Protein AF-0000000067923524 (afdb_homodimer)

Nearest PDB structures (foldseek):
  8j40-assembly1_A  TM=7.812E-01  e=7.055E-11  Acinetobacter baumannii
  6pua-assembly1_A  TM=7.151E-01  e=1.904E-11  Vibrio cholerae O1 biovar El Tor str. N16961
  6pu9-assembly1_B  TM=7.876E-01  e=1.766E-09  Vibrio vulnificus CMCP6
  6pu9-assembly1_C  TM=7.201E-01  e=7.375E-10  Vibrio vulnificus CMCP6
  1xat-assembly1_A  TM=6.347E-01  e=9.268E-11  Pseudomonas aeruginosa

pLDDT: mean 95.02, std 11.64, range [29.42, 99.0]

Secondary structure (DSSP, 8-state):
---GGG-PBPP-SPEE-TT-EEES-EE-TT-EE-TT-EEEEEEE-TT-EE-TT-EEEEEEE-SS-EE-TT-EES-PPP-TTSS--SGGGT-GGGT-TTPPP-HHHHHHHHHS-EEE-SS-EEPTT-EE-TT-EE-TT-EEPTT-EE-S-B-TTEEEEETTEEEEEESS-HHHHHHHHHH-GGGS-HHHHHHHHHHHHHS-HHHHHHHHHTT--/---GGG-PPP--S-EE-TT-EEES-EE-TT-EE-TT-EEEEEEE-TT-EE-TT-EEEEEEE-TT-EE-TT-EES-PPP-TTSS--SGGGT-GGGTBTTPPP-HHHHHHHHHS-EEE-SS-EEPTT-EE-TT-EE-TT-EEPTT-EE-S-B-TTEEEEETTEEEEEESS-HHHHHHHHHHTGGGS-HHHHHHHHHHHHHS-HHHHHHHHHTT--

Solvent-accessible surface area (backbone atoms only — not comparable to full-atom values): 21271 Å² total; per-residue (Å²): 132,81,61,71,84,61,69,47,64,50,78,50,65,55,45,70,35,89,63,34,45,77,43,73,60,46,77,25,50,44,14,35,40,24,50,50,20,39,37,37,43,27,40,38,21,39,49,14,34,38,32,39,47,20,36,37,34,39,29,42,38,28,32,33,21,40,36,32,36,49,17,33,39,30,57,74,84,61,56,72,89,46,98,53,53,50,59,64,73,48,40,25,40,81,81,35,86,88,39,66,60,38,61,66,60,52,49,54,55,53,70,34,33,23,40,37,33,36,36,25,37,38,23,43,44,16,34,32,33,57,51,27,41,36,27,40,47,16,35,38,31,57,53,12,30,38,80,57,66,40,60,55,29,25,31,30,35,18,77,66,40,40,82,74,48,64,64,48,57,72,68,56,45,51,51,53,61,71,62,45,66,87,72,52,55,69,70,58,48,61,70,42,34,66,49,46,65,71,37,59,46,68,60,40,46,67,60,52,63,77,63,58,127,129,81,67,70,80,78,72,61,74,71,78,50,65,54,44,69,35,88,64,33,44,76,44,72,59,47,78,24,50,44,15,35,40,24,51,50,20,38,36,38,42,27,38,40,21,39,52,14,35,37,33,41,47,19,36,37,34,39,30,40,38,28,32,47,22,42,34,33,37,48,16,32,39,31,55,74,81,61,54,64,73,31,85,53,45,33,58,65,55,48,39,25,41,80,49,28,70,76,41,66,61,39,60,66,60,50,50,54,56,55,70,32,36,23,40,37,34,36,43,23,38,38,24,42,44,16,34,33,33,58,51,27,40,37,26,40,47,17,35,38,30,61,49,10,27,38,80,59,67,40,59,55,30,26,32,32,35,40,56,64,41,38,82,75,47,62,75,50,55,72,67,57,46,51,51,52,60,71,60,45,65,86,72,52,54,70,68,59,48,60,70,42,44,66,48,66,73,69,41,58,68,67,58,41,47,65,60,51,61,78,62,58,129

Structure (mmCIF, N/CA/C/O backbone):
data_AF-0000000067923524-model_v1
#
loop_
_entity.id
_entity.type
_entity.pdbx_description
1 polymer 'Chloramphenicol acetyltransferase'
#
loop_
_atom_site.group_PDB
_atom_site.id
_atom_site.type_symbol
_atom_site.label_atom_id
_atom_site.label_alt_id
_atom_site.label_comp_id
_atom_site.label_asym_id
_atom_site.label_entity_id
_atom_site.label_seq_id
_atom_site.pdbx_PDB_ins_code
_atom_site.Cartn_x
_atom_site.Cartn_y
_atom_site.Cartn_z
_atom_site.occupancy
_atom_site.B_iso_or_equiv
_atom_site.auth_seq_id
_atom_site.auth_comp_id
_atom_site.auth_asym_id
_atom_site.auth_atom_id
_atom_site.pdbx_PDB_model_num
ATOM 1 N N . MET A 1 1 ? -29.719 2.264 29.062 1 29.42 1 MET A N 1
ATOM 2 C CA . MET A 1 1 ? -29.078 3.531 29.406 1 29.42 1 MET A CA 1
ATOM 3 C C . MET A 1 1 ? -27.609 3.324 29.75 1 29.42 1 MET A C 1
ATOM 5 O O . MET A 1 1 ? -27.297 2.74 30.797 1 29.42 1 MET A O 1
ATOM 9 N N . ASP A 1 2 ? -26.625 3.219 28.797 1 36.72 2 ASP A N 1
ATOM 10 C CA . ASP A 1 2 ? -25.25 2.758 28.984 1 36.72 2 ASP A CA 1
ATOM 11 C C . ASP A 1 2 ? -24.5 3.652 29.969 1 36.72 2 ASP A C 1
ATOM 13 O O . ASP A 1 2 ? -24.641 4.875 29.938 1 36.72 2 ASP A O 1
ATOM 17 N N . ARG A 1 3 ? -24.125 3.158 31.109 1 43.78 3 ARG A N 1
ATOM 18 C CA . ARG A 1 3 ? -23.516 3.916 32.188 1 43.78 3 ARG A CA 1
ATOM 19 C C . ARG A 1 3 ? -22.391 4.809 31.688 1 43.78 3 ARG A C 1
ATOM 21 O O . ARG A 1 3 ? -21.516 4.352 30.938 1 43.78 3 ARG A O 1
ATOM 28 N N . PRO A 1 4 ? -22.547 6.137 31.656 1 44.91 4 PRO A N 1
ATOM 29 C CA . PRO A 1 4 ? -21.594 7.156 31.219 1 44.91 4 PRO A CA 1
ATOM 30 C C . PRO A 1 4 ? -20.141 6.754 31.453 1 44.91 4 PRO A C 1
ATOM 32 O O . PRO A 1 4 ? -19.25 7.125 30.688 1 44.91 4 PRO A O 1
ATOM 35 N N . GLU A 1 5 ? -19.875 6.297 32.562 1 46.06 5 GLU A N 1
ATOM 36 C CA . GLU A 1 5 ? -18.547 5.91 33.062 1 46.06 5 GLU A CA 1
ATOM 37 C C . GLU A 1 5 ? -17.891 4.902 32.125 1 46.06 5 GLU A C 1
ATOM 39 O O . GLU A 1 5 ? -16.656 4.773 32.094 1 46.06 5 GLU A O 1
ATOM 44 N N . ASN A 1 6 ? -18.641 4.137 31.453 1 48.72 6 ASN A N 1
ATOM 45 C CA . ASN A 1 6 ? -18.172 3.021 30.625 1 48.72 6 ASN A CA 1
ATOM 46 C C . ASN A 1 6 ? -17.828 3.467 29.219 1 48.72 6 ASN A C 1
ATOM 48 O O . ASN A 1 6 ? -17.438 2.648 28.375 1 48.72 6 ASN A O 1
ATOM 52 N N . LEU A 1 7 ? -18.109 4.762 28.953 1 57.06 7 LEU A N 1
ATOM 53 C CA . LEU A 1 7 ? -17.828 5.363 27.656 1 57.06 7 LEU A CA 1
ATOM 54 C C . LEU A 1 7 ? -16.453 6.031 27.641 1 57.06 7 LEU A C 1
ATOM 56 O O . LEU A 1 7 ? -16.359 7.258 27.562 1 57.06 7 LEU A O 1
ATOM 60 N N . VAL A 1 8 ? -15.492 5.262 28.203 1 58.66 8 VAL A N 1
ATOM 61 C CA . VAL A 1 8 ? -14.156 5.836 28.297 1 58.66 8 VAL A CA 1
ATOM 62 C C . VAL A 1 8 ? -13.375 5.543 27.016 1 58.66 8 VAL A C 1
ATOM 64 O O . VAL A 1 8 ? -13.258 4.387 26.594 1 58.66 8 VAL A O 1
ATOM 67 N N . PRO A 1 9 ? -13.023 6.703 26.375 1 70.06 9 PRO A N 1
ATOM 68 C CA . PRO A 1 9 ? -12.062 6.492 25.297 1 70.06 9 PRO A CA 1
ATOM 69 C C . PRO A 1 9 ? -10.789 5.797 25.766 1 70.06 9 PRO A C 1
ATOM 71 O O . PRO A 1 9 ? -10.461 5.832 26.953 1 70.06 9 PRO A O 1
ATOM 74 N N . LYS A 1 10 ? -10.219 5.047 24.875 1 80.69 10 LYS A N 1
ATOM 75 C CA . LYS A 1 10 ? -8.906 4.477 25.172 1 80.69 10 LYS A CA 1
ATOM 76 C C . LYS A 1 10 ? -7.891 5.574 25.469 1 80.69 10 LYS A C 1
ATOM 78 O O . LYS A 1 10 ? -8.195 6.762 25.344 1 80.69 10 LYS A O 1
ATOM 83 N N . ASP A 1 11 ? -6.75 5.184 25.922 1 88.25 11 ASP A N 1
ATOM 84 C CA . ASP A 1 11 ? -5.656 6.098 26.25 1 88.25 11 ASP A CA 1
ATOM 85 C C . ASP A 1 11 ? -5.348 7.023 25.078 1 88.25 11 ASP A C 1
ATOM 87 O O . ASP A 1 11 ? -5.031 6.562 23.984 1 88.25 11 ASP A O 1
ATOM 91 N N . PRO A 1 12 ? -5.57 8.328 25.312 1 93.5 12 PRO A N 1
ATOM 92 C CA . PRO A 1 12 ? -5.375 9.297 24.234 1 93.5 12 PRO A CA 1
ATOM 93 C C . PRO A 1 12 ? -3.904 9.484 23.875 1 93.5 12 PRO A C 1
ATOM 95 O O . PRO A 1 12 ? -3.588 10.141 22.875 1 93.5 12 PRO A O 1
ATOM 98 N N . GLU A 1 13 ? -3.023 8.938 24.625 1 96.38 13 GLU A N 1
ATOM 99 C CA . GLU A 1 13 ? -1.602 9.094 24.344 1 96.38 13 GLU A CA 1
ATOM 100 C C . GLU A 1 13 ? -1.229 8.43 23.016 1 96.38 13 GLU A C 1
ATOM 102 O O . GLU A 1 13 ? -1.629 7.289 22.766 1 96.38 13 GLU A O 1
ATOM 107 N N . PRO A 1 14 ? -0.476 9.125 22.203 1 97.56 14 PRO A N 1
ATOM 108 C CA . PRO A 1 14 ? -0.046 8.508 20.953 1 97.56 14 PRO A CA 1
ATOM 109 C C . PRO A 1 14 ? 0.746 7.219 21.172 1 97.56 14 PRO A C 1
ATOM 111 O O . PRO A 1 14 ? 1.434 7.078 22.188 1 97.56 14 PRO A O 1
ATOM 114 N N . ARG A 1 15 ? 0.606 6.34 20.281 1 97.81 15 ARG A N 1
ATOM 115 C CA . ARG A 1 15 ? 1.348 5.082 20.312 1 97.81 15 ARG A CA 1
ATOM 116 C C . ARG A 1 15 ? 2.502 5.102 19.312 1 97.81 15 ARG A C 1
ATOM 118 O O . ARG A 1 15 ? 2.307 5.418 18.141 1 97.81 15 ARG A O 1
ATOM 125 N N . ILE A 1 16 ? 3.672 4.727 19.75 1 98.62 16 ILE A N 1
ATOM 126 C CA . ILE A 1 16 ? 4.863 4.711 18.906 1 98.62 16 ILE A CA 1
ATOM 127 C C . ILE A 1 16 ? 5.508 3.328 18.953 1 98.62 16 ILE A C 1
ATOM 129 O O . ILE A 1 16 ? 5.898 2.85 20.016 1 98.62 16 ILE A O 1
ATOM 133 N N . HIS A 1 17 ? 5.598 2.678 17.797 1 98.5 17 HIS A N 1
ATOM 134 C CA . HIS A 1 17 ? 6.297 1.398 17.766 1 98.5 17 HIS A CA 1
ATOM 135 C C . HIS A 1 17 ? 7.754 1.556 18.188 1 98.5 17 HIS A C 1
ATOM 137 O O . HIS A 1 17 ? 8.414 2.523 17.797 1 98.5 17 HIS A O 1
ATOM 143 N N . PRO A 1 18 ? 8.312 0.62 18.875 1 98.19 18 PRO A N 1
ATOM 144 C CA . PRO A 1 18 ? 9.664 0.765 19.438 1 98.19 18 PRO A CA 1
ATOM 145 C C . PRO A 1 18 ? 10.734 0.906 18.359 1 98.19 18 PRO A C 1
ATOM 147 O O . PRO A 1 18 ? 11.812 1.44 18.609 1 98.19 18 PRO A O 1
ATOM 150 N N . THR A 1 19 ? 10.445 0.448 17.172 1 98.12 19 THR A N 1
ATOM 151 C CA . THR A 1 19 ? 11.461 0.495 16.125 1 98.12 19 THR A CA 1
ATOM 152 C C . THR A 1 19 ? 11.344 1.779 15.305 1 98.12 19 THR A C 1
ATOM 154 O O . THR A 1 19 ? 12.117 2.006 14.375 1 98.12 19 THR A O 1
ATOM 157 N N . ALA A 1 20 ? 10.352 2.613 15.602 1 98.81 20 ALA A N 1
ATOM 158 C CA . ALA A 1 20 ? 10.195 3.879 14.891 1 98.81 20 ALA A CA 1
ATOM 159 C C . ALA A 1 20 ? 11.266 4.879 15.312 1 98.81 20 ALA A C 1
ATOM 161 O O . ALA A 1 20 ? 11.789 4.805 16.422 1 98.81 20 ALA A O 1
ATOM 162 N N . GLU A 1 21 ? 11.664 5.742 14.445 1 98.88 21 GLU A N 1
ATOM 163 C CA . GLU A 1 21 ? 12.625 6.809 14.711 1 98.88 21 GLU A CA 1
ATOM 164 C C . GLU A 1 21 ? 12 8.18 14.492 1 98.88 21 GLU A C 1
ATOM 166 O O . GLU A 1 21 ? 11.641 8.531 13.359 1 98.88 21 GLU A O 1
ATOM 171 N N . LEU A 1 22 ? 11.906 9 15.547 1 98.75 22 LEU A N 1
ATOM 172 C CA . LEU A 1 22 ? 11.297 10.32 15.484 1 98.75 22 LEU A CA 1
ATOM 173 C C . LEU A 1 22 ? 12.273 11.398 15.945 1 98.75 22 LEU A C 1
ATOM 175 O O . LEU A 1 22 ? 12.906 11.258 17 1 98.75 22 LEU A O 1
ATOM 179 N N . LYS A 1 23 ? 12.492 12.344 15.188 1 98.62 23 LYS A N 1
ATOM 180 C CA . LYS A 1 23 ? 13.297 13.508 15.539 1 98.62 23 LYS A CA 1
ATOM 181 C C . LYS A 1 23 ? 12.539 14.805 15.258 1 98.62 23 LYS A C 1
ATOM 183 O O . LYS A 1 23 ? 12.188 15.086 14.109 1 98.62 23 LYS A O 1
ATOM 188 N N . GLY A 1 24 ? 12.297 15.656 16.281 1 98.44 24 GLY A N 1
ATOM 189 C CA . GLY A 1 24 ? 11.633 16.938 16.094 1 98.44 24 GLY A CA 1
ATOM 190 C C . GLY A 1 24 ? 10.18 16.797 15.68 1 98.44 24 GLY A C 1
ATOM 191 O O . GLY A 1 24 ? 9.711 17.516 14.797 1 98.44 24 GLY A O 1
ATOM 192 N N . CYS A 1 25 ? 9.469 15.891 16.266 1 98.81 25 CYS A N 1
ATOM 193 C CA . CYS A 1 25 ? 8.094 15.633 15.867 1 98.81 25 CYS A CA 1
ATOM 194 C C . CYS A 1 25 ? 7.121 16.016 16.984 1 98.81 25 CYS A C 1
ATOM 196 O O . CYS A 1 25 ? 7.488 16.031 18.156 1 98.81 25 CYS A O 1
ATOM 198 N N . LYS A 1 26 ? 5.977 16.375 16.594 1 98.81 26 LYS A N 1
ATOM 199 C CA . LYS A 1 26 ? 4.832 16.594 17.484 1 98.81 26 LYS A CA 1
ATOM 200 C C . LYS A 1 26 ? 3.682 15.664 17.125 1 98.81 26 LYS A C 1
ATOM 202 O O . LYS A 1 26 ? 3.248 15.609 15.977 1 98.81 26 LYS A O 1
ATOM 207 N N . LEU A 1 27 ? 3.178 14.938 18.109 1 98.81 27 LEU A N 1
ATOM 208 C CA . LEU A 1 27 ? 2.113 13.961 17.875 1 98.81 27 LEU A CA 1
ATOM 209 C C . LEU A 1 27 ? 0.84 14.367 18.609 1 98.81 27 LEU A C 1
ATOM 211 O O . LEU A 1 27 ? 0.889 14.766 19.781 1 98.81 27 LEU A O 1
ATOM 215 N N . GLY A 1 28 ? -0.268 14.289 17.891 1 98.75 28 GLY A N 1
ATOM 216 C CA . GLY A 1 28 ? -1.562 14.547 18.5 1 98.75 28 GLY A CA 1
ATOM 217 C C . GLY A 1 28 ? -2.107 13.359 19.266 1 98.75 28 GLY A C 1
ATOM 218 O O . GLY A 1 28 ? -1.521 12.273 19.234 1 98.75 28 GLY A O 1
ATOM 219 N N . ARG A 1 29 ? -3.256 13.609 19.875 1 97.62 29 ARG A N 1
ATOM 220 C CA . ARG A 1 29 ? -3.918 12.555 20.641 1 97.62 29 ARG A CA 1
ATOM 221 C C . ARG A 1 29 ? -4.312 11.391 19.719 1 97.62 29 ARG A C 1
ATOM 223 O O . ARG A 1 29 ? -4.762 11.609 18.594 1 97.62 29 ARG A O 1
ATOM 230 N N . TYR A 1 30 ? -4.102 10.141 20.141 1 97.31 30 TYR A N 1
ATOM 231 C CA . TYR A 1 30 ? -4.531 8.898 19.516 1 97.31 30 TYR A CA 1
ATOM 232 C C . TYR A 1 30 ? -3.738 8.625 18.25 1 97.31 30 TYR A C 1
ATOM 234 O O . TYR A 1 30 ? -4.074 7.723 17.484 1 97.31 30 TYR A O 1
ATOM 242 N N . ALA A 1 31 ? -2.729 9.43 17.953 1 98.56 31 ALA A N 1
ATOM 243 C CA . ALA A 1 31 ? -1.865 9.141 16.812 1 98.56 31 ALA A CA 1
ATOM 244 C C . ALA A 1 31 ? -1.144 7.809 17 1 98.56 31 ALA A C 1
ATOM 246 O O . ALA A 1 31 ? -0.923 7.367 18.141 1 98.56 31 ALA A O 1
ATOM 247 N N . SER A 1 32 ? -0.839 7.172 15.93 1 98.75 32 SER A N 1
ATOM 248 C CA . SER A 1 32 ? -0.144 5.891 15.969 1 98.75 32 SER A CA 1
ATOM 249 C C . SER A 1 32 ? 0.977 5.836 14.938 1 98.75 32 SER A C 1
ATOM 251 O O . SER A 1 32 ? 0.747 6.074 13.75 1 98.75 32 SER A O 1
ATOM 253 N N . ILE A 1 33 ? 2.164 5.508 15.375 1 98.94 33 ILE A N 1
ATOM 254 C CA . ILE A 1 33 ? 3.35 5.398 14.531 1 98.94 33 ILE A CA 1
ATOM 255 C C . ILE A 1 33 ? 3.805 3.943 14.461 1 98.94 33 ILE A C 1
ATOM 257 O O . ILE A 1 33 ? 4.215 3.371 15.477 1 98.94 33 ILE A O 1
ATOM 261 N N . GLY A 1 34 ? 3.832 3.398 13.25 1 98.56 34 GLY A N 1
ATOM 262 C CA . GLY A 1 34 ? 4.035 1.97 13.07 1 98.56 34 GLY A CA 1
ATOM 263 C C . GLY A 1 34 ? 5.5 1.573 13.062 1 98.56 34 GLY A C 1
ATOM 264 O O . GLY A 1 34 ? 6.371 2.391 13.367 1 98.56 34 GLY A O 1
ATOM 265 N N . GLU A 1 35 ? 5.676 0.273 12.742 1 98 35 GLU A N 1
ATOM 266 C CA . GLU A 1 35 ? 6.992 -0.357 12.766 1 98 35 GLU A CA 1
ATOM 267 C C . GLU A 1 35 ? 7.922 0.269 11.734 1 98 35 GLU A C 1
ATOM 269 O O . GLU A 1 35 ? 7.547 0.423 10.57 1 98 35 GLU A O 1
ATOM 274 N N . ARG A 1 36 ? 9.102 0.689 12.172 1 98.19 36 ARG A N 1
ATOM 275 C CA . ARG A 1 36 ? 10.211 1.142 11.336 1 98.19 36 ARG A CA 1
ATOM 276 C C . ARG A 1 36 ? 9.82 2.383 10.539 1 98.19 36 ARG A C 1
ATOM 278 O O . ARG A 1 36 ? 10.25 2.557 9.398 1 98.19 36 ARG A O 1
ATOM 285 N N . VAL A 1 37 ? 8.93 3.166 11.102 1 98.88 37 VAL A N 1
ATOM 286 C CA . VAL A 1 37 ? 8.602 4.477 10.555 1 98.88 37 VAL A CA 1
ATOM 287 C C . VAL A 1 37 ? 9.688 5.484 10.938 1 98.88 37 VAL A C 1
ATOM 289 O O . VAL A 1 37 ? 10.195 5.461 12.062 1 98.88 37 VAL A O 1
ATOM 292 N N . ILE A 1 38 ? 10.094 6.32 9.992 1 98.94 38 ILE A N 1
ATOM 293 C CA . ILE A 1 38 ? 11.086 7.359 10.234 1 98.94 38 ILE A CA 1
ATOM 294 C C . ILE A 1 38 ? 10.477 8.734 9.984 1 98.94 38 ILE A C 1
ATOM 296 O O . ILE A 1 38 ? 10.094 9.055 8.852 1 98.94 38 ILE A O 1
ATOM 300 N N . LEU A 1 39 ? 10.336 9.57 11.016 1 98.94 39 LEU A N 1
ATOM 301 C CA . LEU A 1 39 ? 9.789 10.914 10.914 1 98.94 39 LEU A CA 1
ATOM 302 C C . LEU A 1 39 ? 10.789 11.953 11.406 1 98.94 39 LEU A C 1
ATOM 304 O O . LEU A 1 39 ? 11.367 11.805 12.484 1 98.94 39 LEU A O 1
ATOM 308 N N . ARG A 1 40 ? 11.07 12.914 10.602 1 98.81 40 ARG A N 1
ATOM 309 C CA . ARG A 1 40 ? 11.938 14.023 10.961 1 98.81 40 ARG A CA 1
ATOM 310 C C . ARG A 1 40 ? 11.227 15.359 10.766 1 98.81 40 ARG A C 1
ATOM 312 O O . ARG A 1 40 ? 10.914 15.742 9.633 1 98.81 40 ARG A O 1
ATOM 319 N N . GLU A 1 41 ? 11 16.141 11.852 1 98.69 41 GLU A N 1
ATOM 320 C CA . GLU A 1 41 ? 10.336 17.438 11.805 1 98.69 41 GLU A CA 1
ATOM 321 C C . GLU A 1 41 ? 8.945 17.328 11.18 1 98.69 41 GLU A C 1
ATOM 323 O O . GLU A 1 41 ? 8.633 18.031 10.219 1 98.69 41 GLU A O 1
ATOM 328 N N . VAL A 1 42 ? 8.18 16.469 11.75 1 98.94 42 VAL A N 1
ATOM 329 C CA . VAL A 1 42 ? 6.832 16.203 11.281 1 98.94 42 VAL A CA 1
ATOM 330 C C . VAL A 1 42 ? 5.828 16.453 12.398 1 98.94 42 VAL A C 1
ATOM 332 O O . VAL A 1 42 ? 6.055 16.078 13.547 1 98.94 42 VAL A O 1
ATOM 335 N N . SER A 1 43 ? 4.777 17.172 12.117 1 98.94 43 SER A N 1
ATOM 336 C CA . SER A 1 43 ? 3.619 17.297 13 1 98.94 43 SER A CA 1
ATOM 337 C C . SER A 1 43 ? 2.494 16.359 12.555 1 98.94 43 SER A C 1
ATOM 339 O O . SER A 1 43 ? 2.086 16.391 11.391 1 98.94 43 SER A O 1
ATOM 341 N N . VAL A 1 44 ? 2.012 15.523 13.453 1 98.94 44 VAL A N 1
ATOM 342 C CA . VAL A 1 44 ? 0.957 14.555 13.18 1 98.94 44 VAL A CA 1
ATOM 343 C C . VAL A 1 44 ? -0.285 14.898 14 1 98.94 44 VAL A C 1
ATOM 345 O O . VAL A 1 44 ? -0.23 14.945 15.227 1 98.94 44 VAL A O 1
ATOM 348 N N . GLY A 1 45 ? -1.42 15.07 13.32 1 98.94 45 GLY A N 1
ATOM 349 C CA . GLY A 1 45 ? -2.652 15.445 13.992 1 98.94 45 GLY A CA 1
ATOM 350 C C . GLY A 1 45 ? -3.318 14.289 14.719 1 98.94 45 GLY A C 1
ATOM 351 O O . GLY A 1 45 ? -2.926 13.133 14.547 1 98.94 45 GLY A O 1
ATOM 352 N N . ASP A 1 46 ? -4.371 14.648 15.492 1 98.75 46 ASP A N 1
ATOM 353 C CA . ASP A 1 46 ? -5.117 13.672 16.281 1 98.75 46 ASP A CA 1
ATOM 354 C C . ASP A 1 46 ? -5.633 12.539 15.398 1 98.75 46 ASP A C 1
ATOM 356 O O . ASP A 1 46 ? -6.129 12.781 14.289 1 98.75 46 ASP A O 1
ATOM 360 N N . PHE A 1 47 ? -5.473 11.273 15.852 1 98.56 47 PHE A N 1
ATOM 361 C CA . PHE A 1 47 ? -6.078 10.078 15.289 1 98.56 47 PHE A CA 1
ATOM 362 C C . PHE A 1 47 ? -5.348 9.648 14.023 1 98.56 47 PHE A C 1
ATOM 364 O O . PHE A 1 47 ? -5.625 8.578 13.469 1 98.56 47 PHE A O 1
ATOM 371 N N . SER A 1 48 ? -4.41 10.461 13.508 1 98.88 48 SER A N 1
ATOM 372 C CA . SER A 1 48 ? -3.672 10.078 12.305 1 98.88 48 SER A CA 1
ATOM 373 C C . SER A 1 48 ? -2.682 8.953 12.602 1 98.88 48 SER A C 1
ATOM 375 O O . SER A 1 48 ? -2.207 8.82 13.734 1 98.88 48 SER A O 1
ATOM 377 N N . TYR A 1 49 ? -2.418 8.164 11.602 1 98.88 49 TYR A N 1
ATOM 378 C CA . TYR A 1 49 ? -1.481 7.07 11.844 1 98.88 49 TYR A CA 1
ATOM 379 C C . TYR A 1 49 ? -0.627 6.805 10.609 1 98.88 49 TYR A C 1
ATOM 381 O O . TYR A 1 49 ? -1.028 7.125 9.484 1 98.88 49 TYR A O 1
ATOM 389 N N . PHE A 1 50 ? 0.572 6.32 10.82 1 98.94 50 PHE A N 1
ATOM 390 C CA . PHE A 1 50 ? 1.492 5.797 9.82 1 98.94 50 PHE A CA 1
ATOM 391 C C . PHE A 1 50 ? 1.642 4.289 9.953 1 98.94 50 PHE A C 1
ATOM 393 O O . PHE A 1 50 ? 2.002 3.787 11.023 1 98.94 50 PHE A O 1
ATOM 400 N N . GLU A 1 51 ? 1.377 3.588 8.859 1 98.44 51 GLU A N 1
ATOM 401 C CA . GLU A 1 51 ? 1.687 2.16 8.836 1 98.44 51 GLU A CA 1
ATOM 402 C C . GLU A 1 51 ? 3.186 1.924 8.664 1 98.44 51 GLU A C 1
ATOM 404 O O . GLU A 1 51 ? 3.967 2.875 8.625 1 98.44 51 GLU A O 1
ATOM 409 N N . ARG A 1 52 ? 3.543 0.703 8.602 1 97.88 52 ARG A N 1
ATOM 410 C CA . ARG A 1 52 ? 4.945 0.312 8.711 1 97.88 52 ARG A CA 1
ATOM 411 C C . ARG A 1 52 ? 5.754 0.861 7.535 1 97.88 52 ARG A C 1
ATOM 413 O O . ARG A 1 52 ? 5.238 0.984 6.422 1 97.88 52 ARG A O 1
ATOM 420 N N . HIS A 1 53 ? 6.977 1.2 7.801 1 98.25 53 HIS A N 1
ATOM 421 C CA . HIS A 1 53 ? 8.023 1.506 6.832 1 98.25 53 HIS A CA 1
ATOM 422 C C . HIS A 1 53 ? 7.746 2.82 6.113 1 98.25 53 HIS A C 1
ATOM 424 O O . HIS A 1 53 ? 8.258 3.053 5.016 1 98.25 53 HIS A O 1
ATOM 430 N N . CYS A 1 54 ? 6.941 3.672 6.672 1 98.81 54 CYS A N 1
ATOM 431 C CA . CYS A 1 54 ? 6.746 5.008 6.121 1 98.81 54 CYS A CA 1
ATOM 432 C C . CYS A 1 54 ? 7.898 5.93 6.5 1 98.81 54 CYS A C 1
ATOM 434 O O . CYS A 1 54 ? 8.547 5.727 7.527 1 98.81 54 CYS A O 1
ATOM 436 N N . GLU A 1 55 ? 8.141 6.863 5.66 1 98.88 55 GLU A N 1
ATOM 437 C CA . GLU A 1 55 ? 9.062 7.953 5.969 1 98.88 55 GLU A CA 1
ATOM 438 C C . GLU A 1 55 ? 8.445 9.305 5.629 1 98.88 55 GLU A C 1
ATOM 440 O O . GLU A 1 55 ? 7.762 9.445 4.609 1 98.88 55 GLU A O 1
ATOM 445 N N . ALA A 1 56 ? 8.656 10.305 6.477 1 98.94 56 ALA A N 1
ATOM 446 C CA . ALA A 1 56 ? 8.234 11.68 6.207 1 98.94 56 ALA A CA 1
ATOM 447 C C . ALA A 1 56 ? 9.219 12.68 6.809 1 98.94 56 ALA A C 1
ATOM 449 O O . ALA A 1 56 ? 9.852 12.398 7.828 1 98.94 56 ALA A O 1
ATOM 450 N N . ILE A 1 57 ? 9.359 13.781 6.133 1 98.88 57 ILE A N 1
ATOM 451 C CA . ILE A 1 57 ? 10.219 14.852 6.609 1 98.88 57 ILE A CA 1
ATOM 452 C C . ILE A 1 57 ? 9.625 16.203 6.227 1 98.88 57 ILE A C 1
ATOM 454 O O . ILE A 1 57 ? 9.008 16.344 5.164 1 98.88 57 ILE A O 1
ATOM 458 N N . TYR A 1 58 ? 9.773 17.234 7.07 1 98.81 58 TYR A N 1
ATOM 459 C CA . TYR A 1 58 ? 9.273 18.594 6.816 1 98.81 58 TYR A CA 1
ATOM 460 C C . TYR A 1 58 ? 7.816 18.547 6.375 1 98.81 58 TYR A C 1
ATOM 462 O O . TYR A 1 58 ? 7.473 19.047 5.301 1 98.81 58 TYR A O 1
ATOM 470 N N . THR A 1 59 ? 7.016 17.953 7.203 1 98.88 59 THR A N 1
ATOM 471 C CA . THR A 1 59 ? 5.641 17.656 6.816 1 98.88 59 THR A CA 1
ATOM 472 C C . THR A 1 59 ? 4.68 17.969 7.961 1 98.88 59 THR A C 1
ATOM 474 O O . THR A 1 59 ? 4.992 17.719 9.125 1 98.88 59 THR A O 1
ATOM 477 N N . THR A 1 60 ? 3.57 18.531 7.664 1 98.94 60 THR A N 1
ATOM 478 C CA . THR A 1 60 ? 2.441 18.641 8.578 1 98.94 60 THR A CA 1
ATOM 479 C C . THR A 1 60 ? 1.272 17.781 8.117 1 98.94 60 THR A C 1
ATOM 481 O O . THR A 1 60 ? 0.784 17.938 6.992 1 98.94 60 THR A O 1
ATOM 484 N N . VAL A 1 61 ? 0.875 16.859 8.922 1 98.94 61 VAL A N 1
ATOM 485 C CA . VAL A 1 61 ? -0.245 15.969 8.648 1 98.94 61 VAL A CA 1
ATOM 486 C C . VAL A 1 61 ? -1.434 16.344 9.531 1 98.94 61 VAL A C 1
ATOM 488 O O . VAL A 1 61 ? -1.303 16.422 10.758 1 98.94 61 VAL A O 1
ATOM 491 N N . GLY A 1 62 ? -2.572 16.547 8.969 1 98.94 62 GLY A N 1
ATOM 492 C CA . GLY A 1 62 ? -3.777 16.891 9.719 1 98.94 62 GLY A CA 1
ATOM 493 C C . GLY A 1 62 ? -4.312 15.727 10.531 1 98.94 62 GLY A C 1
ATOM 494 O O . GLY A 1 62 ? -3.582 14.781 10.828 1 98.94 62 GLY A O 1
ATOM 495 N N . LYS A 1 63 ? -5.574 15.852 10.945 1 98.94 63 LYS A N 1
ATOM 496 C CA . LYS A 1 63 ? -6.242 14.875 11.797 1 98.94 63 LYS A CA 1
ATOM 497 C C . LYS A 1 63 ? -6.895 13.773 10.961 1 98.94 63 LYS A C 1
ATOM 499 O O . LYS A 1 63 ? -7.352 14.031 9.844 1 98.94 63 LYS A O 1
ATOM 504 N N . PHE A 1 64 ? -6.934 12.516 11.516 1 98.88 64 PHE A N 1
ATOM 505 C CA . PHE A 1 64 ? -7.66 11.383 10.969 1 98.88 64 PHE A CA 1
ATOM 506 C C . PHE A 1 64 ? -7.102 10.984 9.609 1 98.88 64 PHE A C 1
ATOM 508 O O . PHE A 1 64 ? -7.855 10.625 8.703 1 98.88 64 PHE A O 1
ATOM 515 N N . CYS A 1 65 ? -5.824 11.117 9.398 1 98.94 65 CYS A N 1
ATOM 516 C CA . CYS A 1 65 ? -5.188 10.664 8.164 1 98.94 65 CYS A CA 1
ATOM 517 C C . CYS A 1 65 ? -4.75 9.203 8.273 1 98.94 65 CYS A C 1
ATOM 519 O O . CYS A 1 65 ? -4.348 8.758 9.352 1 98.94 65 CYS A O 1
ATOM 521 N N . SER A 1 66 ? -4.938 8.523 7.23 1 98.94 66 SER A N 1
ATOM 522 C CA . SER A 1 66 ? -4.516 7.137 7.078 1 98.94 66 SER A CA 1
ATOM 523 C C . SER A 1 66 ? -3.346 7.02 6.105 1 98.94 66 SER A C 1
ATOM 525 O O . SER A 1 66 ? -3.533 7.09 4.891 1 98.94 66 SER A O 1
ATOM 527 N N . ILE A 1 67 ? -2.15 6.852 6.621 1 98.94 67 ILE A N 1
ATOM 528 C CA . ILE A 1 67 ? -0.964 6.73 5.781 1 98.94 67 ILE A CA 1
ATOM 529 C C . ILE A 1 67 ? -0.542 5.266 5.691 1 98.94 67 ILE A C 1
ATOM 531 O O . ILE A 1 67 ? -0.044 4.695 6.668 1 98.94 67 ILE A O 1
ATOM 535 N N . ALA A 1 68 ? -0.762 4.652 4.527 1 98.75 68 ALA A N 1
ATOM 536 C CA . ALA A 1 68 ? -0.518 3.223 4.34 1 98.75 68 ALA A CA 1
ATOM 537 C C . ALA A 1 68 ? 0.978 2.926 4.273 1 98.75 68 ALA A C 1
ATOM 539 O O . ALA A 1 68 ? 1.795 3.844 4.176 1 98.75 68 ALA A O 1
ATOM 540 N N . ALA A 1 69 ? 1.298 1.674 4.281 1 98.62 69 ALA A N 1
ATOM 541 C CA . ALA A 1 69 ? 2.666 1.188 4.445 1 98.62 69 ALA A CA 1
ATOM 542 C C . ALA A 1 69 ? 3.543 1.605 3.27 1 98.62 69 ALA A C 1
ATOM 544 O O . ALA A 1 69 ? 3.053 1.767 2.15 1 98.62 69 ALA A O 1
ATOM 545 N N . ASN A 1 70 ? 4.832 1.761 3.555 1 98.5 70 ASN A N 1
ATOM 546 C CA . ASN A 1 70 ? 5.898 1.955 2.574 1 98.5 70 ASN A CA 1
ATOM 547 C C . ASN A 1 70 ? 5.738 3.279 1.831 1 98.5 70 ASN A C 1
ATOM 549 O O . ASN A 1 70 ? 6.309 3.463 0.754 1 98.5 70 ASN A O 1
ATOM 553 N N . SER A 1 71 ? 4.934 4.227 2.344 1 98.62 71 SER A N 1
ATOM 554 C CA . SER A 1 71 ? 4.781 5.527 1.693 1 98.62 71 SER A CA 1
ATOM 555 C C . SER A 1 71 ? 5.891 6.484 2.107 1 98.62 71 SER A C 1
ATOM 557 O O . SER A 1 71 ? 6.465 6.352 3.191 1 98.62 71 SER A O 1
ATOM 559 N N . ARG A 1 72 ? 6.18 7.359 1.204 1 98.88 72 ARG A N 1
ATOM 560 C CA . ARG A 1 72 ? 7.184 8.391 1.438 1 98.88 72 ARG A CA 1
ATOM 561 C C . ARG A 1 72 ? 6.602 9.781 1.227 1 98.88 72 ARG A C 1
ATOM 563 O O . ARG A 1 72 ? 6.156 10.117 0.126 1 98.88 72 ARG A O 1
ATOM 570 N N . ILE A 1 73 ? 6.613 10.625 2.322 1 98.94 73 ILE A N 1
ATOM 571 C CA . ILE A 1 73 ? 6.074 11.977 2.24 1 98.94 73 ILE A CA 1
ATOM 572 C C . ILE A 1 73 ? 7.215 12.992 2.305 1 98.94 73 ILE A C 1
ATOM 574 O O . ILE A 1 73 ? 7.988 13 3.266 1 98.94 73 ILE A O 1
ATOM 578 N N . ASN A 1 74 ? 7.23 13.82 1.272 1 98.75 74 ASN A N 1
ATOM 579 C CA . ASN A 1 74 ? 8.281 14.812 1.056 1 98.75 74 ASN A CA 1
ATOM 580 C C . ASN A 1 74 ? 9.609 14.148 0.692 1 98.75 74 ASN A C 1
ATOM 582 O O . ASN A 1 74 ? 10.586 14.258 1.438 1 98.75 74 ASN A O 1
ATOM 586 N N . ALA A 1 75 ? 9.68 13.492 -0.465 1 96.94 75 ALA A N 1
ATOM 587 C CA . ALA A 1 75 ? 10.906 12.898 -1.008 1 96.94 75 ALA A CA 1
ATOM 588 C C . ALA A 1 75 ? 11.891 13.984 -1.438 1 96.94 75 ALA A C 1
ATOM 590 O O . ALA A 1 75 ? 11.812 14.492 -2.559 1 96.94 75 ALA A O 1
ATOM 591 N N . LEU A 1 76 ? 12.805 14.234 -0.641 1 95.94 76 LEU A N 1
ATOM 592 C CA . LEU A 1 76 ? 13.641 15.422 -0.754 1 95.94 76 LEU A CA 1
ATOM 593 C C . LEU A 1 76 ? 14.469 15.383 -2.037 1 95.94 76 LEU A C 1
ATOM 595 O O . LEU A 1 76 ? 14.898 14.312 -2.469 1 95.94 76 LEU A O 1
ATOM 599 N N . GLU A 1 77 ? 14.789 16.547 -2.486 1 95.25 77 GLU A N 1
ATOM 600 C CA . GLU A 1 77 ? 15.555 16.719 -3.721 1 95.25 77 GLU A CA 1
ATOM 601 C C . GLU A 1 77 ? 17.047 16.75 -3.443 1 95.25 77 GLU A C 1
ATOM 603 O O . GLU A 1 77 ? 17.469 17 -2.312 1 95.25 77 GLU A O 1
ATOM 608 N N . HIS A 1 78 ? 17.766 16.422 -4.469 1 97.25 78 HIS A N 1
ATOM 609 C CA . HIS A 1 78 ? 19.188 16.688 -4.539 1 97.25 78 HIS A CA 1
ATOM 610 C C . HIS A 1 78 ? 19.484 17.906 -5.414 1 97.25 78 HIS A C 1
ATOM 612 O O . HIS A 1 78 ? 18.672 18.266 -6.266 1 97.25 78 HIS A O 1
ATOM 618 N N . PRO A 1 79 ? 20.594 18.562 -5.07 1 97.31 79 PRO A N 1
ATOM 619 C CA . PRO A 1 79 ? 20.922 19.734 -5.887 1 97.31 79 PRO A CA 1
ATOM 620 C C . PRO A 1 79 ? 21.469 19.344 -7.266 1 97.31 79 PRO A C 1
ATOM 622 O O . PRO A 1 79 ? 22.672 19.359 -7.484 1 97.31 79 PRO A O 1
ATOM 625 N N . ILE A 1 80 ? 20.641 19.125 -8.242 1 97.06 80 ILE A N 1
ATOM 626 C CA . ILE A 1 80 ? 20.984 18.547 -9.523 1 97.06 80 ILE A CA 1
ATOM 627 C C . ILE A 1 80 ? 21.656 19.594 -10.406 1 97.06 80 ILE A C 1
ATOM 629 O O . ILE A 1 80 ? 22.234 19.266 -11.445 1 97.06 80 ILE A O 1
ATOM 633 N N . GLU A 1 81 ? 21.578 20.844 -10 1 97.06 81 GLU A N 1
ATOM 634 C CA . GLU A 1 81 ? 22.188 21.938 -10.75 1 97.06 81 GLU A CA 1
ATOM 635 C C . GLU A 1 81 ? 23.688 22.047 -10.445 1 97.06 81 GLU A C 1
ATOM 637 O O . GLU A 1 81 ? 24.422 22.766 -11.141 1 97.06 81 GLU A O 1
ATOM 642 N N . ARG A 1 82 ? 24.078 21.391 -9.461 1 98 82 ARG A N 1
ATOM 643 C CA . ARG A 1 82 ? 25.469 21.453 -9.047 1 98 82 ARG A CA 1
ATOM 644 C C . ARG A 1 82 ? 26.328 20.453 -9.812 1 98 82 ARG A C 1
ATOM 646 O O . ARG A 1 82 ? 25.797 19.625 -10.555 1 98 82 ARG A O 1
ATOM 653 N N . LEU A 1 83 ? 27.656 20.531 -9.609 1 98.25 83 LEU A N 1
ATOM 654 C CA . LEU A 1 83 ? 28.594 19.578 -10.203 1 98.25 83 LEU A CA 1
ATOM 655 C C . LEU A 1 83 ? 28.219 18.141 -9.844 1 98.25 83 LEU A C 1
ATOM 657 O O . LEU A 1 83 ? 28.312 17.25 -10.672 1 98.25 83 LEU A O 1
ATOM 661 N N . THR A 1 84 ? 27.844 18.016 -8.547 1 98.38 84 THR A N 1
ATOM 662 C CA . THR A 1 84 ? 27.422 16.703 -8.086 1 98.38 84 THR A CA 1
ATOM 663 C C . THR A 1 84 ? 26.141 16.812 -7.254 1 98.38 84 THR A C 1
ATOM 665 O O . THR A 1 84 ? 25.984 17.75 -6.477 1 98.38 84 THR A O 1
ATOM 668 N N . GLN A 1 85 ? 25.391 15.836 -7.508 1 98 85 GLN A N 1
ATOM 669 C CA . GLN A 1 85 ? 24.156 15.758 -6.73 1 98 85 GLN A CA 1
ATOM 670 C C . GLN A 1 85 ? 24.359 14.93 -5.469 1 98 85 GLN A C 1
ATOM 672 O O . GLN A 1 85 ? 23.422 14.734 -4.691 1 98 85 GLN A O 1
ATOM 677 N N . HIS A 1 86 ? 25.469 14.477 -5.199 1 98.56 86 HIS A N 1
ATOM 678 C CA . HIS A 1 86 ? 25.812 13.68 -4.031 1 98.56 86 HIS A CA 1
ATOM 679 C C . HIS A 1 86 ? 25.828 14.531 -2.766 1 98.56 86 HIS A C 1
ATOM 681 O O . HIS A 1 86 ? 26.219 15.703 -2.807 1 98.56 86 HIS A O 1
ATOM 687 N N . LYS A 1 87 ? 25.547 13.883 -1.636 1 98.06 87 LYS A N 1
ATOM 688 C CA . LYS A 1 87 ? 25.391 14.609 -0.381 1 98.06 87 LYS A CA 1
ATOM 689 C C . LYS A 1 87 ? 26.719 15.219 0.068 1 98.06 87 LYS A C 1
ATOM 691 O O . LYS A 1 87 ? 26.75 16.062 0.97 1 98.06 87 LYS A O 1
ATOM 696 N N . VAL A 1 88 ? 27.844 14.805 -0.481 1 98.25 88 VAL A N 1
ATOM 697 C CA . VAL A 1 88 ? 29.125 15.422 -0.149 1 98.25 88 VAL A CA 1
ATOM 698 C C . VAL A 1 88 ? 29.047 16.922 -0.376 1 98.25 88 VAL A C 1
ATOM 700 O O . VAL A 1 88 ? 29.734 17.703 0.296 1 98.25 88 VAL A O 1
ATOM 703 N N . SER A 1 89 ? 28.156 17.344 -1.322 1 97.56 89 SER A N 1
ATOM 704 C CA . SER A 1 89 ? 28.094 18.766 -1.65 1 97.56 89 SER A CA 1
ATOM 705 C C . SER A 1 89 ? 27.25 19.531 -0.636 1 97.56 89 SER A C 1
ATOM 707 O O . SER A 1 89 ? 27.391 20.75 -0.495 1 97.56 89 SER A O 1
ATOM 709 N N . TYR A 1 90 ? 26.344 18.859 0.072 1 97.56 90 TYR A N 1
ATOM 710 C CA . TYR A 1 90 ? 25.484 19.641 0.949 1 97.56 90 TYR A CA 1
ATOM 711 C C . TYR A 1 90 ? 25.516 19.094 2.371 1 97.56 90 TYR A C 1
ATOM 713 O O . TYR A 1 90 ? 24.938 19.688 3.285 1 97.56 90 TYR A O 1
ATOM 721 N N . ARG A 1 91 ? 26.156 18.031 2.586 1 97.62 91 ARG A N 1
ATOM 722 C CA . ARG A 1 91 ? 26.5 17.531 3.91 1 97.62 91 ARG A CA 1
ATOM 723 C C . ARG A 1 91 ? 27.969 17.109 3.967 1 97.62 91 ARG A C 1
ATOM 725 O O . ARG A 1 91 ? 28.281 15.984 4.375 1 97.62 91 ARG A O 1
ATOM 732 N N . PRO A 1 92 ? 28.797 18.031 3.725 1 97.69 92 PRO A N 1
ATOM 733 C CA . PRO A 1 92 ? 30.203 17.672 3.67 1 97.69 92 PRO A CA 1
ATOM 734 C C . PRO A 1 92 ? 30.766 17.25 5.027 1 97.69 92 PRO A C 1
ATOM 736 O O . PRO A 1 92 ? 31.766 16.531 5.09 1 97.69 92 PRO A O 1
ATOM 739 N N . ASN A 1 93 ? 30.062 17.672 6.098 1 96.44 93 ASN A N 1
ATOM 740 C CA . ASN A 1 93 ? 30.5 17.344 7.449 1 96.44 93 ASN A CA 1
ATOM 741 C C . ASN A 1 93 ? 30.547 15.828 7.672 1 96.44 93 ASN A C 1
ATOM 743 O O . ASN A 1 93 ? 31.219 15.344 8.586 1 96.44 93 ASN A O 1
ATOM 747 N N . GLU A 1 94 ? 29.906 15.086 6.891 1 96.88 94 GLU A N 1
ATOM 748 C CA . GLU A 1 94 ? 29.875 13.633 7.012 1 96.88 94 GLU A CA 1
ATOM 749 C C . GLU A 1 94 ? 31.172 13.016 6.496 1 96.88 94 GLU A C 1
ATOM 751 O O . GLU A 1 94 ? 31.484 11.859 6.793 1 96.88 94 GLU A O 1
ATOM 756 N N . TYR A 1 95 ? 31.969 13.758 5.797 1 97.5 95 TYR A N 1
ATOM 757 C CA . TYR A 1 95 ? 33.156 13.227 5.168 1 97.5 95 TYR A CA 1
ATOM 758 C C . TYR A 1 95 ? 34.406 14.008 5.609 1 97.5 95 TYR A C 1
ATOM 760 O O . TYR A 1 95 ? 35.5 13.469 5.641 1 97.5 95 TYR A O 1
ATOM 768 N N . PHE A 1 96 ? 34.125 15.328 5.852 1 97.19 96 PHE A N 1
ATOM 769 C CA . PHE A 1 96 ? 35.219 16.25 6.227 1 97.19 96 PHE A CA 1
ATOM 770 C C . PHE A 1 96 ? 34.875 16.969 7.527 1 97.19 96 PHE A C 1
ATOM 772 O O . PHE A 1 96 ? 34.031 17.875 7.543 1 97.19 96 PHE A O 1
ATOM 779 N N . ARG A 1 97 ? 35.562 16.719 8.555 1 94.56 97 ARG A N 1
ATOM 780 C CA . ARG A 1 97 ? 35.25 17.172 9.906 1 94.56 97 ARG A CA 1
ATOM 781 C C . ARG A 1 97 ? 35.312 18.688 10.023 1 94.56 97 ARG A C 1
ATOM 783 O O . ARG A 1 97 ? 34.625 19.281 10.867 1 94.56 97 ARG A O 1
ATOM 790 N N . TRP A 1 98 ? 35.969 19.297 9.203 1 95.75 98 TRP A N 1
ATOM 791 C CA . TRP A 1 98 ? 36.188 20.734 9.336 1 95.75 98 TRP A CA 1
ATOM 792 C C . TRP A 1 98 ? 35.219 21.516 8.484 1 95.75 98 TRP A C 1
ATOM 794 O O . TRP A 1 98 ? 35.219 22.75 8.492 1 95.75 98 TRP A O 1
ATOM 804 N N . LEU A 1 99 ? 34.438 20.797 7.641 1 96.81 99 LEU A N 1
ATOM 805 C CA . LEU A 1 99 ? 33.438 21.453 6.816 1 96.81 99 LEU A CA 1
ATOM 806 C C . LEU A 1 99 ? 32.031 21.297 7.426 1 96.81 99 LEU A C 1
ATOM 808 O O . LEU A 1 99 ? 31.688 20.219 7.91 1 96.81 99 LEU A O 1
ATOM 812 N N . GLY A 1 100 ? 31.266 22.391 7.484 1 96.25 100 GLY A N 1
ATOM 813 C CA . GLY A 1 100 ? 29.922 22.359 8.031 1 96.25 100 GLY A CA 1
ATOM 814 C C . GLY A 1 100 ? 28.859 22.031 6.992 1 96.25 100 GLY A C 1
ATOM 815 O O . GLY A 1 100 ? 29.141 22.016 5.793 1 96.25 100 GLY A O 1
ATOM 816 N N . VAL A 1 101 ? 27.656 21.781 7.441 1 96.88 101 VAL A N 1
ATOM 817 C CA . VAL A 1 101 ? 26.5 21.5 6.578 1 96.88 101 VAL A CA 1
ATOM 818 C C . VAL A 1 101 ? 26.141 22.75 5.777 1 96.88 101 VAL A C 1
ATOM 820 O O . VAL A 1 101 ? 26.312 23.875 6.258 1 96.88 101 VAL A O 1
ATOM 823 N N . ASP A 1 102 ? 25.781 22.562 4.527 1 97.62 102 ASP A N 1
ATOM 824 C CA . ASP A 1 102 ? 25.234 23.641 3.713 1 97.62 102 ASP A CA 1
ATOM 825 C C . ASP A 1 102 ? 23.891 24.125 4.262 1 97.62 102 ASP A C 1
ATOM 827 O O . ASP A 1 102 ? 22.844 23.609 3.869 1 97.62 102 ASP A O 1
ATOM 831 N N . THR A 1 103 ? 23.938 25.125 5.094 1 97.31 103 THR A N 1
ATOM 832 C CA . THR A 1 103 ? 22.75 25.594 5.812 1 97.31 103 THR A CA 1
ATOM 833 C C . THR A 1 103 ? 21.766 26.25 4.855 1 97.31 103 THR A C 1
ATOM 835 O O . THR A 1 103 ? 20.547 26.203 5.078 1 97.31 103 THR A O 1
ATOM 838 N N . GLU A 1 104 ? 22.297 26.781 3.848 1 97.44 104 GLU A N 1
ATOM 839 C CA . GLU A 1 104 ? 21.422 27.406 2.873 1 97.44 104 GLU A CA 1
ATOM 840 C C . GLU A 1 104 ? 20.594 26.375 2.117 1 97.44 104 GLU A C 1
ATOM 842 O O . GLU A 1 104 ? 19.391 26.547 1.92 1 97.44 104 GLU A O 1
ATOM 847 N N . PHE A 1 105 ? 21.219 25.328 1.648 1 97.44 105 PHE A N 1
ATOM 848 C CA . PHE A 1 105 ? 20.516 24.266 0.949 1 97.44 105 PHE A CA 1
ATOM 849 C C . PHE A 1 105 ? 19.516 23.578 1.868 1 97.44 105 PHE A C 1
ATOM 851 O O . PHE A 1 105 ? 18.406 23.25 1.445 1 97.44 105 PHE A O 1
ATOM 858 N N . ARG A 1 106 ? 19.891 23.344 3.098 1 96.94 106 ARG A N 1
ATOM 859 C CA . ARG A 1 106 ? 18.969 22.766 4.082 1 96.94 106 ARG A CA 1
ATOM 860 C C . ARG A 1 106 ? 17.719 23.641 4.234 1 96.94 106 ARG A C 1
ATOM 862 O O . ARG A 1 106 ? 16.609 23.109 4.266 1 96.94 106 ARG A O 1
ATOM 869 N N . ALA A 1 107 ? 17.938 24.906 4.301 1 97.56 107 ALA A N 1
ATOM 870 C CA . ALA A 1 107 ? 16.828 25.844 4.449 1 97.56 107 ALA A CA 1
ATOM 871 C C . ALA A 1 107 ? 15.906 25.797 3.232 1 97.56 107 ALA A C 1
ATOM 873 O O . ALA A 1 107 ? 14.688 25.891 3.365 1 97.56 107 ALA A O 1
ATOM 874 N N . ARG A 1 108 ? 16.5 25.672 2.115 1 96.94 108 ARG A N 1
ATOM 875 C CA . ARG A 1 108 ? 15.719 25.578 0.881 1 96.94 108 ARG A CA 1
ATOM 876 C C . ARG A 1 108 ? 14.828 24.344 0.88 1 96.94 108 ARG A C 1
ATOM 878 O O . ARG A 1 108 ? 13.656 24.422 0.492 1 96.94 108 ARG A O 1
ATOM 885 N N . ARG A 1 109 ? 15.336 23.234 1.285 1 96.88 109 ARG A N 1
ATOM 886 C CA . ARG A 1 109 ? 14.57 22 1.374 1 96.88 109 ARG A CA 1
ATOM 887 C C . ARG A 1 109 ? 13.453 22.109 2.404 1 96.88 109 ARG A C 1
ATOM 889 O O . ARG A 1 109 ? 12.328 21.672 2.162 1 96.88 109 ARG A O 1
ATOM 896 N N . GLN A 1 110 ? 13.836 22.703 3.51 1 97.25 110 GLN A N 1
ATOM 897 C CA . GLN A 1 110 ? 12.859 22.875 4.582 1 97.25 110 GLN A CA 1
ATOM 898 C C . GLN A 1 110 ? 11.703 23.766 4.129 1 97.25 110 GLN A C 1
ATOM 900 O O . GLN A 1 110 ? 10.562 23.562 4.547 1 97.25 110 GLN A O 1
ATOM 905 N N . ALA A 1 111 ? 12 24.719 3.258 1 97.69 111 ALA A N 1
ATOM 906 C CA . ALA A 1 111 ? 11 25.672 2.777 1 97.69 111 ALA A CA 1
ATOM 907 C C . ALA A 1 111 ? 9.984 24.984 1.867 1 97.69 111 ALA A C 1
ATOM 909 O O . ALA A 1 111 ? 8.898 25.516 1.631 1 97.69 111 ALA A O 1
ATOM 910 N N . LYS A 1 112 ? 10.305 23.891 1.313 1 98 112 LYS A N 1
ATOM 911 C CA . LYS A 1 112 ? 9.398 23.125 0.461 1 98 112 LYS A CA 1
ATOM 912 C C . LYS A 1 112 ? 8.672 22.047 1.26 1 98 112 LYS A C 1
ATOM 914 O O . LYS A 1 112 ? 8.695 20.875 0.891 1 98 112 LYS A O 1
ATOM 919 N N . SER A 1 113 ? 8.023 22.484 2.285 1 98.5 113 SER A N 1
ATOM 920 C CA . SER A 1 113 ? 7.316 21.562 3.172 1 98.5 113 SER A CA 1
ATOM 921 C C . SER A 1 113 ? 6.062 21.016 2.506 1 98.5 113 SER A C 1
ATOM 923 O O . SER A 1 113 ? 5.555 21.594 1.543 1 98.5 113 SER A O 1
ATOM 925 N N . VAL A 1 114 ? 5.688 19.828 2.936 1 98.88 114 VAL A N 1
ATOM 926 C CA . VAL A 1 114 ? 4.453 19.203 2.465 1 98.88 114 VAL A CA 1
ATOM 927 C C . VAL A 1 114 ? 3.355 19.375 3.51 1 98.88 114 VAL A C 1
ATOM 929 O O . VAL A 1 114 ? 3.6 19.219 4.707 1 98.88 114 VAL A O 1
ATOM 932 N N . GLY A 1 115 ? 2.166 19.812 3.061 1 98.94 115 GLY A N 1
ATOM 933 C CA . GLY A 1 115 ? 0.983 19.891 3.902 1 98.94 115 GLY A CA 1
ATOM 934 C C . GLY A 1 115 ? -0.093 18.891 3.518 1 98.94 115 GLY A C 1
ATOM 935 O O . GLY A 1 115 ? -0.517 18.844 2.361 1 98.94 115 GLY A O 1
ATOM 936 N N . VAL A 1 116 ? -0.503 18.078 4.43 1 98.94 116 VAL A N 1
ATOM 937 C CA . VAL A 1 116 ? -1.598 17.125 4.266 1 98.94 116 VAL A CA 1
ATOM 938 C C . VAL A 1 116 ? -2.785 17.547 5.125 1 98.94 116 VAL A C 1
ATOM 940 O O . VAL A 1 116 ? -2.658 17.703 6.344 1 98.94 116 VAL A O 1
ATOM 943 N N . GLY A 1 117 ? -3.93 17.734 4.531 1 98.94 117 GLY A N 1
ATOM 944 C CA . GLY A 1 117 ? -5.117 18.141 5.27 1 98.94 117 GLY A CA 1
ATOM 945 C C . GLY A 1 117 ? -5.668 17.047 6.164 1 98.94 117 GLY A C 1
ATOM 946 O O . GLY A 1 117 ? -4.934 16.141 6.566 1 98.94 117 GLY A O 1
ATOM 947 N N . HIS A 1 118 ? -6.945 17.172 6.559 1 98.94 118 HIS A N 1
ATOM 948 C CA . HIS A 1 118 ? -7.613 16.203 7.422 1 98.94 118 HIS A CA 1
ATOM 949 C C . HIS A 1 118 ? -8.273 15.094 6.609 1 98.94 118 HIS A C 1
ATOM 951 O O . HIS A 1 118 ? -8.695 15.32 5.473 1 98.94 118 HIS A O 1
ATOM 957 N N . ASP A 1 119 ? -8.32 13.836 7.238 1 98.88 119 ASP A N 1
ATOM 958 C CA . ASP A 1 119 ? -9.055 12.711 6.668 1 98.88 119 ASP A CA 1
ATOM 959 C C . ASP A 1 119 ? -8.523 12.352 5.281 1 98.88 119 ASP A C 1
ATOM 961 O O . ASP A 1 119 ? -9.305 12.102 4.359 1 98.88 119 ASP A O 1
ATOM 965 N N . VAL A 1 120 ? -7.246 12.438 5.105 1 98.94 120 VAL A N 1
ATOM 966 C CA . VAL A 1 120 ? -6.602 12.039 3.859 1 98.94 120 VAL A CA 1
ATOM 967 C C . VAL A 1 120 ? -6.156 10.586 3.945 1 98.94 120 VAL A C 1
ATOM 969 O O . VAL A 1 120 ? -5.664 10.141 4.984 1 98.94 120 VAL A O 1
ATOM 972 N N . TRP A 1 121 ? -6.387 9.836 2.889 1 98.94 121 TRP A N 1
ATOM 973 C CA . TRP A 1 121 ? -5.883 8.484 2.73 1 98.94 121 TRP A CA 1
ATOM 974 C C . TRP A 1 121 ? -4.75 8.438 1.71 1 98.94 121 TRP A C 1
ATOM 976 O O . TRP A 1 121 ? -4.953 8.742 0.533 1 98.94 121 TRP A O 1
ATOM 986 N N . ILE A 1 122 ? -3.561 8.133 2.191 1 98.94 122 ILE A N 1
ATOM 987 C CA . ILE A 1 122 ? -2.414 7.93 1.311 1 98.94 122 ILE A CA 1
ATOM 988 C C . ILE A 1 122 ? -2.162 6.438 1.121 1 98.94 122 ILE A C 1
ATOM 990 O O . ILE A 1 122 ? -1.813 5.734 2.072 1 98.94 122 ILE A O 1
ATOM 994 N N . GLY A 1 123 ? -2.256 5.996 -0.101 1 98.75 123 GLY A N 1
ATOM 995 C CA . GLY A 1 123 ? -2.197 4.578 -0.413 1 98.75 123 GLY A CA 1
ATOM 996 C C . GLY A 1 123 ? -0.807 3.99 -0.263 1 98.75 123 GLY A C 1
ATOM 997 O O . GLY A 1 123 ? 0.176 4.727 -0.163 1 98.75 123 GLY A O 1
ATOM 998 N N . HIS A 1 124 ? -0.807 2.672 -0.289 1 98.69 124 HIS A N 1
ATOM 999 C CA . HIS A 1 124 ? 0.417 1.895 -0.129 1 98.69 124 HIS A CA 1
ATOM 1000 C C . HIS A 1 124 ? 1.473 2.314 -1.146 1 98.69 124 HIS A C 1
ATOM 1002 O O . HIS A 1 124 ? 1.188 2.4 -2.344 1 98.69 124 HIS A O 1
ATOM 1008 N N . GLY A 1 125 ? 2.689 2.607 -0.637 1 98.69 125 GLY A N 1
ATOM 1009 C CA . GLY A 1 125 ? 3.838 2.822 -1.503 1 98.69 125 GLY A CA 1
ATOM 1010 C C . GLY A 1 125 ? 3.812 4.164 -2.207 1 98.69 125 GLY A C 1
ATOM 1011 O O . GLY A 1 125 ? 4.672 4.453 -3.041 1 98.69 125 GLY A O 1
ATOM 1012 N N . ALA A 1 126 ? 2.848 5.004 -1.928 1 98.88 126 ALA A N 1
ATOM 1013 C CA . ALA A 1 126 ? 2.75 6.293 -2.604 1 98.88 126 ALA A CA 1
ATOM 1014 C C . ALA A 1 126 ? 3.898 7.215 -2.199 1 98.88 126 ALA A C 1
ATOM 1016 O O . ALA A 1 126 ? 4.461 7.074 -1.11 1 98.88 126 ALA A O 1
ATOM 1017 N N . VAL A 1 127 ? 4.234 8.133 -3.098 1 98.94 127 VAL A N 1
ATOM 1018 C CA . VAL A 1 127 ? 5.285 9.125 -2.877 1 98.94 127 VAL A CA 1
ATOM 1019 C C . VAL A 1 127 ? 4.727 10.531 -3.088 1 98.94 127 VAL A C 1
ATOM 1021 O O . VAL A 1 127 ? 4.094 10.805 -4.109 1 98.94 127 VAL A O 1
ATOM 1024 N N . VAL A 1 128 ? 4.895 11.406 -2.125 1 98.94 128 VAL A N 1
ATOM 1025 C CA . VAL A 1 128 ? 4.527 12.812 -2.254 1 98.94 128 VAL A CA 1
ATOM 1026 C C . VAL A 1 128 ? 5.789 13.664 -2.379 1 98.94 128 VAL A C 1
ATOM 1028 O O . VAL A 1 128 ? 6.668 13.617 -1.517 1 98.94 128 VAL A O 1
ATOM 1031 N N . MET A 1 129 ? 5.852 14.461 -3.379 1 98.88 129 MET A N 1
ATOM 1032 C CA . MET A 1 129 ? 7.051 15.242 -3.676 1 98.88 129 MET A CA 1
ATOM 1033 C C . MET A 1 129 ? 7.078 16.531 -2.855 1 98.88 129 MET A C 1
ATOM 1035 O O . MET A 1 129 ? 6.062 16.938 -2.289 1 98.88 129 MET A O 1
ATOM 1039 N N . PRO A 1 130 ? 8.234 17.172 -2.818 1 98.75 130 PRO A N 1
ATOM 1040 C CA . PRO A 1 130 ? 8.383 18.375 -2 1 98.75 130 PRO A CA 1
ATOM 1041 C C . PRO A 1 130 ? 7.453 19.5 -2.436 1 98.75 130 PRO A C 1
ATOM 1043 O O . PRO A 1 130 ? 7.23 19.703 -3.633 1 98.75 130 PRO A O 1
ATOM 1046 N N . GLY A 1 131 ? 6.949 20.219 -1.473 1 98.62 131 GLY A N 1
ATOM 1047 C CA . GLY A 1 131 ? 6.211 21.453 -1.72 1 98.62 131 GLY A CA 1
ATOM 1048 C C . GLY A 1 131 ? 4.746 21.219 -2.037 1 98.62 131 GLY A C 1
ATOM 1049 O O . GLY A 1 131 ? 3.996 22.172 -2.277 1 98.62 131 GLY A O 1
ATOM 1050 N N . VAL A 1 132 ? 4.281 20 -2.033 1 98.81 132 VAL A N 1
ATOM 1051 C CA . VAL A 1 132 ? 2.92 19.641 -2.414 1 98.81 132 VAL A CA 1
ATOM 1052 C C . VAL A 1 132 ? 1.977 19.859 -1.234 1 98.81 132 VAL A C 1
ATOM 1054 O O . VAL A 1 132 ? 2.332 19.594 -0.086 1 98.81 132 VAL A O 1
ATOM 1057 N N . THR A 1 133 ? 0.779 20.312 -1.528 1 98.94 133 THR A N 1
ATOM 1058 C CA . THR A 1 133 ? -0.314 20.375 -0.564 1 98.94 133 THR A CA 1
ATOM 1059 C C . THR A 1 133 ? -1.437 19.422 -0.958 1 98.94 133 THR A C 1
ATOM 1061 O O . THR A 1 133 ? -1.864 19.406 -2.115 1 98.94 133 THR A O 1
ATOM 1064 N N . ILE A 1 134 ? -1.89 18.641 -0.039 1 98.94 134 ILE A N 1
ATOM 1065 C CA . ILE A 1 134 ? -3.004 17.719 -0.243 1 98.94 134 ILE A CA 1
ATOM 1066 C C . ILE A 1 134 ? -4.211 18.172 0.571 1 98.94 134 ILE A C 1
ATOM 1068 O O . ILE A 1 134 ? -4.121 18.328 1.791 1 98.94 134 ILE A O 1
ATOM 1072 N N . GLY A 1 135 ? -5.324 18.344 -0.083 1 98.94 135 GLY A N 1
ATOM 1073 C CA . GLY A 1 135 ? -6.516 18.875 0.561 1 98.94 135 GLY A CA 1
ATOM 1074 C C . GLY A 1 135 ? -7.254 17.844 1.394 1 98.94 135 GLY A C 1
ATOM 1075 O O . GLY A 1 135 ? -7.004 16.641 1.27 1 98.94 135 GLY A O 1
ATOM 1076 N N . ASN A 1 136 ? -8.242 18.375 2.209 1 98.94 136 ASN A N 1
ATOM 1077 C CA . ASN A 1 136 ? -9.031 17.516 3.084 1 98.94 136 ASN A CA 1
ATOM 1078 C C . ASN A 1 136 ? -9.742 16.406 2.297 1 98.94 136 ASN A C 1
ATOM 1080 O O . ASN A 1 136 ? -10.266 16.656 1.211 1 98.94 136 ASN A O 1
ATOM 1084 N N . GLY A 1 137 ? -9.773 15.195 2.883 1 98.88 137 GLY A N 1
ATOM 1085 C CA . GLY A 1 137 ? -10.609 14.117 2.367 1 98.88 137 GLY A CA 1
ATOM 1086 C C . GLY A 1 137 ? -10.07 13.508 1.088 1 98.88 137 GLY A C 1
ATOM 1087 O O . GLY A 1 137 ? -10.711 12.641 0.491 1 98.88 137 GLY A O 1
ATOM 1088 N N . ALA A 1 138 ? -8.93 13.93 0.626 1 98.94 138 ALA A N 1
ATOM 1089 C CA . ALA A 1 138 ? -8.352 13.414 -0.612 1 98.94 138 ALA A CA 1
ATOM 1090 C C . ALA A 1 138 ? -7.906 11.961 -0.446 1 98.94 138 ALA A C 1
ATOM 1092 O O . ALA A 1 138 ? -7.637 11.516 0.671 1 98.94 138 ALA A O 1
ATOM 1093 N N . VAL A 1 139 ? -7.875 11.289 -1.544 1 98.94 139 VAL A N 1
ATOM 1094 C CA . VAL A 1 139 ? -7.391 9.914 -1.611 1 98.94 139 VAL A CA 1
ATOM 1095 C C . VAL A 1 139 ? -6.258 9.812 -2.633 1 98.94 139 VAL A C 1
ATOM 1097 O O . VAL A 1 139 ? -6.426 10.195 -3.793 1 98.94 139 VAL A O 1
ATOM 1100 N N . ILE A 1 140 ? -5.121 9.352 -2.172 1 98.94 140 ILE A N 1
ATOM 1101 C CA . ILE A 1 140 ? -3.969 9.102 -3.031 1 98.94 140 ILE A CA 1
ATOM 1102 C C . ILE A 1 140 ? -3.85 7.605 -3.311 1 98.94 140 ILE A C 1
ATOM 1104 O O . ILE A 1 140 ? -3.713 6.805 -2.383 1 98.94 140 ILE A O 1
ATOM 1108 N N . GLY A 1 141 ? -3.869 7.203 -4.559 1 98.75 141 GLY A N 1
ATOM 1109 C CA . GLY A 1 141 ? -3.805 5.797 -4.93 1 98.75 141 GLY A CA 1
ATOM 1110 C C . GLY A 1 141 ? -2.48 5.148 -4.578 1 98.75 141 GLY A C 1
ATOM 1111 O O . GLY A 1 141 ? -1.48 5.84 -4.367 1 98.75 141 GLY A O 1
ATOM 1112 N N . ALA A 1 142 ? -2.553 3.795 -4.547 1 98.81 142 ALA A N 1
ATOM 1113 C CA . ALA A 1 142 ? -1.349 3.02 -4.262 1 98.81 142 ALA A CA 1
ATOM 1114 C C . ALA A 1 142 ? -0.275 3.266 -5.316 1 98.81 142 ALA A C 1
ATOM 1116 O O . ALA A 1 142 ? -0.577 3.365 -6.508 1 98.81 142 ALA A O 1
ATOM 1117 N N . ASN A 1 143 ? 1.007 3.326 -4.898 1 98.81 143 ASN A N 1
ATOM 1118 C CA . ASN A 1 143 ? 2.199 3.506 -5.719 1 98.81 143 ASN A CA 1
ATOM 1119 C C . ASN A 1 143 ? 2.105 4.766 -6.578 1 98.81 143 ASN A C 1
ATOM 1121 O O . ASN A 1 143 ? 2.822 4.898 -7.57 1 98.81 143 ASN A O 1
ATOM 1125 N N . ALA A 1 144 ? 1.212 5.719 -6.223 1 98.88 144 ALA A N 1
ATOM 1126 C CA . ALA A 1 144 ? 1.132 6.984 -6.949 1 98.88 144 ALA A CA 1
ATOM 1127 C C . ALA A 1 144 ? 2.314 7.887 -6.613 1 98.88 144 ALA A C 1
ATOM 1129 O O . ALA A 1 144 ? 2.869 7.809 -5.512 1 98.88 144 ALA A O 1
ATOM 1130 N N . VAL A 1 145 ? 2.703 8.719 -7.547 1 98.94 145 VAL A N 1
ATOM 1131 C CA . VAL A 1 145 ? 3.676 9.789 -7.316 1 98.94 145 VAL A CA 1
ATOM 1132 C C . VAL A 1 145 ? 3.004 11.148 -7.484 1 98.94 145 VAL A C 1
ATOM 1134 O O . VAL A 1 145 ? 2.67 11.547 -8.602 1 98.94 145 VAL A O 1
ATOM 1137 N N . VAL A 1 146 ? 2.832 11.852 -6.418 1 98.94 146 VAL A N 1
ATOM 1138 C CA . VAL A 1 146 ? 2.119 13.125 -6.406 1 98.94 146 VAL A CA 1
ATOM 1139 C C . VAL A 1 146 ? 3.105 14.273 -6.605 1 98.94 146 VAL A C 1
ATOM 1141 O O . VAL A 1 146 ? 3.943 14.531 -5.738 1 98.94 146 VAL A O 1
ATOM 1144 N N . THR A 1 147 ? 2.932 14.969 -7.68 1 98.69 147 THR A N 1
ATOM 1145 C CA . THR A 1 147 ? 3.895 16 -8.023 1 98.69 147 THR A CA 1
ATOM 1146 C C . THR A 1 147 ? 3.238 17.391 -7.988 1 98.69 147 THR A C 1
ATOM 1148 O O . THR A 1 147 ? 3.918 18.406 -8.117 1 98.69 147 THR A O 1
ATOM 1151 N N . HIS A 1 148 ? 1.951 17.438 -7.875 1 98.62 148 HIS A N 1
ATOM 1152 C CA . HIS A 1 148 ? 1.198 18.688 -7.797 1 98.62 148 HIS A CA 1
ATOM 1153 C C . HIS A 1 148 ? 0.165 18.641 -6.68 1 98.62 148 HIS A C 1
ATOM 1155 O O . HIS A 1 148 ? -0.193 17.562 -6.203 1 98.62 148 HIS A O 1
ATOM 1161 N N . ASP A 1 149 ? -0.253 19.797 -6.398 1 98.88 149 ASP A N 1
ATOM 1162 C CA . ASP A 1 149 ? -1.238 19.906 -5.328 1 98.88 149 ASP A CA 1
ATOM 1163 C C . ASP A 1 149 ? -2.482 19.078 -5.648 1 98.88 149 ASP A C 1
ATOM 1165 O O . ASP A 1 149 ? -2.855 18.922 -6.812 1 98.88 149 ASP A O 1
ATOM 1169 N N . VAL A 1 150 ? -3.145 18.531 -4.672 1 98.94 150 VAL A N 1
ATOM 1170 C CA . VAL A 1 150 ? -4.355 17.734 -4.789 1 98.94 150 VAL A CA 1
ATOM 1171 C C . VAL A 1 150 ? -5.527 18.453 -4.129 1 98.94 150 VAL A C 1
ATOM 1173 O O . VAL A 1 150 ? -5.457 18.812 -2.953 1 98.94 150 VAL A O 1
ATOM 1176 N N . ALA A 1 151 ? -6.57 18.641 -4.836 1 98.81 151 ALA A N 1
ATOM 1177 C CA . ALA A 1 151 ? -7.746 19.344 -4.32 1 98.81 151 ALA A CA 1
ATOM 1178 C C . ALA A 1 151 ? -8.461 18.5 -3.264 1 98.81 151 ALA A C 1
ATOM 1180 O O . ALA A 1 151 ? -8.375 17.266 -3.273 1 98.81 151 ALA A O 1
ATOM 1181 N N . PRO A 1 152 ? -9.172 19.188 -2.365 1 98.88 152 PRO A N 1
ATOM 1182 C CA . PRO A 1 152 ? -9.953 18.438 -1.38 1 98.88 152 PRO A CA 1
ATOM 1183 C C . PRO A 1 152 ? -10.969 17.5 -2.023 1 98.88 152 PRO A C 1
ATOM 1185 O O . PRO A 1 152 ? -11.531 17.812 -3.078 1 98.88 152 PRO A O 1
ATOM 1188 N N . TYR A 1 153 ? -11.164 16.344 -1.338 1 98.81 153 TYR A N 1
ATOM 1189 C CA . TYR A 1 153 ? -12.195 15.375 -1.684 1 98.81 153 TYR A CA 1
ATOM 1190 C C . TYR A 1 153 ? -12.094 14.969 -3.146 1 98.81 153 TYR A C 1
ATOM 1192 O O . TYR A 1 153 ? -13.102 14.859 -3.846 1 98.81 153 TYR A O 1
ATOM 1200 N N . THR A 1 154 ? -10.891 14.773 -3.598 1 98.69 154 THR A N 1
ATOM 1201 C CA . THR A 1 154 ? -10.609 14.188 -4.906 1 98.69 154 THR A CA 1
ATOM 1202 C C . THR A 1 154 ? -9.742 12.938 -4.766 1 98.69 154 THR A C 1
ATOM 1204 O O . THR A 1 154 ? -9.086 12.742 -3.74 1 98.69 154 THR A O 1
ATOM 1207 N N . ILE A 1 155 ? -9.797 12.109 -5.738 1 98.75 155 ILE A N 1
ATOM 1208 C CA . ILE A 1 155 ? -9.008 10.883 -5.816 1 98.75 155 ILE A CA 1
ATOM 1209 C C . ILE A 1 155 ? -8.008 10.984 -6.961 1 98.75 155 ILE A C 1
ATOM 1211 O O . ILE A 1 155 ? -8.383 11.242 -8.109 1 98.75 155 ILE A O 1
ATOM 1215 N N . VAL A 1 156 ? -6.754 10.828 -6.629 1 98.88 156 VAL A N 1
ATOM 1216 C CA . VAL A 1 156 ? -5.719 10.867 -7.652 1 98.88 156 VAL A CA 1
ATOM 1217 C C . VAL A 1 156 ? -4.934 9.555 -7.641 1 98.88 156 VAL A C 1
ATOM 1219 O O . VAL A 1 156 ? -4.855 8.883 -6.609 1 98.88 156 VAL A O 1
ATOM 1222 N N . ALA A 1 157 ? -4.355 9.133 -8.781 1 98.69 157 ALA A N 1
ATOM 1223 C CA . ALA A 1 157 ? -3.537 7.93 -8.906 1 98.69 157 ALA A CA 1
ATOM 1224 C C . ALA A 1 157 ? -2.631 8.008 -10.133 1 98.69 157 ALA A C 1
ATOM 1226 O O . ALA A 1 157 ? -2.82 8.859 -11 1 98.69 157 ALA A O 1
ATOM 1227 N N . GLY A 1 158 ? -1.557 7.137 -10.078 1 98.38 158 GLY A N 1
ATOM 1228 C CA . GLY A 1 158 ? -0.671 7.055 -11.234 1 98.38 158 GLY A CA 1
ATOM 1229 C C . GLY A 1 158 ? 0.681 7.699 -10.992 1 98.38 158 GLY A C 1
ATOM 1230 O O . GLY A 1 158 ? 0.938 8.227 -9.906 1 98.38 158 GLY A O 1
ATOM 1231 N N . VAL A 1 159 ? 1.59 7.656 -12.039 1 98.25 159 VAL A N 1
ATOM 1232 C CA . VAL A 1 159 ? 2.945 8.195 -12.031 1 98.25 159 VAL A CA 1
ATOM 1233 C C . VAL A 1 159 ? 3.193 8.984 -13.32 1 98.25 159 VAL A C 1
ATOM 1235 O O . VAL A 1 159 ? 3.52 8.406 -14.359 1 98.25 159 VAL A O 1
ATOM 1238 N N . PRO A 1 160 ? 3.119 10.211 -13.289 1 98.06 160 PRO A N 1
ATOM 1239 C CA . PRO A 1 160 ? 2.689 11.047 -12.164 1 98.06 160 PRO A CA 1
ATOM 1240 C C . PRO A 1 160 ? 1.2 10.906 -11.859 1 98.06 160 PRO A C 1
ATOM 1242 O O . PRO A 1 160 ? 0.428 10.484 -12.727 1 98.06 160 PRO A O 1
ATOM 1245 N N . ALA A 1 161 ? 0.843 11.242 -10.656 1 98.69 161 ALA A N 1
ATOM 1246 C CA . ALA A 1 161 ? -0.554 11.141 -10.242 1 98.69 161 ALA A CA 1
ATOM 1247 C C . ALA A 1 161 ? -1.428 12.125 -11.016 1 98.69 161 ALA A C 1
ATOM 1249 O O . ALA A 1 161 ? -1.038 13.273 -11.234 1 98.69 161 ALA A O 1
ATOM 1250 N N . LYS A 1 162 ? -2.58 11.656 -11.398 1 98.5 162 LYS A N 1
ATOM 1251 C CA . LYS A 1 162 ? -3.6 12.453 -12.07 1 98.5 162 LYS A CA 1
ATOM 1252 C C . LYS A 1 162 ? -4.961 12.281 -11.398 1 98.5 162 LYS A C 1
ATOM 1254 O O . LYS A 1 162 ? -5.203 11.273 -10.734 1 98.5 162 LYS A O 1
ATOM 1259 N N . LEU A 1 163 ? -5.785 13.289 -11.633 1 98.56 163 LEU A N 1
ATOM 1260 C CA . LEU A 1 163 ? -7.141 13.227 -11.094 1 98.56 163 LEU A CA 1
ATOM 1261 C C . LEU A 1 163 ? -7.922 12.078 -11.711 1 98.56 163 LEU A C 1
ATOM 1263 O O . LEU A 1 163 ? -8.008 11.969 -12.938 1 98.56 163 LEU A O 1
ATOM 1267 N N . LEU A 1 164 ? -8.438 11.227 -10.945 1 98.06 164 LEU A N 1
ATOM 1268 C CA . LEU A 1 164 ? -9.352 10.188 -11.422 1 98.06 164 LEU A CA 1
ATOM 1269 C C . LEU A 1 164 ? -10.797 10.664 -11.344 1 98.06 164 LEU A C 1
ATOM 1271 O O . LEU A 1 164 ? -11.516 10.625 -12.344 1 98.06 164 LEU A O 1
ATOM 1275 N N . ARG A 1 165 ? -11.203 11.039 -10.148 1 97.81 165 ARG A N 1
ATOM 1276 C CA . ARG A 1 165 ? -12.555 11.539 -9.922 1 97.81 165 ARG A CA 1
ATOM 1277 C C . ARG A 1 165 ? -12.664 12.242 -8.57 1 97.81 165 ARG A C 1
ATOM 1279 O O . ARG A 1 165 ? -11.734 12.188 -7.762 1 97.81 165 ARG A O 1
ATOM 1286 N N . ARG A 1 166 ? -13.867 12.859 -8.367 1 98.38 166 ARG A N 1
ATOM 1287 C CA . ARG A 1 166 ? -14.18 13.43 -7.062 1 98.38 166 ARG A CA 1
ATOM 1288 C C . ARG A 1 166 ? -14.734 12.367 -6.121 1 98.38 166 ARG A C 1
ATOM 1290 O O . ARG A 1 166 ? -15.461 11.469 -6.551 1 98.38 166 ARG A O 1
ATOM 1297 N N . ARG A 1 167 ? -14.352 12.492 -4.91 1 97.81 167 ARG A N 1
ATOM 1298 C CA . ARG A 1 167 ? -14.914 11.609 -3.893 1 97.81 167 ARG A CA 1
ATOM 1299 C C . ARG A 1 167 ? -16.375 11.938 -3.629 1 97.81 167 ARG A C 1
ATOM 1301 O O . ARG A 1 167 ? -17.188 11.039 -3.396 1 97.81 167 ARG A O 1
ATOM 1308 N N . PHE A 1 168 ? -16.703 13.242 -3.578 1 98.19 168 PHE A N 1
ATOM 1309 C CA . PHE A 1 168 ? -18.031 13.789 -3.377 1 98.19 168 PHE A CA 1
ATOM 1310 C C . PHE A 1 168 ? -18.312 14.906 -4.379 1 98.19 168 PHE A C 1
ATOM 1312 O O . PHE A 1 168 ? -17.391 15.477 -4.957 1 98.19 168 PHE A O 1
ATOM 1319 N N . SER A 1 169 ? -19.656 15.172 -4.57 1 97.69 169 SER A N 1
ATOM 1320 C CA . SER A 1 169 ? -19.984 16.391 -5.289 1 97.69 169 SER A CA 1
ATOM 1321 C C . SER A 1 169 ? -19.453 17.625 -4.57 1 97.69 169 SER A C 1
ATOM 1323 O O . SER A 1 169 ? -19.203 17.594 -3.363 1 97.69 169 SER A O 1
ATOM 1325 N N . ALA A 1 170 ? -19.281 18.703 -5.316 1 97.62 170 ALA A N 1
ATOM 1326 C CA . ALA A 1 170 ? -18.781 19.938 -4.734 1 97.62 170 ALA A CA 1
ATOM 1327 C C . ALA A 1 170 ? -19.672 20.406 -3.584 1 97.62 170 ALA A C 1
ATOM 1329 O O . ALA A 1 170 ? -19.188 20.906 -2.568 1 97.62 170 ALA A O 1
ATOM 1330 N N . ALA A 1 171 ? -20.922 20.266 -3.785 1 98.12 171 ALA A N 1
ATOM 1331 C CA . ALA A 1 171 ? -21.875 20.688 -2.77 1 98.12 171 ALA A CA 1
ATOM 1332 C C . ALA A 1 171 ? -21.719 19.875 -1.486 1 98.12 171 ALA A C 1
ATOM 1334 O O . ALA A 1 171 ? -21.672 20.438 -0.389 1 98.12 171 ALA A O 1
ATOM 1335 N N . VAL A 1 172 ? -21.656 18.594 -1.604 1 98.44 172 VAL A N 1
ATOM 1336 C CA . VAL A 1 172 ? -21.5 17.719 -0.448 1 98.44 172 VAL A CA 1
ATOM 1337 C C . VAL A 1 172 ? -20.172 18 0.234 1 98.44 172 VAL A C 1
ATOM 1339 O O . VAL A 1 172 ? -20.094 18.094 1.463 1 98.44 172 VAL A O 1
ATOM 1342 N N . ALA A 1 173 ? -19.125 18.141 -0.523 1 98.69 173 ALA A N 1
ATOM 1343 C CA . ALA A 1 173 ? -17.797 18.438 0.017 1 98.69 173 ALA A CA 1
ATOM 1344 C C . ALA A 1 173 ? -17.812 19.719 0.833 1 98.69 173 ALA A C 1
ATOM 1346 O O . ALA A 1 173 ? -17.188 19.797 1.897 1 98.69 173 ALA A O 1
ATOM 1347 N N . ALA A 1 174 ? -18.469 20.703 0.285 1 98.38 174 ALA A N 1
ATOM 1348 C CA . ALA A 1 174 ? -18.562 21.984 0.986 1 98.38 174 ALA A CA 1
ATOM 1349 C C . ALA A 1 174 ? -19.266 21.828 2.332 1 98.38 174 ALA A C 1
ATOM 1351 O O . ALA A 1 174 ? -18.875 22.453 3.32 1 98.38 174 ALA A O 1
ATOM 1352 N N . ARG A 1 175 ? -20.312 21.047 2.348 1 98.19 175 ARG A N 1
ATOM 1353 C CA . ARG A 1 175 ? -21.031 20.797 3.59 1 98.19 175 ARG A CA 1
ATOM 1354 C C . ARG A 1 175 ? -20.141 20.078 4.602 1 98.19 175 ARG A C 1
ATOM 1356 O O . ARG A 1 175 ? -20.172 20.406 5.793 1 98.19 175 ARG A O 1
ATOM 1363 N N . ILE A 1 176 ? -19.375 19.094 4.176 1 98.69 176 ILE A N 1
ATOM 1364 C CA . ILE A 1 176 ? -18.469 18.359 5.062 1 98.69 176 ILE A CA 1
ATOM 1365 C C . ILE A 1 176 ? -17.422 19.328 5.629 1 98.69 176 ILE A C 1
ATOM 1367 O O . ILE A 1 176 ? -17.125 19.297 6.824 1 98.69 176 ILE A O 1
ATOM 1371 N N . GLU A 1 177 ? -16.875 20.203 4.766 1 98.31 177 GLU A N 1
ATOM 1372 C CA . GLU A 1 177 ? -15.891 21.188 5.195 1 98.31 177 GLU A CA 1
ATOM 1373 C C . GLU A 1 177 ? -16.453 22.094 6.285 1 98.31 177 GLU A C 1
ATOM 1375 O O . GLU A 1 177 ? -15.789 22.359 7.289 1 98.31 177 GLU A O 1
ATOM 1380 N N . ALA A 1 178 ? -17.625 22.484 6.031 1 97.56 178 ALA A N 1
ATOM 1381 C CA . ALA A 1 178 ? -18.266 23.375 6.988 1 97.56 178 ALA A CA 1
ATOM 1382 C C . ALA A 1 178 ? -18.531 22.672 8.312 1 97.56 178 ALA A C 1
ATOM 1384 O O . ALA A 1 178 ? -18.422 23.281 9.383 1 97.56 178 ALA A O 1
ATOM 1385 N N . LEU A 1 179 ? -18.906 21.406 8.25 1 97.81 179 LEU A N 1
ATOM 1386 C CA . LEU A 1 179 ? -19.203 20.625 9.438 1 97.81 179 LEU A CA 1
ATOM 1387 C C . LEU A 1 179 ? -17.969 20.5 10.336 1 97.81 179 LEU A C 1
ATOM 1389 O O . LEU A 1 179 ? -18.094 20.484 11.562 1 97.81 179 LEU A O 1
ATOM 1393 N N . ALA A 1 180 ? -16.734 20.375 9.781 1 98.12 180 ALA A N 1
ATOM 1394 C CA . ALA A 1 180 ? -15.453 20.312 10.477 1 98.12 180 ALA A CA 1
ATOM 1395 C C . ALA A 1 180 ? -15.477 19.25 11.57 1 98.12 180 ALA A C 1
ATOM 1397 O O . ALA A 1 180 ? -15.07 19.5 12.703 1 98.12 180 ALA A O 1
ATOM 1398 N N . TRP A 1 181 ? -15.969 18.078 11.203 1 98.12 181 TRP A N 1
ATOM 1399 C CA . TRP A 1 181 ? -16.188 17 12.164 1 98.12 181 TRP A CA 1
ATOM 1400 C C . TRP A 1 181 ? -14.883 16.594 12.828 1 98.12 181 TRP A C 1
ATOM 1402 O O . TRP A 1 181 ? -14.891 16.016 13.922 1 98.12 181 TRP A O 1
ATOM 1412 N N . TRP A 1 182 ? -13.711 16.828 12.195 1 98.5 182 TRP A N 1
ATOM 1413 C CA . TRP A 1 182 ? -12.414 16.422 12.711 1 98.5 182 TRP A CA 1
ATOM 1414 C C . TRP A 1 182 ? -12.031 17.234 13.945 1 98.5 182 TRP A C 1
ATOM 1416 O O . TRP A 1 182 ? -11.062 16.906 14.641 1 98.5 182 TRP A O 1
ATOM 1426 N N . ASP A 1 183 ? -12.789 18.172 14.25 1 97.81 183 ASP A N 1
ATOM 1427 C CA . ASP A 1 183 ? -12.539 18.969 15.445 1 97.81 183 ASP A CA 1
ATOM 1428 C C . ASP A 1 183 ? -13.5 18.594 16.578 1 97.81 183 ASP A C 1
ATOM 1430 O O . ASP A 1 183 ? -13.438 19.156 17.672 1 97.81 183 ASP A O 1
ATOM 1434 N N . TRP A 1 184 ? -14.414 17.625 16.359 1 96.31 184 TRP A N 1
ATOM 1435 C CA . TRP A 1 184 ? -15.359 17.203 17.375 1 96.31 184 TRP A CA 1
ATOM 1436 C C . TRP A 1 184 ? -14.625 16.562 18.562 1 96.31 184 TRP A C 1
ATOM 1438 O O . TRP A 1 184 ? -13.578 15.938 18.375 1 96.31 184 TRP A O 1
ATOM 1448 N N . ALA A 1 185 ? -15.234 16.734 19.766 1 94.81 185 ALA A N 1
ATOM 1449 C CA . ALA A 1 185 ? -14.773 15.969 20.922 1 94.81 185 ALA A CA 1
ATOM 1450 C C . ALA A 1 185 ? -14.961 14.469 20.688 1 94.81 185 ALA A C 1
ATOM 1452 O O . ALA A 1 185 ? -15.906 14.055 20.016 1 94.81 185 ALA A O 1
ATOM 1453 N N . PRO A 1 186 ? -14.062 13.664 21.266 1 94.31 186 PRO A N 1
ATOM 1454 C CA . PRO A 1 186 ? -14.133 12.219 21.062 1 94.31 186 PRO A CA 1
ATOM 1455 C C . PRO A 1 186 ? -15.516 11.648 21.406 1 94.31 186 PRO A C 1
ATOM 1457 O O . PRO A 1 186 ? -15.992 10.727 20.734 1 94.31 186 PRO A O 1
ATOM 1460 N N . GLU A 1 187 ? -16.141 12.188 22.422 1 92.31 187 GLU A N 1
ATOM 1461 C CA . GLU A 1 187 ? -17.438 11.68 22.828 1 92.31 187 GLU A CA 1
ATOM 1462 C C . GLU A 1 187 ? -18.484 11.906 21.75 1 92.31 187 GLU A C 1
ATOM 1464 O O . GLU A 1 187 ? -19.328 11.039 21.484 1 92.31 187 GLU A O 1
ATOM 1469 N N . LYS A 1 188 ? -18.406 13.062 21.203 1 94.62 188 LYS A N 1
ATOM 1470 C CA . LYS A 1 188 ? -19.328 13.352 20.109 1 94.62 188 LYS A CA 1
ATOM 1471 C C . LYS A 1 188 ? -19.047 12.453 18.906 1 94.62 188 LYS A C 1
ATOM 1473 O O . LYS A 1 188 ? -19.984 11.93 18.281 1 94.62 188 LYS A O 1
ATOM 1478 N N . LEU A 1 189 ? -17.844 12.32 18.531 1 96.38 189 LEU A N 1
ATOM 1479 C CA . LEU A 1 189 ? -17.469 11.43 17.438 1 96.38 189 LEU A CA 1
ATOM 1480 C C . LEU A 1 189 ? -18 10.023 17.688 1 96.38 189 LEU A C 1
ATOM 1482 O O . LEU A 1 189 ? -18.625 9.43 16.797 1 96.38 189 LEU A O 1
ATOM 1486 N N . ALA A 1 190 ? -17.797 9.516 18.891 1 95.44 190 ALA A N 1
ATOM 1487 C CA . ALA A 1 190 ? -18.25 8.172 19.234 1 95.44 190 ALA A CA 1
ATOM 1488 C C . ALA A 1 190 ? -19.75 8.023 19.031 1 95.44 190 ALA A C 1
ATOM 1490 O O . ALA A 1 190 ? -20.219 7.004 18.531 1 95.44 190 ALA A O 1
ATOM 1491 N N . SER A 1 191 ? -20.453 9.008 19.406 1 95.19 191 SER A N 1
ATOM 1492 C CA . SER A 1 191 ? -21.906 8.969 19.297 1 95.19 191 SER A CA 1
ATOM 1493 C C . SER A 1 191 ? -22.344 8.992 17.828 1 95.19 191 SER A C 1
ATOM 1495 O O . SER A 1 191 ? -23.438 8.508 17.5 1 95.19 191 SER A O 1
ATOM 1497 N N . ALA A 1 192 ? -21.531 9.516 16.938 1 96.94 192 ALA A N 1
ATOM 1498 C CA . ALA A 1 192 ? -21.875 9.68 15.531 1 96.94 192 ALA A CA 1
ATOM 1499 C C . ALA A 1 192 ? -21.5 8.438 14.727 1 96.94 192 ALA A C 1
ATOM 1501 O O . ALA A 1 192 ? -21.969 8.258 13.602 1 96.94 192 ALA A O 1
ATOM 1502 N N . ILE A 1 193 ? -20.672 7.578 15.211 1 97.31 193 ILE A N 1
ATOM 1503 C CA . ILE A 1 193 ? -20.062 6.477 14.477 1 97.31 193 ILE A CA 1
ATOM 1504 C C . ILE A 1 193 ? -21.141 5.551 13.938 1 97.31 193 ILE A C 1
ATOM 1506 O O . ILE A 1 193 ? -21.125 5.184 12.758 1 97.31 193 ILE A O 1
ATOM 1510 N N . PRO A 1 194 ? -22.156 5.148 14.734 1 97.06 194 PRO A N 1
ATOM 1511 C CA . PRO A 1 194 ? -23.203 4.289 14.156 1 97.06 194 PRO A CA 1
ATOM 1512 C C . PRO A 1 194 ? -23.875 4.91 12.938 1 97.06 194 PRO A C 1
ATOM 1514 O O . PRO A 1 194 ? -24.156 4.211 11.961 1 97.06 194 PRO A O 1
ATOM 1517 N N . ASP A 1 195 ? -24.094 6.234 12.969 1 97.56 195 ASP A N 1
ATOM 1518 C CA . ASP A 1 195 ? -24.703 6.926 11.836 1 97.56 195 ASP A CA 1
ATOM 1519 C C . ASP A 1 195 ? -23.734 7 10.656 1 97.56 195 ASP A C 1
ATOM 1521 O O . ASP A 1 195 ? -24.156 6.898 9.5 1 97.56 195 ASP A O 1
ATOM 1525 N N . ILE A 1 196 ? -22.453 7.227 10.922 1 98.31 196 ILE A N 1
ATOM 1526 C CA . ILE A 1 196 ? -21.438 7.242 9.875 1 98.31 196 ILE A CA 1
ATOM 1527 C C . ILE A 1 196 ? -21.453 5.91 9.125 1 98.31 196 ILE A C 1
ATOM 15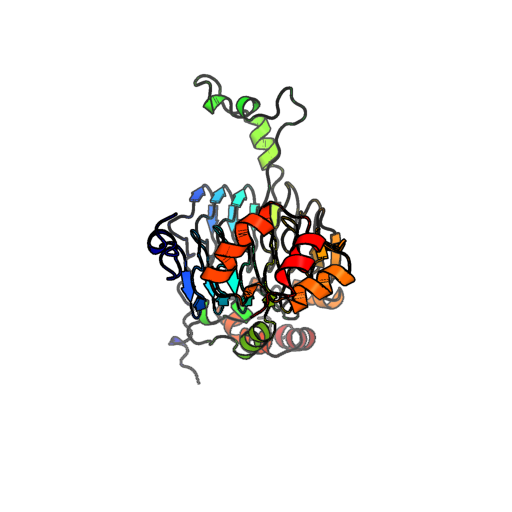29 O O . ILE A 1 196 ? -21.297 5.875 7.902 1 98.31 196 ILE A O 1
ATOM 1533 N N . GLN A 1 197 ? -21.641 4.82 9.844 1 97.62 197 GLN A N 1
ATOM 1534 C CA . GLN A 1 197 ? -21.609 3.473 9.281 1 97.62 197 GLN A CA 1
ATOM 1535 C C . GLN A 1 197 ? -22.859 3.186 8.461 1 97.62 197 GLN A C 1
ATOM 1537 O O . GLN A 1 197 ? -22.797 2.523 7.426 1 97.62 197 GLN A O 1
ATOM 1542 N N . ALA A 1 198 ? -23.953 3.785 8.859 1 97 198 ALA A N 1
ATOM 1543 C CA . ALA A 1 198 ? -25.234 3.279 8.375 1 97 198 ALA A CA 1
ATOM 1544 C C . ALA A 1 198 ? -25.844 4.219 7.336 1 97 198 ALA A C 1
ATOM 1546 O O . ALA A 1 198 ? -26.578 3.785 6.441 1 97 198 ALA A O 1
ATOM 1547 N N . MET A 1 199 ? -25.547 5.527 7.398 1 97.06 199 MET A N 1
ATOM 1548 C CA . MET A 1 199 ? -26.281 6.504 6.609 1 97.06 199 MET A CA 1
ATOM 1549 C C . MET A 1 199 ? -25.5 6.922 5.371 1 97.06 199 MET A C 1
ATOM 1551 O O . MET A 1 199 ? -24.281 7.086 5.434 1 97.06 199 MET A O 1
ATOM 1555 N N . PRO A 1 200 ? -26.312 7.148 4.215 1 97.69 200 PRO A N 1
ATOM 1556 C CA . PRO A 1 200 ? -25.656 7.883 3.133 1 97.69 200 PRO A CA 1
ATOM 1557 C C . PRO A 1 200 ? -25.172 9.266 3.566 1 97.69 200 PRO A C 1
ATOM 1559 O O . PRO A 1 200 ? -25.75 9.867 4.477 1 97.69 200 PRO A O 1
ATOM 1562 N N . ILE A 1 201 ? -24.188 9.766 2.99 1 98.31 201 ILE A N 1
ATOM 1563 C CA . ILE A 1 201 ? -23.469 10.961 3.43 1 98.31 201 ILE A CA 1
ATOM 1564 C C . ILE A 1 201 ? -24.453 12.133 3.527 1 98.31 201 ILE A C 1
ATOM 1566 O O . ILE A 1 201 ? -24.391 12.922 4.473 1 98.31 201 ILE A O 1
ATOM 1570 N N . GLU A 1 202 ? -25.359 12.297 2.576 1 97.75 202 GLU A N 1
ATOM 1571 C CA . GLU A 1 202 ? -26.297 13.422 2.607 1 97.75 202 GLU A CA 1
ATOM 1572 C C . GLU A 1 202 ? -27.219 13.336 3.814 1 97.75 202 GLU A C 1
ATOM 1574 O O . GLU A 1 202 ? -27.484 14.336 4.473 1 97.75 202 GLU A O 1
ATOM 1579 N N . ALA A 1 203 ? -27.734 12.117 4.039 1 97.69 203 ALA A N 1
ATOM 1580 C CA . ALA A 1 203 ? -28.609 11.914 5.195 1 97.69 203 ALA A CA 1
ATOM 1581 C C . ALA A 1 203 ? -27.859 12.188 6.496 1 97.69 203 ALA A C 1
ATOM 1583 O O . ALA A 1 203 ? -28.422 12.758 7.434 1 97.69 203 ALA A O 1
ATOM 1584 N N . PHE A 1 204 ? -26.703 11.742 6.582 1 98.44 204 PHE A N 1
ATOM 1585 C CA . PHE A 1 204 ? -25.875 12.008 7.754 1 98.44 204 PHE A CA 1
ATOM 1586 C C . PHE A 1 204 ? -25.75 13.508 7.996 1 98.44 204 PHE A C 1
ATOM 1588 O O . PHE A 1 204 ? -25.938 13.984 9.117 1 98.44 204 PHE A O 1
ATOM 1595 N N . LEU A 1 205 ? -25.344 14.219 6.926 1 98.19 205 LEU A N 1
ATOM 1596 C CA . LEU A 1 205 ? -25.156 15.664 7.043 1 98.19 205 LEU A CA 1
ATOM 1597 C C . LEU A 1 205 ? -26.453 16.344 7.473 1 98.19 205 LEU A C 1
ATOM 1599 O O . LEU A 1 205 ? -26.422 17.25 8.312 1 98.19 205 LEU A O 1
ATOM 1603 N N . ASP A 1 206 ? -27.578 15.953 6.898 1 97 206 ASP A N 1
ATOM 1604 C CA . ASP A 1 206 ? -28.875 16.516 7.293 1 97 206 ASP A CA 1
ATOM 1605 C C . ASP A 1 206 ? -29.094 16.375 8.797 1 97 206 ASP A C 1
ATOM 1607 O O . ASP A 1 206 ? -29.594 17.297 9.445 1 97 206 ASP A O 1
ATOM 1611 N N . ARG A 1 207 ? -28.672 15.289 9.328 1 96.44 207 ARG A N 1
ATOM 1612 C CA . ARG A 1 207 ? -28.922 14.984 10.734 1 96.44 207 ARG A CA 1
ATOM 1613 C C . ARG A 1 207 ? -27.953 15.742 11.633 1 96.44 207 ARG A C 1
ATOM 1615 O O . ARG A 1 207 ? -28.328 16.219 12.703 1 96.44 207 ARG A O 1
ATOM 1622 N N . TRP A 1 208 ? -26.75 15.828 11.289 1 96.75 208 TRP A N 1
ATOM 1623 C CA . TRP A 1 208 ? -25.703 16.219 12.242 1 96.75 208 TRP A CA 1
ATOM 1624 C C . TRP A 1 208 ? -25.312 17.672 12.047 1 96.75 208 TRP A C 1
ATOM 1626 O O . TRP A 1 208 ? -24.594 18.234 12.875 1 96.75 208 TRP A O 1
ATOM 1636 N N . GLU A 1 209 ? -25.719 18.359 10.906 1 93.69 209 GLU A N 1
ATOM 1637 C CA . GLU A 1 209 ? -25.438 19.781 10.719 1 93.69 209 GLU A CA 1
ATOM 1638 C C . GLU A 1 209 ? -26.219 20.625 11.719 1 93.69 209 GLU A C 1
ATOM 1640 O O . GLU A 1 209 ? -25.766 21.703 12.117 1 93.69 209 GLU A O 1
ATOM 1645 N N . ASP A 1 210 ? -27.484 20.234 11.977 1 77.44 210 ASP A N 1
ATOM 1646 C CA . ASP A 1 210 ? -28.328 21.016 12.875 1 77.44 210 ASP A CA 1
ATOM 1647 C C . ASP A 1 210 ? -27.891 20.812 14.328 1 77.44 210 ASP A C 1
ATOM 1649 O O . ASP A 1 210 ? -28.234 21.625 15.195 1 77.44 210 ASP A O 1
ATOM 1653 N N . ASN A 1 211 ? -27.266 19.672 14.617 1 59.56 211 ASN A N 1
ATOM 1654 C CA . ASN A 1 211 ? -26.906 19.359 16 1 59.56 211 ASN A CA 1
ATOM 1655 C C . ASN A 1 211 ? -25.547 19.906 16.375 1 59.56 211 ASN A C 1
ATOM 1657 O O . ASN A 1 211 ? -24.859 19.359 17.234 1 59.56 211 ASN A O 1
ATOM 1661 N N . THR A 1 212 ? -24.875 20.703 15.562 1 52.66 212 THR A N 1
ATOM 1662 C CA . THR A 1 212 ? -23.562 21.234 15.938 1 52.66 212 THR A CA 1
ATOM 1663 C C . THR A 1 212 ? -23.672 22.094 17.188 1 52.66 212 THR A C 1
ATOM 1665 O O . THR A 1 212 ? -24.422 23.078 17.219 1 52.66 212 THR A O 1
ATOM 1668 N N . PRO A 1 213 ? -23.141 21.531 18.344 1 46.53 213 PRO A N 1
ATOM 1669 C CA . PRO A 1 213 ? -23.234 22.453 19.484 1 46.53 213 PRO A CA 1
ATOM 1670 C C . PRO A 1 213 ? -22.672 23.844 19.172 1 46.53 213 PRO A C 1
ATOM 1672 O O . PRO A 1 213 ? -21.812 23.984 18.312 1 46.53 213 PRO A O 1
ATOM 1675 N N . MET B 1 1 ? 26.109 -44.75 -12.312 1 31.25 1 MET B N 1
ATOM 1676 C CA . MET B 1 1 ? 24.703 -44.969 -11.969 1 31.25 1 MET B CA 1
ATOM 1677 C C . MET B 1 1 ? 24.344 -44.219 -10.68 1 31.25 1 MET B C 1
ATOM 1679 O O . MET B 1 1 ? 24.922 -44.5 -9.625 1 31.25 1 MET B O 1
ATOM 1683 N N . ASP B 1 2 ? 23.922 -42.906 -10.695 1 36.44 2 ASP B N 1
ATOM 1684 C CA . ASP B 1 2 ? 23.75 -42.031 -9.562 1 36.44 2 ASP B CA 1
ATOM 1685 C C . ASP B 1 2 ? 22.812 -42.625 -8.516 1 36.44 2 ASP B C 1
ATOM 1687 O O . ASP B 1 2 ? 21.812 -43.25 -8.859 1 36.44 2 ASP B O 1
ATOM 1691 N N . ARG B 1 3 ? 23.391 -43.031 -7.379 1 48 3 ARG B N 1
ATOM 1692 C CA . ARG B 1 3 ? 22.688 -43.688 -6.277 1 48 3 ARG B CA 1
ATOM 1693 C C . ARG B 1 3 ? 21.344 -43.031 -6.027 1 48 3 ARG B C 1
ATOM 1695 O O . ARG B 1 3 ? 21.266 -41.812 -5.875 1 48 3 ARG B O 1
ATOM 1702 N N . PRO B 1 4 ? 20.203 -43.531 -6.469 1 43.5 4 PRO B N 1
ATOM 1703 C CA . PRO B 1 4 ? 18.812 -43.094 -6.25 1 43.5 4 PRO B CA 1
ATOM 1704 C C . PRO B 1 4 ? 18.625 -42.406 -4.91 1 43.5 4 PRO B C 1
ATOM 1706 O O . PRO B 1 4 ? 17.656 -41.656 -4.734 1 43.5 4 PRO B O 1
ATOM 1709 N N . GLU B 1 5 ? 19.062 -42.812 -3.922 1 46.31 5 GLU B N 1
ATOM 1710 C CA . GLU B 1 5 ? 18.953 -42.344 -2.547 1 46.31 5 GLU B CA 1
ATOM 1711 C C . GLU B 1 5 ? 19.188 -40.844 -2.465 1 46.31 5 GLU B C 1
ATOM 1713 O O . GLU B 1 5 ? 18.703 -40.188 -1.543 1 46.31 5 GLU B O 1
ATOM 1718 N N . ASN B 1 6 ? 20.094 -40.281 -3.188 1 48.22 6 ASN B N 1
ATOM 1719 C CA . ASN B 1 6 ? 20.562 -38.906 -3.135 1 48.22 6 ASN B CA 1
ATOM 1720 C C . ASN B 1 6 ? 19.578 -37.938 -3.812 1 48.22 6 ASN B C 1
ATOM 1722 O O . ASN B 1 6 ? 19.891 -36.781 -3.982 1 48.22 6 ASN B O 1
ATOM 1726 N N . LEU B 1 7 ? 18.562 -38.469 -4.422 1 52.56 7 LEU B N 1
ATOM 1727 C CA . LEU B 1 7 ? 17.5 -37.719 -5.098 1 52.56 7 LEU B CA 1
ATOM 1728 C C . LEU B 1 7 ? 16.422 -37.312 -4.105 1 52.56 7 LEU B C 1
ATOM 1730 O O . LEU B 1 7 ? 15.227 -37.406 -4.395 1 52.56 7 LEU B O 1
ATOM 1734 N N . VAL B 1 8 ? 16.719 -37.281 -2.816 1 55.81 8 VAL B N 1
ATOM 1735 C CA . VAL B 1 8 ? 15.719 -36.938 -1.823 1 55.81 8 VAL B CA 1
ATOM 1736 C C . VAL B 1 8 ? 15.492 -35.406 -1.84 1 55.81 8 VAL B C 1
ATOM 1738 O O . VAL B 1 8 ? 16.438 -34.625 -1.687 1 55.81 8 VAL B O 1
ATOM 1741 N N . PRO B 1 9 ? 14.148 -35.188 -2.207 1 66.69 9 PRO B N 1
ATOM 1742 C CA . PRO B 1 9 ? 13.859 -33.75 -2.043 1 66.69 9 PRO B CA 1
ATOM 1743 C C . PRO B 1 9 ? 14.195 -33.25 -0.645 1 66.69 9 PRO B C 1
ATOM 1745 O O . PRO B 1 9 ? 14.281 -34.031 0.301 1 66.69 9 PRO B O 1
ATOM 1748 N N . LYS B 1 10 ? 14.539 -31.938 -0.546 1 80.44 10 LYS B N 1
ATOM 1749 C CA . LYS B 1 10 ? 14.703 -31.297 0.752 1 80.44 10 LYS B CA 1
ATOM 1750 C C . LYS B 1 10 ? 13.422 -31.391 1.579 1 80.44 10 LYS B C 1
ATOM 1752 O O . LYS B 1 10 ? 12.406 -31.891 1.098 1 80.44 10 LYS B O 1
ATOM 1757 N N . ASP B 1 11 ? 13.484 -31.125 2.848 1 89.12 11 ASP B N 1
ATOM 1758 C CA . ASP B 1 11 ? 12.359 -31.125 3.775 1 89.12 11 ASP B CA 1
ATOM 1759 C C . ASP B 1 11 ? 11.164 -30.375 3.188 1 89.12 11 ASP B C 1
ATOM 1761 O O . ASP B 1 11 ? 11.273 -29.203 2.836 1 89.12 11 ASP B O 1
ATOM 1765 N N . PRO B 1 12 ? 10.055 -31.172 2.969 1 94.38 12 PRO B N 1
ATOM 1766 C CA . PRO B 1 12 ? 8.883 -30.562 2.328 1 94.38 12 PRO B CA 1
ATOM 1767 C C . PRO B 1 12 ? 8.156 -29.578 3.236 1 94.38 12 PRO B C 1
ATOM 1769 O O . PRO B 1 12 ? 7.246 -28.875 2.787 1 94.38 12 PRO B O 1
ATOM 1772 N N . GLU B 1 13 ? 8.531 -29.516 4.477 1 96.88 13 GLU B N 1
ATOM 1773 C CA . GLU B 1 13 ? 7.855 -28.594 5.391 1 96.88 13 GLU B CA 1
ATOM 1774 C C . GLU B 1 13 ? 8.078 -27.141 4.984 1 96.88 13 GLU B C 1
ATOM 1776 O O . GLU B 1 13 ? 9.195 -26.75 4.66 1 96.88 13 GLU B O 1
ATOM 1781 N N . PRO B 1 14 ? 6.992 -26.375 5.008 1 97.94 14 PRO B N 1
ATOM 1782 C CA . PRO B 1 14 ? 7.18 -24.953 4.68 1 97.94 14 PRO B CA 1
ATOM 1783 C C . PRO B 1 14 ? 8.156 -24.25 5.629 1 97.94 14 PRO B C 1
ATOM 1785 O O . PRO B 1 14 ? 8.273 -24.641 6.793 1 97.94 14 PRO B O 1
ATOM 1788 N N . ARG B 1 15 ? 8.812 -23.297 5.129 1 98.25 15 ARG B N 1
ATOM 1789 C CA . ARG B 1 15 ? 9.742 -22.5 5.914 1 98.25 15 ARG B CA 1
ATOM 1790 C C . ARG B 1 15 ? 9.164 -21.109 6.195 1 98.25 15 ARG B C 1
ATOM 1792 O O . ARG B 1 15 ? 8.719 -20.422 5.277 1 98.25 15 ARG B O 1
ATOM 1799 N N . ILE B 1 16 ? 9.203 -20.688 7.453 1 98.62 16 ILE B N 1
ATOM 1800 C CA . ILE B 1 16 ? 8.672 -19.391 7.875 1 98.62 16 ILE B CA 1
ATOM 1801 C C . ILE B 1 16 ? 9.75 -18.609 8.609 1 98.62 16 ILE B C 1
ATOM 1803 O O . ILE B 1 16 ? 10.281 -19.062 9.625 1 98.62 16 ILE B O 1
ATOM 1807 N N . HIS B 1 17 ? 10.094 -17.484 8.062 1 98.75 17 HIS B N 1
ATOM 1808 C CA . HIS B 1 17 ? 11.039 -16.641 8.781 1 98.75 17 HIS B CA 1
ATOM 1809 C C . HIS B 1 17 ? 10.5 -16.234 10.148 1 98.75 17 HIS B C 1
ATOM 1811 O O . HIS B 1 17 ? 9.312 -15.93 10.281 1 98.75 17 HIS B O 1
ATOM 1817 N N . PRO B 1 18 ? 11.312 -16.141 11.141 1 98.31 18 PRO B N 1
ATOM 1818 C CA . PRO B 1 18 ? 10.852 -15.906 12.508 1 98.31 18 PRO B CA 1
ATOM 1819 C C . PRO B 1 18 ? 10.164 -14.555 12.672 1 98.31 18 PRO B C 1
ATOM 1821 O O . PRO B 1 18 ? 9.359 -14.367 13.586 1 98.31 18 PRO B O 1
ATOM 1824 N N . THR B 1 19 ? 10.383 -13.594 11.852 1 97.5 19 THR B N 1
ATOM 1825 C CA . THR B 1 19 ? 9.805 -12.266 12.008 1 97.5 19 THR B CA 1
ATOM 1826 C C . THR B 1 19 ? 8.5 -12.148 11.219 1 97.5 19 THR B C 1
ATOM 1828 O O . THR B 1 19 ? 7.848 -11.102 11.242 1 97.5 19 THR B O 1
ATOM 1831 N N . ALA B 1 20 ? 8.133 -13.156 10.453 1 98.62 20 ALA B N 1
ATOM 1832 C CA . ALA B 1 20 ? 6.875 -13.133 9.719 1 98.62 20 ALA B CA 1
ATOM 1833 C C . ALA B 1 20 ? 5.684 -13.242 10.664 1 98.62 20 ALA B C 1
ATOM 1835 O O . ALA B 1 20 ? 5.801 -13.812 11.75 1 98.62 20 ALA B O 1
ATOM 1836 N N . GLU B 1 21 ? 4.648 -12.625 10.328 1 98.56 21 GLU B N 1
ATOM 1837 C CA . GLU B 1 21 ? 3.404 -12.695 11.086 1 98.56 21 GLU B CA 1
ATOM 1838 C C . GLU B 1 21 ? 2.293 -13.344 10.266 1 98.56 21 GLU B C 1
ATOM 1840 O O . GLU B 1 21 ? 1.86 -12.797 9.25 1 98.56 21 GLU B O 1
ATOM 1845 N N . LEU B 1 22 ? 1.795 -14.477 10.703 1 98.69 22 LEU B N 1
ATOM 1846 C CA . LEU B 1 22 ? 0.752 -15.219 10 1 98.69 22 LEU B CA 1
ATOM 1847 C C . LEU B 1 22 ? -0.461 -15.43 10.898 1 98.69 22 LEU B C 1
ATOM 1849 O O . LEU B 1 22 ? -0.321 -15.867 12.047 1 98.69 22 LEU B O 1
ATOM 1853 N N . LYS B 1 23 ? -1.546 -15.07 10.469 1 98.62 23 LYS B N 1
ATOM 1854 C CA . LYS B 1 23 ? -2.807 -15.328 11.156 1 98.62 23 LYS B CA 1
ATOM 1855 C C . LYS B 1 23 ? -3.826 -15.969 10.219 1 98.62 23 LYS B C 1
ATOM 1857 O O . LYS B 1 23 ? -4.207 -15.375 9.211 1 98.62 23 LYS B O 1
ATOM 1862 N N . GLY B 1 24 ? -4.32 -17.188 10.492 1 98.56 24 GLY B N 1
ATOM 1863 C CA . GLY B 1 24 ? -5.328 -17.859 9.688 1 98.56 24 GLY B CA 1
ATOM 1864 C C . GLY B 1 24 ? -4.824 -18.266 8.32 1 98.56 24 GLY B C 1
ATOM 1865 O O . GLY B 1 24 ? -5.52 -18.094 7.316 1 98.56 24 GLY B O 1
ATOM 1866 N N . CYS B 1 25 ? -3.66 -18.797 8.258 1 98.81 25 CYS B N 1
ATOM 1867 C CA . CYS B 1 25 ? -3.057 -19.125 6.973 1 98.81 25 CYS B CA 1
ATOM 1868 C C . CYS B 1 25 ? -2.881 -20.625 6.824 1 98.81 25 CYS B C 1
ATOM 1870 O O . CYS B 1 25 ? -2.771 -21.344 7.816 1 98.81 25 CYS B O 1
ATOM 1872 N N . LYS B 1 26 ? -2.9 -21.078 5.672 1 98.81 26 LYS B N 1
ATOM 1873 C CA . LYS B 1 26 ? -2.559 -22.438 5.277 1 98.81 26 LYS B CA 1
ATOM 1874 C C . LYS B 1 26 ? -1.395 -22.453 4.293 1 98.81 26 LYS B C 1
ATOM 1876 O O . LYS B 1 26 ? -1.441 -21.781 3.26 1 98.81 26 LYS B O 1
ATOM 1881 N N . LEU B 1 27 ? -0.363 -23.234 4.594 1 98.88 27 LEU B N 1
ATOM 1882 C CA . LEU B 1 27 ? 0.827 -23.281 3.752 1 98.88 27 LEU B CA 1
ATOM 1883 C C . LEU B 1 27 ? 1.006 -24.672 3.143 1 98.88 27 LEU B C 1
ATOM 1885 O O . LEU B 1 27 ? 0.867 -25.672 3.836 1 98.88 27 LEU B O 1
ATOM 1889 N N . GLY B 1 28 ? 1.27 -24.656 1.848 1 98.75 28 GLY B N 1
ATOM 1890 C CA . GLY B 1 28 ? 1.563 -25.906 1.167 1 98.75 28 GLY B CA 1
ATOM 1891 C C . GLY B 1 28 ? 2.99 -26.391 1.375 1 98.75 28 GLY B C 1
ATOM 1892 O O . GLY B 1 28 ? 3.801 -25.672 1.98 1 98.75 28 GLY B O 1
ATOM 1893 N N . ARG B 1 29 ? 3.262 -27.578 0.816 1 97.75 29 ARG B N 1
ATOM 1894 C CA . ARG B 1 29 ? 4.602 -28.141 0.901 1 97.75 29 ARG B CA 1
ATOM 1895 C C . ARG B 1 29 ? 5.621 -27.25 0.201 1 97.75 29 ARG B C 1
ATOM 1897 O O . ARG B 1 29 ? 5.344 -26.703 -0.865 1 97.75 29 ARG B O 1
ATOM 1904 N N . TYR B 1 30 ? 6.797 -27.031 0.842 1 97.69 30 TYR B N 1
ATOM 1905 C CA . TYR B 1 30 ? 7.969 -26.344 0.303 1 97.69 30 TYR B CA 1
ATOM 1906 C C . TYR B 1 30 ? 7.715 -24.859 0.183 1 97.69 30 TYR B C 1
ATOM 1908 O O . TYR B 1 30 ? 8.531 -24.125 -0.387 1 97.69 30 TYR B O 1
ATOM 1916 N N . ALA B 1 31 ? 6.582 -24.391 0.66 1 98.69 31 ALA B N 1
ATOM 1917 C CA . ALA B 1 31 ? 6.352 -22.938 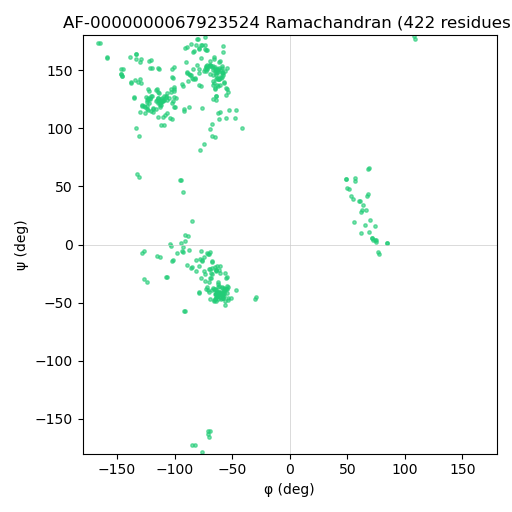0.678 1 98.69 31 ALA B CA 1
ATOM 1918 C C . ALA B 1 31 ? 7.387 -22.234 1.545 1 98.69 31 ALA B C 1
ATOM 1920 O O . ALA B 1 31 ? 7.941 -22.828 2.473 1 98.69 31 ALA B O 1
ATOM 1921 N N . SER B 1 32 ? 7.652 -21.016 1.205 1 98.81 32 SER B N 1
ATOM 1922 C CA . SER B 1 32 ? 8.625 -20.219 1.954 1 98.81 32 SER B CA 1
ATOM 1923 C C . SER B 1 32 ? 8.117 -18.812 2.217 1 98.81 32 SER B C 1
ATOM 1925 O O . SER B 1 32 ? 7.746 -18.094 1.285 1 98.81 32 SER B O 1
ATOM 1927 N N . ILE B 1 33 ? 8.109 -18.391 3.457 1 98.94 33 ILE B N 1
ATOM 1928 C CA . ILE B 1 33 ? 7.668 -17.078 3.891 1 98.94 33 ILE B CA 1
ATOM 1929 C C . ILE B 1 33 ? 8.852 -16.281 4.418 1 98.94 33 ILE B C 1
ATOM 1931 O O . ILE B 1 33 ? 9.445 -16.625 5.438 1 98.94 33 ILE B O 1
ATOM 1935 N N . GLY B 1 34 ? 9.125 -15.172 3.76 1 98.81 34 GLY B N 1
ATOM 1936 C CA . GLY B 1 34 ? 10.344 -14.43 4.02 1 98.81 34 GLY B CA 1
ATOM 1937 C C . GLY B 1 34 ? 10.234 -13.508 5.227 1 98.81 34 GLY B C 1
ATOM 1938 O O . GLY B 1 34 ? 9.266 -13.586 5.984 1 98.81 34 GLY B O 1
ATOM 1939 N N . GLU B 1 35 ? 11.281 -12.727 5.375 1 98.44 35 GLU B N 1
ATOM 1940 C CA . GLU B 1 35 ? 11.445 -11.828 6.516 1 98.44 35 GLU B CA 1
ATOM 1941 C C . GLU B 1 35 ? 10.359 -10.758 6.531 1 98.44 35 GLU B C 1
ATOM 1943 O O . GLU B 1 35 ? 10.094 -10.117 5.512 1 98.44 35 GLU B O 1
ATOM 1948 N N . ARG B 1 36 ? 9.633 -10.578 7.691 1 97.81 36 ARG B N 1
ATOM 1949 C CA . ARG B 1 36 ? 8.695 -9.5 7.961 1 97.81 36 ARG B CA 1
ATOM 1950 C C . ARG B 1 36 ? 7.531 -9.523 6.977 1 97.81 36 ARG B C 1
ATOM 1952 O O . ARG B 1 36 ? 7.043 -8.469 6.551 1 97.81 36 ARG B O 1
ATOM 1959 N N . VAL B 1 37 ? 7.242 -10.688 6.508 1 98.81 37 VAL B N 1
ATOM 1960 C CA . VAL B 1 37 ? 6.035 -10.898 5.723 1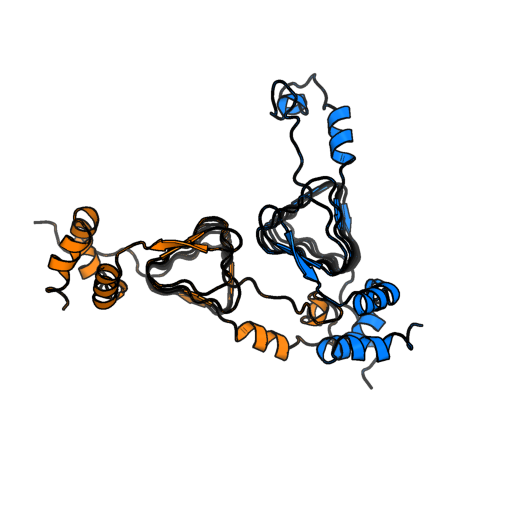 98.81 37 VAL B CA 1
ATOM 1961 C C . VAL B 1 37 ? 4.82 -10.961 6.645 1 98.81 37 VAL B C 1
ATOM 1963 O O . VAL B 1 37 ? 4.891 -11.539 7.734 1 98.81 37 VAL B O 1
ATOM 1966 N N . ILE B 1 38 ? 3.758 -10.305 6.246 1 98.81 38 ILE B N 1
ATOM 1967 C CA . ILE B 1 38 ? 2.525 -10.32 7.027 1 98.81 38 ILE B CA 1
ATOM 1968 C C . ILE B 1 38 ? 1.398 -10.938 6.207 1 98.81 38 ILE B C 1
ATOM 1970 O O . ILE B 1 38 ? 1.004 -10.391 5.172 1 98.81 38 ILE B O 1
ATOM 1974 N N . LEU B 1 39 ? 0.846 -12.062 6.629 1 98.88 39 LEU B N 1
ATOM 1975 C CA . LEU B 1 39 ? -0.245 -12.758 5.957 1 98.88 39 LEU B CA 1
ATOM 1976 C C . LEU B 1 39 ? -1.429 -12.953 6.898 1 98.88 39 LEU B C 1
ATOM 1978 O O . LEU B 1 39 ? -1.258 -13.414 8.031 1 98.88 39 LEU B O 1
ATOM 1982 N N . ARG B 1 40 ? -2.51 -12.508 6.496 1 98.81 40 ARG B N 1
ATOM 1983 C CA . ARG B 1 40 ? -3.748 -12.703 7.246 1 98.81 40 ARG B CA 1
ATOM 1984 C C . ARG B 1 40 ? -4.797 -13.406 6.391 1 98.81 40 ARG B C 1
ATOM 1986 O O . ARG B 1 40 ? -5.281 -12.844 5.406 1 98.81 40 ARG B O 1
ATOM 1993 N N . GLU B 1 41 ? -5.223 -14.648 6.758 1 98.69 41 GLU B N 1
ATOM 1994 C CA . GLU B 1 41 ? -6.223 -15.438 6.035 1 98.69 41 GLU B CA 1
ATOM 1995 C C . GLU B 1 41 ? -5.805 -15.656 4.586 1 98.69 41 GLU B C 1
ATOM 1997 O O . GLU B 1 41 ? -6.551 -15.328 3.662 1 98.69 41 GLU B O 1
ATOM 2002 N N . VAL B 1 42 ? -4.672 -16.219 4.441 1 98.94 42 VAL B N 1
ATOM 2003 C CA . VAL B 1 42 ? -4.078 -16.484 3.135 1 98.94 42 VAL B CA 1
ATOM 2004 C C . VAL B 1 42 ? -3.771 -17.969 2.984 1 98.94 42 VAL B C 1
ATOM 2006 O O . VAL B 1 42 ? -3.262 -18.594 3.914 1 98.94 42 VAL B O 1
ATOM 2009 N N . SER B 1 43 ? -4.105 -18.562 1.903 1 98.94 43 SER B N 1
ATOM 2010 C CA . SER B 1 43 ? -3.662 -19.891 1.509 1 98.94 43 SER B CA 1
ATOM 2011 C C . SER B 1 43 ? -2.531 -19.812 0.489 1 98.94 43 SER B C 1
ATOM 2013 O O . SER B 1 43 ? -2.656 -19.156 -0.539 1 98.94 43 SER B O 1
ATOM 2015 N N . VAL B 1 44 ? -1.439 -20.484 0.775 1 98.94 44 VAL B N 1
ATOM 2016 C CA . VAL B 1 44 ? -0.262 -20.484 -0.087 1 98.94 44 VAL B CA 1
ATOM 2017 C C . VAL B 1 44 ? -0.013 -21.906 -0.617 1 98.94 44 VAL B C 1
ATOM 2019 O O . VAL B 1 44 ? 0.176 -22.844 0.161 1 98.94 44 VAL B O 1
ATOM 2022 N N . GLY B 1 45 ? 0.041 -22.047 -1.934 1 98.94 45 GLY B N 1
ATOM 2023 C CA . GLY B 1 45 ? 0.216 -23.344 -2.551 1 98.94 45 GLY B CA 1
ATOM 2024 C C . GLY B 1 45 ? 1.643 -23.859 -2.475 1 98.94 45 GLY B C 1
ATOM 2025 O O . GLY B 1 45 ? 2.555 -23.109 -2.111 1 98.94 45 GLY B O 1
ATOM 2026 N N . ASP B 1 46 ? 1.827 -25.141 -2.871 1 98.75 46 ASP B N 1
ATOM 2027 C CA . ASP B 1 46 ? 3.129 -25.812 -2.848 1 98.75 46 ASP B CA 1
ATOM 2028 C C . ASP B 1 46 ? 4.164 -25 -3.633 1 98.75 46 ASP B C 1
ATOM 2030 O O . ASP B 1 46 ? 3.873 -24.5 -4.715 1 98.75 46 ASP B O 1
ATOM 2034 N N . PHE B 1 47 ? 5.355 -24.844 -3.023 1 98.62 47 PHE B N 1
ATOM 2035 C CA . PHE B 1 47 ? 6.547 -24.328 -3.682 1 98.62 47 PHE B CA 1
ATOM 2036 C C . PHE B 1 47 ? 6.461 -22.812 -3.852 1 98.62 47 PHE B C 1
ATOM 2038 O O . PHE B 1 47 ? 7.41 -22.188 -4.316 1 98.62 47 PHE B O 1
ATOM 2045 N N . SER B 1 48 ? 5.32 -22.188 -3.533 1 98.94 48 SER B N 1
ATOM 2046 C CA . SER B 1 48 ? 5.203 -20.75 -3.623 1 98.94 48 SER B CA 1
ATOM 2047 C C . SER B 1 48 ? 5.988 -20.062 -2.51 1 98.94 48 SER B C 1
ATOM 2049 O O . SER B 1 48 ? 6.191 -20.625 -1.44 1 98.94 48 SER B O 1
ATOM 2051 N N . TYR B 1 49 ? 6.406 -18.844 -2.779 1 98.94 49 TYR B N 1
ATOM 2052 C CA . TYR B 1 49 ? 7.156 -18.156 -1.74 1 98.94 49 TYR B CA 1
ATOM 2053 C C . TYR B 1 49 ? 6.883 -16.656 -1.776 1 98.94 49 TYR B C 1
ATOM 2055 O O . TYR B 1 49 ? 6.504 -16.109 -2.816 1 98.94 49 TYR B O 1
ATOM 2063 N N . PHE B 1 50 ? 6.98 -16.031 -0.657 1 98.94 50 PHE B N 1
ATOM 2064 C CA . PHE B 1 50 ? 6.965 -14.578 -0.465 1 98.94 50 PHE B CA 1
ATOM 2065 C C . PHE B 1 50 ? 8.344 -14.07 -0.052 1 98.94 50 PHE B C 1
ATOM 2067 O O . PHE B 1 50 ? 8.906 -14.531 0.946 1 98.94 50 PHE B O 1
ATOM 2074 N N . GLU B 1 51 ? 8.883 -13.133 -0.823 1 98.75 51 GLU B N 1
ATOM 2075 C CA . GLU B 1 51 ? 10.094 -12.438 -0.391 1 98.75 51 GLU B CA 1
ATOM 2076 C C . GLU B 1 51 ? 9.797 -11.438 0.719 1 98.75 51 GLU B C 1
ATOM 2078 O O . GLU B 1 51 ? 8.641 -11.289 1.13 1 98.75 51 GLU B O 1
ATOM 2083 N N . ARG B 1 52 ? 10.781 -10.773 1.208 1 98.25 52 ARG B N 1
ATOM 2084 C CA . ARG B 1 52 ? 10.695 -9.977 2.428 1 98.25 52 ARG B CA 1
ATOM 2085 C C . ARG B 1 52 ? 9.703 -8.828 2.26 1 98.25 52 ARG B C 1
ATOM 2087 O O . ARG B 1 52 ? 9.578 -8.258 1.171 1 98.25 52 ARG B O 1
ATOM 2094 N N . HIS B 1 53 ? 8.969 -8.508 3.326 1 98 53 HIS B N 1
ATOM 2095 C CA . HIS B 1 53 ? 8.172 -7.305 3.502 1 98 53 HIS B CA 1
ATOM 2096 C C . HIS B 1 53 ? 6.898 -7.359 2.66 1 98 53 HIS B C 1
ATOM 2098 O O . HIS B 1 53 ? 6.27 -6.332 2.412 1 98 53 HIS B O 1
ATOM 2104 N N . CYS B 1 54 ? 6.527 -8.5 2.195 1 98.75 54 CYS B N 1
ATOM 2105 C CA . CYS B 1 54 ? 5.25 -8.648 1.512 1 98.75 54 CYS B CA 1
ATOM 2106 C C . CYS B 1 54 ? 4.094 -8.633 2.506 1 98.75 54 CYS B C 1
ATOM 2108 O O . CYS B 1 54 ? 4.266 -9.008 3.668 1 98.75 54 CYS B O 1
ATOM 2110 N N . GLU B 1 55 ? 3.01 -8.156 2.041 1 98.81 55 GLU B N 1
ATOM 2111 C CA . GLU B 1 55 ? 1.76 -8.258 2.789 1 98.81 55 GLU B CA 1
ATOM 2112 C C . GLU B 1 55 ? 0.64 -8.82 1.921 1 98.81 55 GLU B C 1
ATOM 2114 O O . GLU B 1 55 ? 0.526 -8.469 0.743 1 98.81 55 GLU B O 1
ATOM 2119 N N . ALA B 1 56 ? -0.173 -9.703 2.475 1 98.94 56 ALA B N 1
ATOM 2120 C CA . ALA B 1 56 ? -1.358 -10.211 1.792 1 98.94 56 ALA B CA 1
ATOM 2121 C C . ALA B 1 56 ? -2.48 -10.5 2.785 1 98.94 56 ALA B C 1
ATOM 2123 O O . ALA B 1 56 ? -2.223 -10.844 3.941 1 98.94 56 ALA B O 1
ATOM 2124 N N . ILE B 1 57 ? -3.643 -10.305 2.342 1 98.88 57 ILE B N 1
ATOM 2125 C CA . ILE B 1 57 ? -4.816 -10.594 3.156 1 98.88 57 ILE B CA 1
ATOM 2126 C C . ILE B 1 57 ? -5.949 -11.094 2.264 1 98.88 57 ILE B C 1
ATOM 2128 O O . ILE B 1 57 ? -6.094 -10.656 1.122 1 98.88 57 ILE B O 1
ATOM 2132 N N . TYR B 1 58 ? -6.812 -12.055 2.764 1 98.81 58 TYR 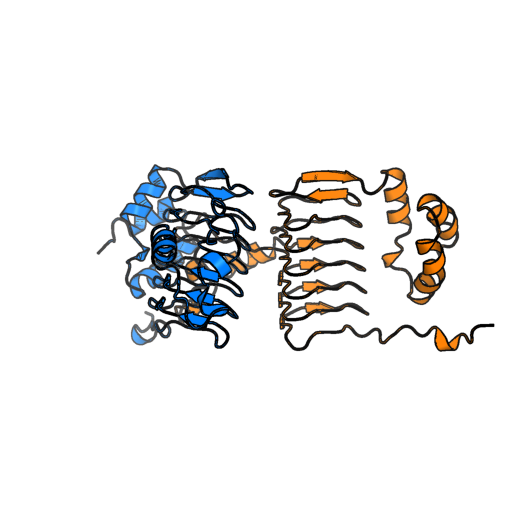B N 1
ATOM 2133 C CA . TYR B 1 58 ? -7.945 -12.602 2.025 1 98.81 58 TYR B CA 1
ATOM 2134 C C . TYR B 1 58 ? -7.531 -13.023 0.622 1 98.81 58 TYR B C 1
ATOM 2136 O O . TYR B 1 58 ? -8.094 -12.555 -0.368 1 98.81 58 TYR B O 1
ATOM 2144 N N . THR B 1 59 ? -6.562 -13.875 0.592 1 98.94 59 THR B N 1
ATOM 2145 C CA . THR B 1 59 ? -5.926 -14.195 -0.681 1 98.94 59 THR B CA 1
ATOM 2146 C C . THR B 1 59 ? -5.672 -15.695 -0.789 1 98.94 59 THR B C 1
ATOM 2148 O O . THR B 1 59 ? -5.305 -16.344 0.196 1 98.94 59 THR B O 1
ATOM 2151 N N . THR B 1 60 ? -5.871 -16.266 -1.922 1 98.94 60 THR B N 1
ATOM 2152 C CA . THR B 1 60 ? -5.426 -17.609 -2.27 1 98.94 60 THR B CA 1
ATOM 2153 C C . THR B 1 60 ? -4.344 -17.562 -3.344 1 98.94 60 THR B C 1
ATOM 2155 O O . THR B 1 60 ? -4.562 -17.016 -4.426 1 98.94 60 THR B O 1
ATOM 2158 N N . VAL B 1 61 ? -3.217 -18.094 -3.053 1 98.94 61 VAL B N 1
ATOM 2159 C CA . VAL B 1 61 ? -2.088 -18.156 -3.975 1 98.94 61 VAL B CA 1
ATOM 2160 C C . VAL B 1 61 ? -1.866 -19.594 -4.43 1 98.94 61 VAL B C 1
ATOM 2162 O O . VAL B 1 61 ? -1.737 -20.5 -3.6 1 98.94 61 VAL B O 1
ATOM 2165 N N . GLY B 1 62 ? -1.804 -19.828 -5.703 1 98.94 62 GLY B N 1
ATOM 2166 C CA . GLY B 1 62 ? -1.573 -21.156 -6.25 1 98.94 62 GLY B CA 1
ATOM 2167 C C . GLY B 1 62 ? -0.162 -21.656 -6.012 1 98.94 62 GLY B C 1
ATOM 2168 O O . GLY B 1 62 ? 0.55 -21.141 -5.148 1 98.94 62 GLY B O 1
ATOM 2169 N N . LYS B 1 63 ? 0.199 -22.703 -6.73 1 98.94 63 LYS B N 1
ATOM 2170 C CA . LYS B 1 63 ? 1.491 -23.375 -6.602 1 98.94 63 LYS B CA 1
ATOM 2171 C C . LYS B 1 63 ? 2.547 -22.703 -7.473 1 98.94 63 LYS B C 1
ATOM 2173 O O . LYS B 1 63 ? 2.232 -22.156 -8.531 1 98.94 63 LYS B O 1
ATOM 2178 N N . PHE B 1 64 ? 3.822 -22.688 -6.977 1 98.94 64 PHE B N 1
ATOM 2179 C CA . PHE B 1 64 ? 5 -22.266 -7.727 1 98.94 64 PHE B CA 1
ATOM 2180 C C . PHE B 1 64 ? 4.934 -20.781 -8.047 1 98.94 64 PHE B C 1
ATOM 2182 O O . PHE B 1 64 ? 5.352 -20.359 -9.125 1 98.94 64 PHE B O 1
ATOM 2189 N N . CYS B 1 65 ? 4.293 -20.031 -7.211 1 98.94 65 CYS B N 1
ATOM 2190 C CA . CYS B 1 65 ? 4.262 -18.578 -7.402 1 98.94 65 CYS B CA 1
ATOM 2191 C C . CYS B 1 65 ? 5.496 -17.922 -6.797 1 98.94 65 CYS B C 1
ATOM 2193 O O . CYS B 1 65 ? 6.02 -18.391 -5.785 1 98.94 65 CYS B O 1
ATOM 2195 N N . SER B 1 66 ? 5.969 -16.906 -7.461 1 98.94 66 SER B N 1
ATOM 2196 C CA . SER B 1 66 ? 7.09 -16.078 -7.039 1 98.94 66 SER B CA 1
ATOM 2197 C C . SER B 1 66 ? 6.633 -14.672 -6.688 1 98.94 66 SER B C 1
ATOM 2199 O O . SER B 1 66 ? 6.371 -13.859 -7.578 1 98.94 66 SER B O 1
ATOM 2201 N N . ILE B 1 67 ? 6.539 -14.375 -5.43 1 98.94 67 ILE B N 1
ATOM 2202 C CA . ILE B 1 67 ? 6.094 -13.062 -4.992 1 98.94 67 ILE B CA 1
ATOM 2203 C C . ILE B 1 67 ? 7.293 -12.242 -4.512 1 98.94 67 ILE B C 1
ATOM 2205 O O . ILE B 1 67 ? 7.867 -12.531 -3.459 1 98.94 67 ILE B O 1
ATOM 2209 N N . ALA B 1 68 ? 7.68 -11.242 -5.281 1 98.94 68 ALA B N 1
ATOM 2210 C CA . ALA B 1 68 ? 8.875 -10.445 -4.996 1 98.94 68 ALA B CA 1
ATOM 2211 C C . ALA B 1 68 ? 8.633 -9.508 -3.816 1 98.94 68 ALA B C 1
ATOM 2213 O O . ALA B 1 68 ? 7.496 -9.297 -3.4 1 98.94 68 ALA B O 1
ATOM 2214 N N . ALA B 1 69 ? 9.695 -8.953 -3.346 1 98.75 69 ALA B N 1
ATOM 2215 C CA . ALA B 1 69 ? 9.719 -8.188 -2.102 1 98.75 69 ALA B CA 1
ATOM 2216 C C . ALA B 1 69 ? 8.812 -6.957 -2.199 1 98.75 69 ALA B C 1
ATOM 2218 O O . ALA B 1 69 ? 8.633 -6.395 -3.283 1 98.75 69 ALA B O 1
ATOM 2219 N N . ASN B 1 70 ? 8.25 -6.551 -1.025 1 98.44 70 ASN B N 1
ATOM 2220 C CA . ASN B 1 70 ? 7.539 -5.293 -0.822 1 98.44 70 ASN B CA 1
ATOM 2221 C C . ASN B 1 70 ? 6.215 -5.273 -1.585 1 98.44 70 ASN B C 1
ATOM 2223 O O . ASN B 1 70 ? 5.602 -4.219 -1.741 1 98.44 70 ASN B O 1
ATOM 2227 N N . SER B 1 71 ? 5.785 -6.43 -2.125 1 98.69 71 SER B N 1
ATOM 2228 C CA . SER B 1 71 ? 4.504 -6.473 -2.824 1 98.69 71 SER B CA 1
ATOM 2229 C C . SER B 1 71 ? 3.342 -6.535 -1.841 1 98.69 71 SER B C 1
ATOM 2231 O O . SER B 1 71 ? 3.492 -7.035 -0.723 1 98.69 71 SER B O 1
ATOM 2233 N N . ARG B 1 72 ? 2.256 -5.945 -2.238 1 98.81 72 ARG B N 1
ATOM 2234 C CA . ARG B 1 72 ? 1.031 -5.938 -1.447 1 98.81 72 ARG B CA 1
ATOM 2235 C C . ARG B 1 72 ? -0.122 -6.574 -2.217 1 98.81 72 ARG B C 1
ATOM 2237 O O . ARG B 1 72 ? -0.552 -6.047 -3.246 1 98.81 72 ARG B O 1
ATOM 2244 N N . ILE B 1 73 ? -0.62 -7.727 -1.688 1 98.94 73 ILE B N 1
ATOM 2245 C CA . ILE B 1 73 ? -1.707 -8.438 -2.35 1 98.94 73 ILE B CA 1
ATOM 2246 C C . ILE B 1 73 ? -3.002 -8.25 -1.562 1 98.94 73 ILE B C 1
ATOM 2248 O O . ILE B 1 73 ? -3.076 -8.617 -0.385 1 98.94 73 ILE B O 1
ATOM 2252 N N . ASN B 1 74 ? -3.969 -7.758 -2.311 1 98.62 74 ASN B N 1
ATOM 2253 C CA . ASN B 1 74 ? -5.262 -7.379 -1.754 1 98.62 74 ASN B CA 1
ATOM 2254 C C . ASN B 1 74 ? -5.145 -6.168 -0.833 1 98.62 74 ASN B C 1
ATOM 2256 O O . ASN B 1 74 ? -5.414 -6.266 0.365 1 98.62 74 ASN B O 1
ATOM 2260 N N . ALA B 1 75 ? -4.77 -5.008 -1.361 1 97.25 75 ALA B N 1
ATOM 2261 C CA . ALA B 1 75 ? -4.734 -3.734 -0.644 1 97.25 75 ALA B CA 1
ATOM 2262 C C . ALA B 1 75 ? -6.145 -3.273 -0.279 1 97.25 75 ALA B C 1
ATOM 2264 O O . ALA B 1 75 ? -6.844 -2.682 -1.104 1 97.25 75 ALA B O 1
ATOM 2265 N N . LEU B 1 76 ? -6.496 -3.412 0.89 1 94.94 76 LEU B N 1
ATOM 2266 C CA . LEU B 1 76 ? -7.887 -3.281 1.314 1 94.94 76 LEU B CA 1
ATOM 2267 C C . LEU B 1 76 ? -8.367 -1.845 1.154 1 94.94 76 LEU B C 1
ATOM 2269 O O . LEU B 1 76 ? -7.621 -0.9 1.405 1 94.94 76 LEU B O 1
ATOM 2273 N N . GLU B 1 77 ? -9.602 -1.791 0.834 1 94.81 77 GLU B N 1
ATOM 2274 C CA . GLU B 1 77 ? -10.242 -0.5 0.614 1 94.81 77 GLU B CA 1
ATOM 2275 C C . GLU B 1 77 ? -10.641 0.151 1.936 1 94.81 77 GLU B C 1
ATOM 2277 O O . GLU B 1 77 ? -10.781 -0.531 2.953 1 94.81 77 GLU B O 1
ATOM 2282 N N . HIS B 1 78 ? -10.727 1.423 1.923 1 97.88 78 HIS B N 1
ATOM 2283 C CA . HIS B 1 78 ? -11.406 2.23 2.932 1 97.88 78 HIS B CA 1
ATOM 2284 C C . HIS B 1 78 ? -12.789 2.654 2.455 1 97.88 78 HIS B C 1
ATOM 2286 O O . HIS B 1 78 ? -13.055 2.688 1.252 1 97.88 78 HIS B O 1
ATOM 2292 N N . PRO B 1 79 ? -13.719 2.896 3.357 1 97.69 79 PRO B N 1
ATOM 2293 C CA . PRO B 1 79 ? -15.062 3.305 2.947 1 97.69 79 PRO B CA 1
ATOM 2294 C C . PRO B 1 79 ? -15.141 4.777 2.545 1 97.69 79 PRO B C 1
ATOM 2296 O O . PRO B 1 79 ? -15.609 5.609 3.324 1 97.69 79 PRO B O 1
ATOM 2299 N N . ILE B 1 80 ? -14.766 5.086 1.352 1 97.44 80 ILE B N 1
ATOM 2300 C CA . ILE B 1 80 ? -14.586 6.469 0.922 1 97.44 80 ILE B CA 1
ATOM 2301 C C . ILE B 1 80 ? -15.945 7.129 0.716 1 97.44 80 ILE B C 1
ATOM 2303 O O . ILE B 1 80 ? -16.031 8.352 0.566 1 97.44 80 ILE B O 1
ATOM 2307 N N . GLU B 1 81 ? -17.078 6.367 0.726 1 96.44 81 GLU B N 1
ATOM 2308 C CA . GLU B 1 81 ? -18.422 6.906 0.58 1 96.44 81 GLU B CA 1
ATOM 2309 C C . GLU B 1 81 ? -18.922 7.508 1.89 1 96.44 81 GLU B C 1
ATOM 2311 O O . GLU B 1 81 ? -19.906 8.258 1.901 1 96.44 81 GLU B O 1
ATOM 2316 N N . ARG B 1 82 ? -18.312 7.156 2.975 1 98.25 82 ARG B N 1
ATOM 2317 C CA . ARG B 1 82 ? -18.719 7.625 4.297 1 98.25 82 ARG B CA 1
ATOM 2318 C C . ARG B 1 82 ? -18.172 9.023 4.57 1 98.25 82 ARG B C 1
ATOM 2320 O O . ARG B 1 82 ? -17.328 9.531 3.816 1 98.25 82 ARG B O 1
ATOM 2327 N N . LEU B 1 83 ? -18.625 9.617 5.691 1 98.31 83 LEU B N 1
ATOM 2328 C CA . LEU B 1 83 ? -18.109 10.898 6.152 1 98.31 83 LEU B CA 1
ATOM 2329 C C . LEU B 1 83 ? -16.578 10.867 6.211 1 98.31 83 LEU B C 1
ATOM 2331 O O . LEU B 1 83 ? -15.922 11.812 5.766 1 98.31 83 LEU B O 1
ATOM 2335 N N . THR B 1 84 ? -16.078 9.781 6.781 1 98.62 84 THR B N 1
ATOM 2336 C CA . THR B 1 84 ? -14.633 9.578 6.906 1 98.62 84 THR B CA 1
ATOM 2337 C C . THR B 1 84 ? -14.234 8.195 6.402 1 98.62 84 THR B C 1
ATOM 2339 O O . THR B 1 84 ? -14.953 7.219 6.621 1 98.62 84 THR B O 1
ATOM 2342 N N . GLN B 1 85 ? -13.102 8.188 5.777 1 97.62 85 GLN B N 1
ATOM 2343 C CA . GLN B 1 85 ? -12.547 6.914 5.348 1 97.62 85 GLN B CA 1
ATOM 2344 C C . GLN B 1 85 ? -11.562 6.371 6.379 1 97.62 85 GLN B C 1
ATOM 2346 O O . GLN B 1 85 ? -10.969 5.309 6.18 1 97.62 85 GLN B O 1
ATOM 2351 N N . HIS B 1 86 ? -11.352 7.031 7.469 1 98.75 86 HIS B N 1
ATOM 2352 C CA . HIS B 1 86 ? -10.477 6.625 8.562 1 98.75 86 HIS B CA 1
ATOM 2353 C C . HIS B 1 86 ? -11.023 5.395 9.273 1 98.75 86 HIS B C 1
ATOM 2355 O O . HIS B 1 86 ? -12.242 5.215 9.375 1 98.75 86 HIS B O 1
ATOM 2361 N N . LYS B 1 87 ? -10.094 4.664 9.828 1 98.12 87 LYS B N 1
ATOM 2362 C CA . LYS B 1 87 ? -10.484 3.383 10.414 1 98.12 87 LYS B CA 1
ATOM 2363 C C . LYS B 1 87 ? -11.367 3.58 11.633 1 98.12 87 LYS B C 1
ATOM 2365 O O . LYS B 1 87 ? -12.008 2.635 12.102 1 98.12 87 LYS B O 1
ATOM 2370 N N . VAL B 1 88 ? -11.469 4.766 12.203 1 97.56 88 VAL B N 1
ATOM 2371 C CA . VAL B 1 88 ? -12.359 5.027 13.328 1 97.56 88 VAL B CA 1
ATOM 2372 C C . VAL B 1 88 ? -13.789 4.656 12.953 1 97.56 88 VAL B C 1
ATOM 2374 O O . VAL B 1 88 ? -14.594 4.312 13.82 1 97.56 88 VAL B O 1
ATOM 2377 N N . SER B 1 89 ? -14.062 4.676 11.664 1 96.94 89 SER B N 1
ATOM 2378 C CA . SER B 1 89 ? -15.438 4.426 11.258 1 96.94 89 SER B CA 1
ATOM 2379 C C . SER B 1 89 ? -15.711 2.934 11.133 1 96.94 89 SER B C 1
ATOM 2381 O O . SER B 1 89 ? -16.875 2.512 11.102 1 96.94 89 SER B O 1
ATOM 2383 N N . TYR B 1 90 ? -14.664 2.113 10.984 1 97.62 90 TYR B N 1
ATOM 2384 C CA . TYR B 1 90 ? -14.984 0.707 10.758 1 97.62 90 TYR B CA 1
ATOM 2385 C C . TYR B 1 90 ? -14.227 -0.186 11.734 1 97.62 90 TYR B C 1
ATOM 2387 O O . TYR B 1 90 ? -14.477 -1.391 11.805 1 97.62 90 TYR B O 1
ATOM 2395 N N . ARG B 1 91 ? -13.398 0.365 12.43 1 97.44 91 ARG B N 1
ATOM 2396 C CA . ARG B 1 91 ? -12.773 -0.266 13.586 1 97.44 91 ARG B CA 1
ATOM 2397 C C . ARG B 1 91 ? -12.82 0.653 14.797 1 97.44 91 ARG B C 1
ATOM 2399 O O . ARG B 1 91 ? -11.797 0.906 15.438 1 97.44 91 ARG B O 1
ATOM 2406 N N . PRO B 1 92 ? -13.984 1.04 15.172 1 96.69 92 PRO B N 1
ATOM 2407 C CA . PRO B 1 92 ? -14.086 1.991 16.281 1 96.69 92 PRO B CA 1
ATOM 2408 C C . PRO B 1 92 ? -13.586 1.408 17.609 1 96.69 92 PRO B C 1
ATOM 2410 O O . PRO B 1 92 ? -13.227 2.156 18.516 1 96.69 92 PRO B O 1
ATOM 2413 N N . ASN B 1 93 ? -13.5 0.072 17.719 1 94.19 93 ASN B N 1
ATOM 2414 C CA . ASN B 1 93 ? -13.047 -0.609 18.922 1 94.19 93 ASN B CA 1
ATOM 2415 C C . ASN B 1 93 ? -11.594 -0.263 19.25 1 94.19 93 ASN B C 1
ATOM 2417 O O . ASN B 1 93 ? -11.148 -0.452 20.391 1 94.19 93 ASN B O 1
ATOM 2421 N N . GLU B 1 94 ? -10.883 0.23 18.297 1 94.62 94 GLU B N 1
ATOM 2422 C CA . GLU B 1 94 ? -9.492 0.619 18.531 1 94.62 94 GLU B CA 1
ATOM 2423 C C . GLU B 1 94 ? -9.414 1.934 19.297 1 94.62 94 GLU B C 1
ATOM 2425 O O . GLU B 1 94 ? -8.359 2.273 19.844 1 94.62 94 GLU B O 1
ATOM 2430 N N . TYR B 1 95 ? -10.531 2.668 19.406 1 94.75 95 TYR B N 1
ATOM 2431 C CA . TYR B 1 95 ? -10.508 4 20 1 94.75 95 TYR B CA 1
ATOM 2432 C C . TYR B 1 95 ? -11.523 4.117 21.125 1 94.75 95 TYR B C 1
ATOM 2434 O O . TYR B 1 95 ? -11.328 4.879 22.078 1 94.75 95 TYR B O 1
ATOM 2442 N N . PHE B 1 96 ? -12.594 3.32 20.953 1 94.12 96 PHE B N 1
ATOM 2443 C CA . PHE B 1 96 ? -13.703 3.361 21.891 1 94.12 96 PHE B CA 1
ATOM 2444 C C . PHE B 1 96 ? -14.07 1.957 22.359 1 94.12 96 PHE B C 1
ATOM 2446 O O . PHE B 1 96 ? -14.648 1.173 21.609 1 94.12 96 PHE B O 1
ATOM 2453 N N . ARG B 1 97 ? -13.891 1.674 23.578 1 90.81 97 ARG B N 1
ATOM 2454 C CA . ARG B 1 97 ? -13.961 0.321 24.109 1 90.81 97 ARG B CA 1
ATOM 2455 C C . ARG B 1 97 ? -15.375 -0.232 24.031 1 90.81 97 ARG B C 1
ATOM 2457 O O . ARG B 1 97 ? -15.57 -1.446 23.938 1 90.81 97 ARG B O 1
ATOM 2464 N N . TRP B 1 98 ? -16.281 0.616 24.016 1 90.75 98 TRP B N 1
ATOM 2465 C CA . TRP B 1 98 ? -17.656 0.161 24.094 1 90.75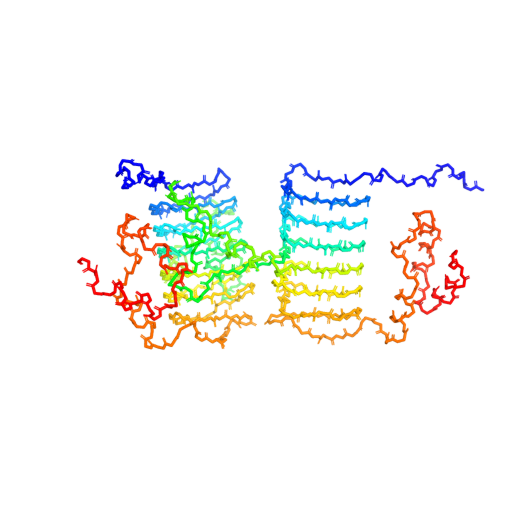 98 TRP B CA 1
ATOM 2466 C C . TRP B 1 98 ? -18.25 -0.027 22.688 1 90.75 98 TRP B C 1
ATOM 2468 O O . TRP B 1 98 ? -19.406 -0.431 22.531 1 90.75 98 TRP B O 1
ATOM 2478 N N . LEU B 1 99 ? -17.516 0.366 21.641 1 93.5 99 LEU B N 1
ATOM 2479 C CA . LEU B 1 99 ? -17.953 0.18 20.266 1 93.5 99 LEU B CA 1
ATOM 2480 C C . LEU B 1 99 ? -17.266 -1.023 19.625 1 93.5 99 LEU B C 1
ATOM 2482 O O . LEU B 1 99 ? -16.062 -1.227 19.828 1 93.5 99 LEU B O 1
ATOM 2486 N N . GLY B 1 100 ? -18.031 -1.851 18.906 1 93.56 100 GLY B N 1
ATOM 2487 C CA . GLY B 1 100 ? -17.484 -3.02 18.234 1 93.56 100 GLY B CA 1
ATOM 2488 C C . GLY B 1 100 ? -17.047 -2.738 16.812 1 93.56 100 GLY B C 1
ATOM 2489 O O . GLY B 1 100 ? -17.344 -1.68 16.266 1 93.56 100 GLY B O 1
ATOM 2490 N N . VAL B 1 101 ? -16.344 -3.672 16.234 1 96.12 101 VAL B N 1
ATOM 2491 C CA . VAL B 1 101 ? -15.906 -3.602 14.852 1 96.12 101 VAL B CA 1
ATOM 2492 C C . VAL B 1 101 ? -17.125 -3.609 13.93 1 96.12 101 VAL B C 1
ATOM 2494 O O . VAL B 1 101 ? -18.125 -4.25 14.227 1 96.12 101 VAL B O 1
ATOM 2497 N N . ASP B 1 102 ? -17.078 -2.863 12.867 1 97.62 102 ASP B N 1
ATOM 2498 C CA . ASP B 1 102 ? -18.078 -2.898 11.82 1 97.62 102 ASP B CA 1
ATOM 2499 C C . ASP B 1 102 ? -18.047 -4.23 11.07 1 97.62 102 ASP B C 1
ATOM 2501 O O . ASP B 1 102 ? -17.344 -4.371 10.07 1 97.62 102 ASP B O 1
ATOM 2505 N N . THR B 1 103 ? -18.844 -5.172 11.461 1 96.88 103 THR B N 1
ATOM 2506 C CA . THR B 1 103 ? -18.797 -6.535 10.945 1 96.88 103 THR B CA 1
ATOM 2507 C C . THR B 1 103 ? -19.281 -6.586 9.5 1 96.88 103 THR B C 1
ATOM 2509 O O . THR B 1 103 ? -18.828 -7.414 8.711 1 96.88 103 THR B O 1
ATOM 2512 N N . GLU B 1 104 ? -20.172 -5.742 9.227 1 96.81 104 GLU B N 1
ATOM 2513 C CA . GLU B 1 104 ? -20.672 -5.707 7.855 1 96.81 104 GLU B CA 1
ATOM 2514 C C . GLU B 1 104 ? -19.578 -5.25 6.883 1 96.81 104 GLU B C 1
ATOM 2516 O O . GLU B 1 104 ? -19.422 -5.84 5.812 1 96.81 104 GLU B O 1
ATOM 2521 N N . PHE B 1 105 ? -18.938 -4.23 7.215 1 97.69 105 PHE B N 1
ATOM 2522 C CA . PHE B 1 105 ? -17.859 -3.738 6.371 1 97.69 105 PHE B CA 1
ATOM 2523 C C . 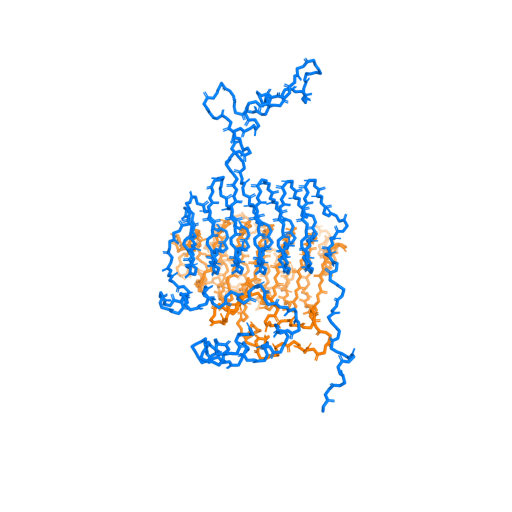PHE B 1 105 ? -16.734 -4.773 6.262 1 97.69 105 PHE B C 1
ATOM 2525 O O . PHE B 1 105 ? -16.172 -4.961 5.188 1 97.69 105 PHE B O 1
ATOM 2532 N N . ARG B 1 106 ? -16.422 -5.41 7.367 1 97.19 106 ARG B N 1
ATOM 2533 C CA . ARG B 1 106 ? -15.422 -6.477 7.344 1 97.19 106 ARG B CA 1
ATOM 2534 C C . ARG B 1 106 ? -15.82 -7.578 6.367 1 97.19 106 ARG B C 1
ATOM 2536 O O . ARG B 1 106 ? -14.992 -8.047 5.586 1 97.19 10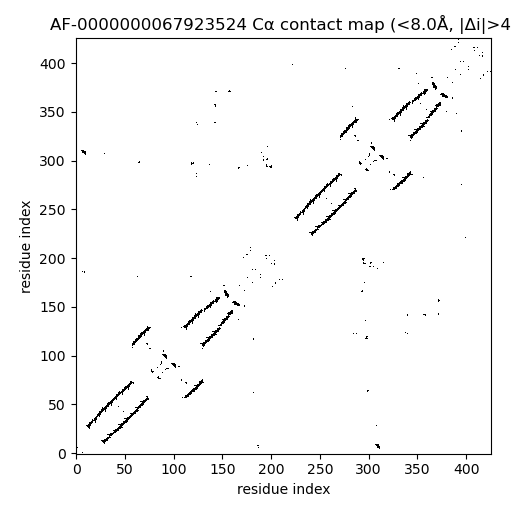6 ARG B O 1
ATOM 2543 N N . ALA B 1 107 ? -17.031 -7.98 6.418 1 97.62 107 ALA B N 1
ATOM 2544 C CA . ALA B 1 107 ? -17.547 -9.023 5.523 1 97.62 107 ALA B CA 1
ATOM 2545 C C . ALA B 1 107 ? -17.453 -8.586 4.066 1 97.62 107 ALA B C 1
ATOM 2547 O O . ALA B 1 107 ? -17.125 -9.391 3.189 1 97.62 107 ALA B O 1
ATOM 2548 N N . ARG B 1 108 ? -17.766 -7.344 3.873 1 96.81 108 ARG B N 1
ATOM 2549 C CA . ARG B 1 108 ? -17.688 -6.793 2.525 1 96.81 108 ARG B CA 1
ATOM 2550 C C . ARG B 1 108 ? -16.25 -6.883 1.991 1 96.81 108 ARG B C 1
ATOM 2552 O O . ARG B 1 108 ? -16.047 -7.254 0.835 1 96.81 108 ARG B O 1
ATOM 2559 N N . ARG B 1 109 ? -15.297 -6.527 2.791 1 97.19 109 ARG B N 1
ATOM 2560 C CA . ARG B 1 109 ? -13.891 -6.598 2.408 1 97.19 109 ARG B CA 1
ATOM 2561 C C . ARG B 1 109 ? -13.461 -8.039 2.17 1 97.19 109 ARG B C 1
ATOM 2563 O O . ARG B 1 109 ? -12.742 -8.328 1.209 1 97.19 109 ARG B O 1
ATOM 2570 N N . GLN B 1 110 ? -13.906 -8.906 3.037 1 97.19 110 GLN B N 1
ATOM 2571 C CA . GLN B 1 110 ? -13.562 -10.32 2.92 1 97.19 110 GLN B CA 1
ATOM 2572 C C . GLN B 1 110 ? -14.109 -10.914 1.624 1 97.19 110 GLN B C 1
ATOM 2574 O O . GLN B 1 110 ? -13.477 -11.789 1.022 1 97.19 110 GLN B O 1
ATOM 2579 N N . ALA B 1 111 ? -15.234 -10.461 1.201 1 97.94 111 ALA B N 1
ATOM 2580 C CA . ALA B 1 111 ? -15.898 -10.969 0.005 1 97.94 111 ALA B CA 1
ATOM 2581 C C . ALA B 1 111 ? -15.133 -10.594 -1.256 1 97.94 111 ALA B C 1
ATOM 2583 O O . ALA B 1 111 ? -15.344 -11.172 -2.322 1 97.94 111 ALA B O 1
ATOM 2584 N N . LYS B 1 112 ? -14.336 -9.625 -1.199 1 98.19 112 LYS B N 1
ATOM 2585 C CA . LYS B 1 112 ? -13.516 -9.195 -2.332 1 98.19 112 LYS B CA 1
ATOM 2586 C C . LYS B 1 112 ? -12.125 -9.82 -2.273 1 98.19 112 LYS B C 1
ATOM 2588 O O . LYS B 1 112 ? -11.117 -9.109 -2.334 1 98.19 112 LYS B O 1
ATOM 2593 N N . SER B 1 113 ? -12.086 -11.133 -2.207 1 98.56 113 SER B N 1
ATOM 2594 C CA . SER B 1 113 ? -10.836 -11.867 -2.094 1 98.56 113 SER B CA 1
ATOM 2595 C C . SER B 1 113 ? -10.055 -11.828 -3.402 1 98.56 113 SER B C 1
ATOM 2597 O O . SER B 1 113 ? -10.617 -11.562 -4.465 1 98.56 113 SER B O 1
ATOM 2599 N N . VAL B 1 114 ? -8.75 -11.984 -3.285 1 98.94 114 VAL B N 1
ATOM 2600 C CA . VAL B 1 114 ? -7.875 -12.055 -4.453 1 98.94 114 VAL B CA 1
ATOM 2601 C C . VAL B 1 114 ? -7.465 -13.5 -4.707 1 98.94 114 VAL B C 1
ATOM 2603 O O . VAL B 1 114 ? -7.156 -14.242 -3.766 1 98.94 114 VAL B O 1
ATOM 2606 N N . GLY B 1 115 ? -7.547 -13.938 -5.977 1 98.94 115 GLY B N 1
ATOM 2607 C CA . GLY B 1 115 ? -7.059 -15.242 -6.402 1 98.94 115 GLY B CA 1
ATOM 2608 C C . GLY B 1 115 ? -5.871 -15.156 -7.34 1 98.94 115 GLY B C 1
ATOM 2609 O O . GLY B 1 115 ? -5.93 -14.477 -8.367 1 98.94 115 GLY B O 1
ATOM 2610 N N . VAL B 1 116 ? -4.824 -15.781 -7.012 1 99 116 VAL B N 1
ATOM 2611 C CA . VAL B 1 116 ? -3.625 -15.891 -7.836 1 99 116 VAL B CA 1
ATOM 2612 C C . VAL B 1 116 ? -3.453 -17.328 -8.312 1 99 116 VAL B C 1
ATOM 2614 O O . VAL B 1 116 ? -3.373 -18.25 -7.496 1 99 116 VAL B O 1
ATOM 2617 N N . GLY B 1 117 ? -3.389 -17.531 -9.594 1 98.94 117 GLY B N 1
ATOM 2618 C CA . GLY B 1 117 ? -3.225 -18.875 -10.141 1 98.94 117 GLY B CA 1
ATOM 2619 C C . GLY B 1 117 ? -1.854 -19.469 -9.875 1 98.94 117 GLY B C 1
ATOM 2620 O O . GLY B 1 117 ? -1.176 -19.062 -8.922 1 98.94 117 GLY B O 1
ATOM 2621 N N . HIS B 1 118 ? -1.45 -20.484 -10.625 1 98.94 118 HIS B N 1
ATOM 2622 C CA . HIS B 1 118 ? -0.17 -21.172 -10.5 1 98.94 118 HIS B CA 1
ATOM 2623 C C . HIS B 1 118 ? 0.9 -20.5 -11.359 1 98.94 118 HIS B C 1
ATOM 2625 O O . HIS B 1 118 ? 0.594 -19.922 -12.406 1 98.94 118 HIS B O 1
ATOM 2631 N N . ASP B 1 119 ? 2.152 -20.562 -10.859 1 98.94 119 ASP B N 1
ATOM 2632 C CA . ASP B 1 119 ? 3.305 -20.141 -11.648 1 98.94 119 ASP B CA 1
ATOM 2633 C C . ASP B 1 119 ? 3.193 -18.656 -12.016 1 98.94 119 ASP B C 1
ATOM 2635 O O . ASP B 1 119 ? 3.471 -18.281 -13.156 1 98.94 119 ASP B O 1
ATOM 2639 N N . VAL B 1 120 ? 2.686 -17.891 -11.117 1 98.94 120 VAL B N 1
ATOM 2640 C CA . VAL B 1 120 ? 2.584 -16.453 -11.32 1 98.94 120 VAL B CA 1
ATOM 2641 C C . VAL B 1 120 ? 3.812 -15.766 -10.727 1 98.94 120 VAL B C 1
ATOM 2643 O O . VAL B 1 120 ? 4.27 -16.125 -9.641 1 98.94 120 VAL B O 1
ATOM 2646 N N . TRP B 1 121 ? 4.359 -14.797 -11.406 1 98.94 121 TRP B N 1
ATOM 2647 C CA . TRP B 1 121 ? 5.422 -13.922 -10.922 1 98.94 121 TRP B CA 1
ATOM 2648 C C . TRP B 1 121 ? 4.887 -12.523 -10.648 1 98.94 121 TRP B C 1
ATOM 2650 O O . TRP B 1 121 ? 4.441 -11.828 -11.562 1 98.94 121 TRP B O 1
ATOM 2660 N N . ILE B 1 122 ? 4.859 -12.18 -9.422 1 98.94 122 ILE B N 1
ATOM 2661 C CA . ILE B 1 122 ? 4.488 -10.828 -9.023 1 98.94 122 ILE B CA 1
ATOM 2662 C C . ILE B 1 122 ? 5.746 -10.008 -8.734 1 98.94 122 ILE B C 1
ATOM 2664 O O . ILE B 1 122 ? 6.484 -10.305 -7.789 1 98.94 122 ILE B O 1
ATOM 2668 N N . GLY B 1 123 ? 5.938 -8.961 -9.484 1 98.88 123 GLY B N 1
ATOM 2669 C CA . GLY B 1 123 ? 7.16 -8.18 -9.414 1 98.88 123 GLY B CA 1
ATOM 2670 C C . GLY B 1 123 ? 7.27 -7.359 -8.141 1 98.88 123 GLY B C 1
ATOM 2671 O O . GLY B 1 123 ? 6.281 -7.172 -7.43 1 98.88 123 GLY B O 1
ATOM 2672 N N . HIS B 1 124 ? 8.477 -6.867 -7.941 1 98.81 124 HIS B N 1
ATOM 2673 C CA . HIS B 1 124 ? 8.812 -6.07 -6.766 1 98.81 124 HIS B CA 1
ATOM 2674 C C . HIS B 1 124 ? 7.859 -4.891 -6.609 1 98.81 124 HIS B C 1
ATOM 2676 O O . HIS B 1 124 ? 7.609 -4.156 -7.57 1 98.81 124 HIS B O 1
ATOM 2682 N N . GLY B 1 125 ? 7.336 -4.746 -5.359 1 98.69 125 GLY B N 1
ATOM 2683 C CA . GLY B 1 125 ? 6.598 -3.545 -5.008 1 98.69 125 GLY B CA 1
ATOM 2684 C C . GLY B 1 125 ? 5.234 -3.473 -5.668 1 98.69 125 GLY B C 1
ATOM 2685 O O . GLY B 1 125 ? 4.543 -2.455 -5.57 1 98.69 125 GLY B O 1
ATOM 2686 N N . ALA B 1 126 ? 4.836 -4.531 -6.41 1 98.94 126 ALA B N 1
ATOM 2687 C CA . ALA B 1 126 ? 3.533 -4.504 -7.074 1 98.94 126 ALA B CA 1
ATOM 2688 C C . ALA B 1 126 ? 2.396 -4.523 -6.059 1 98.94 126 ALA B C 1
ATOM 2690 O O . ALA B 1 126 ? 2.559 -5.031 -4.945 1 98.94 126 ALA B O 1
ATOM 2691 N N . VAL B 1 127 ? 1.29 -3.916 -6.441 1 98.94 127 VAL B N 1
ATOM 2692 C CA . VAL B 1 127 ? 0.087 -3.887 -5.617 1 98.94 127 VAL B CA 1
ATOM 2693 C C . VAL B 1 127 ? -1.08 -4.508 -6.383 1 98.94 127 VAL B C 1
ATOM 2695 O O . VAL B 1 127 ? -1.362 -4.117 -7.516 1 98.94 127 VAL B O 1
ATOM 2698 N N . VAL B 1 128 ? -1.721 -5.504 -5.805 1 98.94 128 VAL B N 1
ATOM 2699 C CA . VAL B 1 128 ? -2.928 -6.105 -6.363 1 98.94 128 VAL B CA 1
ATOM 2700 C C . VAL B 1 128 ? -4.148 -5.645 -5.57 1 98.94 128 VAL B C 1
ATOM 2702 O O . VAL B 1 128 ? -4.211 -5.828 -4.352 1 98.94 128 VAL B O 1
ATOM 2705 N N . MET B 1 129 ? -5.117 -5.102 -6.246 1 98.81 129 MET B N 1
ATOM 2706 C CA . MET B 1 129 ? -6.281 -4.512 -5.594 1 98.81 129 MET B CA 1
ATOM 2707 C C . MET B 1 129 ? -7.316 -5.578 -5.254 1 98.81 129 MET B C 1
ATOM 2709 O O . MET B 1 129 ? -7.25 -6.699 -5.766 1 98.81 129 MET B O 1
ATOM 2713 N N . PRO B 1 130 ? -8.273 -5.23 -4.434 1 98.75 130 PRO B N 1
ATOM 2714 C CA . PRO B 1 130 ? -9.273 -6.207 -3.986 1 98.75 130 PRO B CA 1
ATOM 2715 C C . PRO B 1 130 ? -10.102 -6.766 -5.137 1 98.75 130 PRO B C 1
ATOM 2717 O O . PRO B 1 130 ? -10.453 -6.031 -6.066 1 98.75 130 PRO B O 1
ATOM 2720 N N . GLY B 1 131 ? -10.414 -8.07 -5.051 1 98.69 131 GLY B N 1
ATOM 2721 C CA . GLY B 1 131 ? -11.367 -8.711 -5.953 1 98.69 131 GLY B CA 1
ATOM 2722 C C . GLY B 1 131 ? -10.734 -9.164 -7.258 1 98.69 131 GLY B C 1
ATOM 2723 O O . GLY B 1 131 ? -11.422 -9.695 -8.133 1 98.69 131 GLY B O 1
ATOM 2724 N N . VAL B 1 132 ? -9.469 -8.969 -7.438 1 98.88 132 VAL B N 1
ATOM 2725 C CA . VAL B 1 132 ? -8.773 -9.266 -8.688 1 98.88 132 VAL B CA 1
ATOM 2726 C C . VAL B 1 132 ? -8.43 -10.75 -8.75 1 98.88 132 VAL B C 1
ATOM 2728 O O . VAL B 1 132 ? -8.039 -11.344 -7.742 1 98.88 132 VAL B O 1
ATOM 2731 N N . THR B 1 133 ? -8.523 -11.312 -9.914 1 98.94 133 THR B N 1
ATOM 2732 C CA . THR B 1 133 ? -8.031 -12.656 -10.195 1 98.94 133 THR B CA 1
ATOM 2733 C C . THR B 1 133 ? -6.863 -12.609 -11.18 1 98.94 133 THR B C 1
ATOM 2735 O O . THR B 1 133 ? -6.941 -11.938 -12.211 1 98.94 133 THR B O 1
ATOM 2738 N N . ILE B 1 134 ? -5.812 -13.273 -10.859 1 98.94 134 ILE B N 1
ATOM 2739 C CA . ILE B 1 134 ? -4.645 -13.375 -11.727 1 98.94 134 ILE B CA 1
ATOM 2740 C C . ILE B 1 134 ? -4.512 -14.805 -12.25 1 98.94 134 ILE B C 1
ATOM 2742 O O . ILE B 1 134 ? -4.438 -15.75 -11.469 1 98.94 134 ILE B O 1
ATOM 2746 N N . GLY B 1 135 ? -4.438 -14.938 -13.539 1 98.94 135 GLY B N 1
ATOM 2747 C CA . GLY B 1 135 ? -4.418 -16.25 -14.164 1 98.94 135 GLY B CA 1
ATOM 2748 C C . GLY B 1 135 ? -3.062 -16.922 -14.094 1 98.94 135 GLY B C 1
ATOM 2749 O O . GLY B 1 135 ? -2.051 -16.281 -13.812 1 98.94 135 GLY B O 1
ATOM 2750 N N . ASN B 1 136 ? -3.062 -18.266 -14.445 1 98.94 136 ASN B N 1
ATOM 2751 C CA . ASN B 1 136 ? -1.837 -19.062 -14.414 1 98.94 136 ASN B CA 1
ATOM 2752 C C . ASN B 1 136 ? -0.754 -18.453 -15.297 1 98.94 136 ASN B C 1
ATOM 2754 O O . ASN B 1 136 ? -1.04 -17.969 -16.406 1 98.94 136 ASN B O 1
ATOM 2758 N N . GLY B 1 137 ? 0.47 -18.484 -14.773 1 98.88 137 GLY B N 1
ATOM 2759 C CA . GLY B 1 137 ? 1.62 -18.141 -15.594 1 98.88 137 GLY B CA 1
ATOM 2760 C C . GLY B 1 137 ? 1.749 -16.656 -15.859 1 98.88 137 GLY B C 1
ATOM 2761 O O . GLY B 1 137 ? 2.635 -16.219 -16.594 1 98.88 137 GLY B O 1
ATOM 2762 N N . ALA B 1 138 ? 0.848 -15.836 -15.297 1 98.94 138 ALA B N 1
ATOM 2763 C CA . ALA B 1 138 ? 0.885 -14.398 -15.523 1 98.94 138 ALA B CA 1
ATOM 2764 C C . ALA B 1 138 ? 2.125 -13.773 -14.891 1 98.94 138 ALA B C 1
ATOM 2766 O O . ALA B 1 138 ? 2.691 -14.328 -13.945 1 98.94 138 ALA B O 1
ATOM 2767 N N . VAL B 1 139 ? 2.549 -12.656 -15.445 1 98.94 139 VAL B N 1
ATOM 2768 C CA . VAL B 1 139 ? 3.65 -11.859 -14.922 1 98.94 139 VAL B CA 1
ATOM 2769 C C . VAL B 1 139 ? 3.162 -10.438 -14.633 1 98.94 139 VAL B C 1
ATOM 2771 O O . VAL B 1 139 ? 2.631 -9.766 -15.516 1 98.94 139 VAL B O 1
ATOM 2774 N N . ILE B 1 140 ? 3.301 -10.039 -13.422 1 98.94 140 ILE B N 1
ATOM 2775 C CA . ILE B 1 140 ? 2.982 -8.68 -13 1 98.94 140 ILE B CA 1
ATOM 2776 C C . ILE B 1 140 ? 4.27 -7.867 -12.875 1 98.94 140 ILE B C 1
ATOM 2778 O O . ILE B 1 140 ? 5.16 -8.219 -12.102 1 98.94 140 ILE B O 1
ATOM 2782 N N . GLY B 1 141 ? 4.355 -6.77 -13.578 1 98.88 141 GLY B N 1
ATOM 2783 C CA . GLY B 1 141 ? 5.547 -5.938 -13.555 1 98.88 141 GLY B CA 1
ATOM 2784 C C . GLY B 1 141 ? 5.797 -5.293 -12.203 1 98.88 141 GLY B C 1
ATOM 2785 O O . GLY B 1 141 ? 4.875 -5.16 -11.391 1 98.88 141 GLY B O 1
ATOM 2786 N N . ALA B 1 142 ? 7.078 -4.906 -12.062 1 98.81 142 ALA B N 1
ATOM 2787 C CA . ALA B 1 142 ? 7.465 -4.227 -10.82 1 98.81 142 ALA B CA 1
ATOM 2788 C C . ALA B 1 142 ? 6.68 -2.93 -10.641 1 98.81 142 ALA B C 1
ATOM 2790 O O . ALA B 1 142 ? 6.469 -2.186 -11.602 1 98.81 142 ALA B O 1
ATOM 2791 N N . ASN B 1 143 ? 6.23 -2.73 -9.375 1 98.69 143 ASN B N 1
ATOM 2792 C CA . ASN B 1 143 ? 5.52 -1.539 -8.914 1 98.69 143 ASN B CA 1
ATOM 2793 C C . ASN B 1 143 ? 4.199 -1.355 -9.656 1 98.69 143 ASN B C 1
ATOM 2795 O O . ASN B 1 143 ? 3.588 -0.289 -9.586 1 98.69 143 ASN B O 1
ATOM 2799 N N . ALA B 1 144 ? 3.812 -2.363 -10.414 1 98.88 144 ALA B N 1
ATOM 2800 C CA . ALA B 1 144 ? 2.52 -2.266 -11.086 1 98.88 144 ALA B CA 1
ATOM 2801 C C . ALA B 1 144 ? 1.377 -2.215 -10.078 1 98.88 144 ALA B C 1
ATOM 2803 O O . ALA B 1 144 ? 1.488 -2.762 -8.977 1 98.88 144 ALA B O 1
ATOM 2804 N N . VAL B 1 145 ? 0.332 -1.506 -10.414 1 98.94 145 VAL B N 1
ATOM 2805 C CA . VAL B 1 145 ? -0.917 -1.546 -9.656 1 98.94 145 VAL B CA 1
ATOM 2806 C C . VAL B 1 145 ? -1.995 -2.248 -10.477 1 98.94 145 VAL B C 1
ATOM 2808 O O . VAL B 1 145 ? -2.475 -1.706 -11.477 1 98.94 145 VAL B O 1
ATOM 2811 N N . VAL B 1 146 ? -2.365 -3.43 -10.047 1 98.94 146 VAL B N 1
ATOM 2812 C CA . VAL B 1 146 ? -3.305 -4.27 -10.781 1 98.94 146 VAL B CA 1
ATOM 2813 C C . VAL B 1 146 ? -4.727 -4.004 -10.297 1 98.94 146 VAL B C 1
ATOM 2815 O O . VAL B 1 146 ? -5.074 -4.344 -9.156 1 98.94 146 VAL B O 1
ATOM 2818 N N . THR B 1 147 ? -5.539 -3.473 -11.164 1 98.5 147 THR B N 1
ATOM 2819 C CA . THR B 1 147 ? -6.883 -3.068 -10.766 1 98.5 147 THR B CA 1
ATOM 2820 C C . THR B 1 147 ? -7.934 -3.939 -11.445 1 98.5 147 THR B C 1
ATOM 2822 O O . THR B 1 147 ? -9.125 -3.844 -11.141 1 98.5 147 THR B O 1
ATOM 2825 N N . HIS B 1 148 ? -7.52 -4.746 -12.422 1 98.5 148 HIS B N 1
ATOM 2826 C CA . HIS B 1 148 ? -8.414 -5.652 -13.133 1 98.5 148 HIS B CA 1
ATOM 2827 C C . HIS B 1 148 ? -7.801 -7.043 -13.258 1 98.5 148 HIS B C 1
ATOM 2829 O O . HIS B 1 148 ? -6.586 -7.207 -13.125 1 98.5 148 HIS B O 1
ATOM 2835 N N . ASP B 1 149 ? -8.711 -7.918 -13.586 1 98.94 149 ASP B N 1
ATOM 2836 C CA . ASP B 1 149 ? -8.258 -9.297 -13.727 1 98.94 149 ASP B CA 1
ATOM 2837 C C . ASP B 1 149 ? -7.164 -9.414 -14.789 1 98.94 149 ASP B C 1
ATOM 2839 O O . ASP B 1 149 ? -7.156 -8.664 -15.766 1 98.94 149 ASP B O 1
ATOM 2843 N N . VAL B 1 150 ? -6.273 -10.32 -14.625 1 98.94 150 VAL B N 1
ATOM 2844 C CA . VAL B 1 150 ? -5.168 -10.586 -15.539 1 98.94 150 VAL B CA 1
ATOM 2845 C C . VAL B 1 150 ? -5.328 -11.969 -16.172 1 98.94 150 VAL B C 1
ATOM 2847 O O . VAL B 1 150 ? -5.441 -12.969 -15.453 1 98.94 150 VAL B O 1
ATOM 2850 N N . ALA B 1 151 ? -5.309 -12.031 -17.438 1 98.81 151 ALA B N 1
ATOM 2851 C CA . ALA B 1 151 ? -5.473 -13.289 -18.156 1 98.81 151 ALA B CA 1
ATOM 2852 C C . ALA B 1 151 ? -4.254 -14.195 -17.953 1 98.81 151 ALA B C 1
ATOM 2854 O O . ALA B 1 151 ? -3.145 -13.703 -17.734 1 98.81 151 ALA B O 1
ATOM 2855 N N . PRO B 1 152 ? -4.48 -15.508 -18.078 1 98.88 152 PRO B N 1
ATOM 2856 C CA . PRO B 1 152 ? -3.338 -16.422 -18 1 98.88 152 PRO B CA 1
ATOM 2857 C C . PRO B 1 152 ? -2.277 -16.141 -19.062 1 98.88 152 PRO B C 1
ATOM 2859 O O . PRO B 1 152 ? -2.609 -15.727 -20.172 1 98.88 152 PRO B O 1
ATOM 2862 N N . TYR B 1 153 ? -1.015 -16.344 -18.625 1 98.88 153 TYR B N 1
ATOM 2863 C CA . TYR B 1 153 ? 0.144 -16.281 -19.516 1 98.88 153 TYR B CA 1
ATOM 2864 C C . TYR B 1 153 ? 0.196 -14.953 -20.25 1 98.88 153 TYR B C 1
ATOM 2866 O O . TYR B 1 153 ? 0.491 -14.914 -21.453 1 98.88 153 TYR B O 1
ATOM 2874 N N . THR B 1 154 ? -0.133 -13.891 -19.547 1 98.75 154 THR B N 1
ATOM 2875 C CA . THR B 1 154 ? 0.05 -12.531 -20.031 1 98.75 154 THR B CA 1
ATOM 2876 C C . THR B 1 154 ? 0.973 -11.742 -19.109 1 98.75 154 THR B C 1
ATOM 2878 O O . THR B 1 154 ? 1.174 -12.125 -17.953 1 98.75 154 THR B O 1
ATOM 2881 N N . ILE B 1 155 ? 1.56 -10.703 -19.578 1 98.88 155 ILE B N 1
ATOM 2882 C CA . ILE B 1 155 ? 2.426 -9.789 -18.844 1 98.88 155 ILE B CA 1
ATOM 2883 C C . ILE B 1 155 ? 1.769 -8.406 -18.766 1 98.88 155 ILE B C 1
ATOM 2885 O O . ILE B 1 155 ? 1.408 -7.824 -19.797 1 98.88 155 ILE B O 1
ATOM 2889 N N . VAL B 1 156 ? 1.564 -7.965 -17.578 1 98.94 156 VAL B N 1
ATOM 2890 C CA . VAL B 1 156 ? 0.988 -6.637 -17.375 1 98.94 156 VAL B CA 1
ATOM 2891 C C . VAL B 1 156 ? 1.955 -5.77 -16.578 1 98.94 156 VAL B C 1
ATOM 2893 O O . VAL B 1 156 ? 2.777 -6.281 -15.812 1 98.94 156 VAL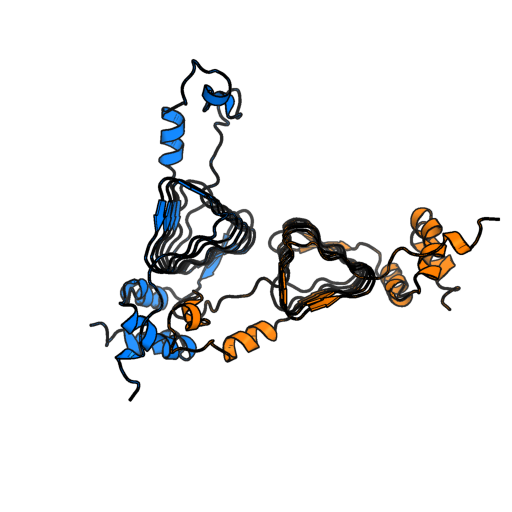 B O 1
ATOM 2896 N N . ALA B 1 157 ? 1.912 -4.426 -16.766 1 98.75 157 ALA B N 1
ATOM 2897 C CA . ALA B 1 157 ? 2.732 -3.479 -16.016 1 98.75 157 ALA B CA 1
ATOM 2898 C C . ALA B 1 157 ? 2.127 -2.078 -16.047 1 98.75 157 ALA B C 1
ATOM 2900 O O . ALA B 1 157 ? 1.24 -1.8 -16.859 1 98.75 157 ALA B O 1
ATOM 2901 N N . GLY B 1 158 ? 2.607 -1.307 -15.07 1 98.38 158 GLY B N 1
ATOM 2902 C CA . GLY B 1 158 ? 2.182 0.084 -15.055 1 98.38 158 GLY B CA 1
ATOM 2903 C C . GLY B 1 158 ? 1.222 0.405 -13.93 1 98.38 158 GLY B C 1
ATOM 2904 O O . GLY B 1 158 ? 0.839 -0.48 -13.156 1 98.38 158 GLY B O 1
ATOM 2905 N N . VAL B 1 159 ? 0.784 1.737 -13.773 1 98.19 159 VAL B N 1
ATOM 2906 C CA . VAL B 1 159 ? -0.113 2.27 -12.758 1 98.19 159 VAL B CA 1
ATOM 2907 C C . VAL B 1 159 ? -1.197 3.121 -13.414 1 98.19 159 VAL B C 1
ATOM 2909 O O . VAL B 1 159 ? -0.968 4.289 -13.734 1 98.19 159 VAL B O 1
ATOM 2912 N N . PRO B 1 160 ? -2.287 2.551 -13.711 1 97.31 160 PRO B N 1
ATOM 2913 C CA . PRO B 1 160 ? -2.674 1.157 -13.477 1 97.31 160 PRO B CA 1
ATOM 2914 C C . PRO B 1 160 ? -2.027 0.193 -14.469 1 97.31 160 PRO B C 1
ATOM 2916 O O . PRO B 1 160 ? -1.57 0.613 -15.539 1 97.31 160 PRO B O 1
ATOM 2919 N N . ALA B 1 161 ? -2.01 -1.021 -14.086 1 98.69 161 ALA B N 1
ATOM 2920 C CA . ALA B 1 161 ? -1.396 -2.051 -14.914 1 98.69 161 ALA B CA 1
ATOM 2921 C C . ALA B 1 161 ? -2.182 -2.25 -16.203 1 98.69 161 ALA B C 1
ATOM 2923 O O . ALA B 1 161 ? -3.414 -2.275 -16.203 1 98.69 161 ALA B O 1
ATOM 2924 N N . LYS B 1 162 ? -1.459 -2.385 -17.281 1 98.5 162 LYS B N 1
ATOM 2925 C CA . LYS B 1 162 ? -2.008 -2.695 -18.594 1 98.5 162 LYS B CA 1
ATOM 2926 C C . LYS B 1 162 ? -1.28 -3.879 -19.234 1 98.5 162 LYS B C 1
ATOM 2928 O O . LYS B 1 162 ? -0.14 -4.176 -18.875 1 98.5 162 LYS B O 1
ATOM 2933 N N . LEU B 1 163 ? -1.993 -4.473 -20.203 1 98.69 163 LEU B N 1
ATOM 2934 C CA . LEU B 1 163 ? -1.398 -5.594 -20.922 1 98.69 163 LEU B CA 1
ATOM 2935 C C . LEU B 1 163 ? -0.211 -5.133 -21.766 1 98.69 163 LEU B C 1
ATOM 2937 O O . LEU B 1 163 ? -0.336 -4.203 -22.562 1 98.69 163 LEU B O 1
ATOM 2941 N N . LEU B 1 164 ? 0.861 -5.684 -21.609 1 98.56 164 LEU B N 1
ATOM 2942 C CA . LEU B 1 164 ? 2.01 -5.441 -22.469 1 98.56 164 LEU B CA 1
ATOM 2943 C C . LEU B 1 164 ? 2.043 -6.438 -23.625 1 98.56 164 LEU B C 1
ATOM 2945 O O . LEU B 1 164 ? 2.139 -6.047 -24.797 1 98.56 164 LEU B O 1
ATOM 2949 N N . ARG B 1 165 ? 2.055 -7.746 -23.219 1 98.38 165 ARG B N 1
ATOM 2950 C CA . ARG B 1 165 ? 2.066 -8.812 -24.219 1 98.38 165 ARG B CA 1
ATOM 2951 C C . ARG B 1 165 ? 1.742 -10.156 -23.594 1 98.38 165 ARG B C 1
ATOM 2953 O O . ARG B 1 165 ? 1.665 -10.273 -22.359 1 98.38 165 ARG B O 1
ATOM 2960 N N . ARG B 1 166 ? 1.598 -11.172 -24.5 1 98.38 166 ARG B N 1
ATOM 2961 C CA . ARG B 1 166 ? 1.438 -12.547 -24.047 1 98.38 166 ARG B CA 1
ATOM 2962 C C . ARG B 1 166 ? 2.793 -13.203 -23.812 1 98.38 166 ARG B C 1
ATOM 2964 O O . ARG B 1 166 ? 3.76 -12.922 -24.516 1 98.38 166 ARG B O 1
ATOM 2971 N N . ARG B 1 167 ? 2.857 -14.062 -22.844 1 97.69 167 ARG B N 1
ATOM 2972 C CA . ARG B 1 167 ? 4.062 -14.844 -22.594 1 97.69 167 ARG B CA 1
ATOM 2973 C C . ARG B 1 167 ? 4.25 -15.922 -23.656 1 97.69 167 ARG B C 1
ATOM 2975 O O . ARG B 1 167 ? 5.379 -16.219 -24.047 1 97.69 167 ARG B O 1
ATOM 2982 N N . PHE B 1 168 ? 3.143 -16.484 -24.047 1 97.94 168 PHE B N 1
ATOM 2983 C CA . PHE B 1 168 ? 3.08 -17.547 -25.047 1 97.94 168 PHE B CA 1
ATOM 2984 C C . PHE B 1 168 ? 1.91 -17.328 -26 1 97.94 168 PHE B C 1
ATOM 2986 O O . PHE B 1 168 ? 0.985 -16.578 -25.688 1 97.94 168 PHE B O 1
ATOM 2993 N N . SER B 1 169 ? 2.01 -18.016 -27.172 1 97.5 169 SER B N 1
ATOM 2994 C CA . SER B 1 169 ? 0.826 -18.062 -28.016 1 97.5 169 SER B CA 1
ATOM 2995 C C . SER B 1 169 ? -0.335 -18.75 -27.312 1 97.5 169 SER B C 1
ATOM 2997 O O . SER B 1 169 ? -0.127 -19.516 -26.359 1 97.5 169 SER B O 1
ATOM 2999 N N . ALA B 1 170 ? -1.53 -18.406 -27.797 1 97.5 170 ALA B N 1
ATOM 3000 C CA . ALA B 1 170 ? -2.719 -19.016 -27.188 1 97.5 170 ALA B CA 1
ATOM 3001 C C . ALA B 1 170 ? -2.646 -20.531 -27.25 1 97.5 170 ALA B C 1
ATOM 3003 O O . ALA B 1 170 ? -3.049 -21.219 -26.297 1 97.5 170 ALA B O 1
ATOM 3004 N N . ALA B 1 171 ? -2.145 -21.016 -28.297 1 98 171 ALA B N 1
ATOM 3005 C CA . ALA B 1 171 ? -2.047 -22.453 -28.484 1 98 171 ALA B CA 1
ATOM 3006 C C . ALA B 1 171 ? -1.077 -23.078 -27.484 1 98 171 ALA B C 1
ATOM 3008 O O . ALA B 1 171 ? -1.386 -24.094 -26.844 1 98 171 ALA B O 1
ATOM 3009 N N . VAL B 1 172 ? 0.049 -22.516 -27.359 1 98.38 172 VAL B N 1
ATOM 3010 C CA . VAL B 1 172 ? 1.058 -23.016 -26.422 1 98.38 172 VAL B CA 1
ATOM 3011 C C . VAL B 1 172 ? 0.541 -22.906 -24.984 1 98.38 172 VAL B C 1
ATOM 3013 O O . VAL B 1 172 ? 0.69 -23.844 -24.203 1 98.38 172 VAL B O 1
ATOM 3016 N N . ALA B 1 173 ? -0.056 -21.844 -24.656 1 98.69 173 ALA B N 1
ATOM 3017 C CA . ALA B 1 173 ? -0.612 -21.641 -23.312 1 98.69 173 ALA B CA 1
ATOM 3018 C C . ALA B 1 173 ? -1.644 -22.719 -22.984 1 98.69 173 ALA B C 1
ATOM 3020 O O . ALA B 1 173 ? -1.679 -23.234 -21.859 1 98.69 173 ALA B O 1
ATOM 3021 N N . ALA B 1 174 ? -2.461 -22.969 -23.984 1 98.31 174 ALA B N 1
ATOM 3022 C CA . ALA B 1 174 ? -3.479 -24 -23.797 1 98.31 174 ALA B CA 1
ATOM 3023 C C . ALA B 1 174 ? -2.84 -25.359 -23.5 1 98.31 174 ALA B C 1
ATOM 3025 O O . ALA B 1 174 ? -3.34 -26.125 -22.688 1 98.31 174 ALA B O 1
ATOM 3026 N N . ARG B 1 175 ? -1.78 -25.656 -24.203 1 98.12 175 ARG B N 1
ATOM 3027 C CA . ARG B 1 175 ? -1.068 -26.906 -23.984 1 98.12 175 ARG B CA 1
ATOM 3028 C C . ARG B 1 175 ? -0.465 -26.969 -22.594 1 98.12 175 ARG B C 1
ATOM 3030 O O . ARG B 1 175 ? -0.522 -28 -21.922 1 98.12 175 ARG B O 1
ATOM 3037 N N . ILE B 1 176 ? 0.106 -25.906 -22.109 1 98.62 176 ILE B N 1
ATOM 3038 C CA . ILE B 1 176 ? 0.685 -25.859 -20.781 1 98.62 176 ILE B CA 1
ATOM 3039 C C . ILE B 1 176 ? -0.411 -26.047 -19.734 1 98.62 176 ILE B C 1
ATOM 3041 O O . ILE B 1 176 ? -0.233 -26.812 -18.766 1 98.62 176 ILE B O 1
ATOM 3045 N N . GLU B 1 177 ? -1.497 -25.406 -19.953 1 98.25 177 GLU B N 1
ATOM 3046 C CA . GLU B 1 177 ? -2.631 -25.531 -19.047 1 98.25 177 GLU B CA 1
ATOM 3047 C C . GLU B 1 177 ? -3.082 -26.984 -18.938 1 98.25 177 GLU B C 1
ATOM 3049 O O . GLU B 1 177 ? -3.328 -27.484 -17.844 1 98.25 177 GLU B O 1
ATOM 3054 N N . ALA B 1 178 ? -3.162 -27.531 -20.062 1 97.44 178 ALA B N 1
ATOM 3055 C CA . ALA B 1 178 ? -3.609 -28.922 -20.094 1 97.44 178 ALA B CA 1
ATOM 3056 C C . ALA B 1 178 ? -2.605 -29.828 -19.391 1 97.44 178 ALA B C 1
ATOM 3058 O O . ALA B 1 178 ? -2.99 -30.812 -18.75 1 97.44 178 ALA B O 1
ATOM 3059 N N . LEU B 1 179 ? -1.328 -29.562 -19.547 1 97.75 179 LEU B N 1
ATOM 3060 C CA . LEU B 1 179 ? -0.263 -30.359 -18.953 1 97.75 179 LEU B CA 1
ATOM 3061 C C . LEU B 1 179 ? -0.343 -30.344 -17.438 1 97.75 179 LEU B C 1
ATOM 3063 O O . LEU B 1 179 ? -0.02 -31.344 -16.781 1 97.75 179 LEU B O 1
ATOM 3067 N N . ALA B 1 180 ? -0.74 -29.219 -16.812 1 98.06 180 ALA B N 1
ATOM 3068 C CA . ALA B 1 180 ? -0.93 -29.047 -15.367 1 98.06 180 ALA B CA 1
ATOM 3069 C C . ALA B 1 180 ? 0.288 -29.547 -14.594 1 98.06 180 ALA B C 1
ATOM 3071 O O . ALA B 1 180 ? 0.152 -30.281 -13.625 1 98.06 180 ALA B O 1
ATOM 3072 N N . TRP B 1 181 ? 1.419 -29.094 -15.055 1 98.06 181 TRP B N 1
ATOM 3073 C CA . TRP B 1 181 ? 2.68 -29.578 -14.516 1 98.06 181 TRP B CA 1
ATOM 3074 C C . TRP B 1 181 ? 2.801 -29.25 -13.031 1 98.06 181 TRP B C 1
ATOM 3076 O O . TRP B 1 181 ? 3.541 -29.922 -12.305 1 98.06 181 TRP B O 1
ATOM 3086 N N . TRP B 1 182 ? 2.094 -28.281 -12.516 1 98.5 182 TRP B N 1
ATOM 3087 C CA . TRP B 1 182 ? 2.182 -27.844 -11.125 1 98.5 182 TRP B CA 1
ATOM 3088 C C . TRP B 1 182 ? 1.555 -28.875 -10.188 1 98.5 182 TRP B C 1
ATOM 3090 O O . TRP B 1 182 ? 1.715 -28.781 -8.969 1 98.5 182 TRP B O 1
ATOM 3100 N N . ASP B 1 183 ? 0.966 -29.812 -10.711 1 97.69 183 ASP B N 1
ATOM 3101 C CA . ASP B 1 183 ? 0.378 -30.875 -9.891 1 97.69 183 ASP B CA 1
ATOM 3102 C C . ASP B 1 183 ? 1.241 -32.125 -9.922 1 97.69 183 ASP B C 1
ATOM 3104 O O . ASP B 1 183 ? 0.918 -33.125 -9.273 1 97.69 183 ASP B O 1
ATOM 3108 N N . TRP B 1 184 ? 2.365 -32.125 -10.68 1 96.19 184 TRP B N 1
ATOM 3109 C CA . TRP B 1 184 ? 3.242 -33.281 -10.75 1 96.19 184 TRP B CA 1
ATOM 3110 C C . TRP B 1 184 ? 3.852 -33.594 -9.391 1 96.19 184 TRP B C 1
ATOM 3112 O O . TRP B 1 184 ? 4.113 -32.688 -8.602 1 96.19 184 TRP B O 1
ATOM 3122 N N . ALA B 1 185 ? 4.105 -34.906 -9.156 1 94.44 185 ALA B N 1
ATOM 3123 C CA . ALA B 1 185 ? 4.891 -35.281 -7.992 1 94.44 185 ALA B CA 1
ATOM 3124 C C . ALA B 1 185 ? 6.312 -34.75 -8.078 1 94.44 185 ALA B C 1
ATOM 3126 O O . ALA B 1 185 ? 6.863 -34.594 -9.164 1 94.44 185 ALA B O 1
ATOM 3127 N N . PRO B 1 186 ? 6.883 -34.5 -6.898 1 94.19 186 PRO B N 1
ATOM 3128 C CA . PRO B 1 186 ? 8.227 -33.906 -6.883 1 94.19 186 PRO B CA 1
ATOM 3129 C C . PRO B 1 186 ? 9.234 -34.719 -7.695 1 94.19 186 PRO B C 1
ATOM 3131 O O . PRO B 1 186 ? 10.117 -34.156 -8.336 1 94.19 186 PRO B O 1
ATOM 3134 N N . GLU B 1 187 ? 9.117 -36 -7.691 1 92.19 187 GLU B N 1
ATOM 3135 C CA . GLU B 1 187 ? 10.047 -36.875 -8.414 1 92.19 187 GLU B CA 1
ATOM 3136 C C . GLU B 1 187 ? 9.938 -36.625 -9.922 1 92.19 187 GLU B C 1
ATOM 3138 O O . GLU B 1 187 ? 10.953 -36.594 -10.617 1 92.19 187 GLU B O 1
ATOM 3143 N N . LYS B 1 188 ? 8.703 -36.562 -10.359 1 94.25 188 LYS B N 1
ATOM 3144 C CA . LYS B 1 188 ? 8.5 -36.281 -11.781 1 94.25 188 LYS B CA 1
ATOM 3145 C C . LYS B 1 188 ? 9.047 -34.906 -12.156 1 94.25 188 LYS B C 1
ATOM 3147 O O . LYS B 1 188 ? 9.695 -34.75 -13.188 1 94.25 188 LYS B O 1
ATOM 3152 N N . LEU B 1 189 ? 8.734 -33.969 -11.398 1 96.31 189 LEU B N 1
ATOM 3153 C CA . LEU B 1 189 ? 9.258 -32.625 -11.625 1 96.31 189 LEU B CA 1
ATOM 3154 C C . LEU B 1 189 ? 10.781 -32.656 -11.711 1 96.31 189 LEU B C 1
ATOM 3156 O O . LEU B 1 189 ? 11.359 -32.094 -12.641 1 96.31 189 LEU B O 1
ATOM 3160 N N . ALA B 1 190 ? 11.422 -33.344 -10.797 1 95.38 190 ALA B N 1
ATOM 3161 C CA . ALA B 1 190 ? 12.883 -33.438 -10.766 1 95.38 190 ALA B CA 1
ATOM 3162 C C . ALA B 1 190 ? 13.422 -34.031 -12.055 1 95.38 190 ALA B C 1
ATOM 3164 O O . ALA B 1 190 ? 14.43 -33.531 -12.594 1 95.38 190 ALA B O 1
ATOM 3165 N N . SER B 1 191 ? 12.82 -34.969 -12.516 1 94.81 191 SER B N 1
ATOM 3166 C CA . SER B 1 191 ? 13.258 -35.656 -13.734 1 94.81 191 SER B CA 1
ATOM 3167 C C . SER B 1 191 ? 13.094 -34.75 -14.953 1 94.81 191 SER B C 1
ATOM 3169 O O . SER B 1 191 ? 13.828 -34.875 -15.938 1 94.81 191 SER B O 1
ATOM 3171 N N . ALA B 1 192 ? 12.133 -33.844 -14.906 1 96.94 192 ALA B N 1
ATOM 3172 C CA . ALA B 1 192 ? 11.82 -32.969 -16.047 1 96.94 192 ALA B CA 1
ATOM 3173 C C . ALA B 1 192 ? 12.727 -31.75 -16.062 1 96.94 192 ALA B C 1
ATOM 3175 O O . ALA B 1 192 ? 12.828 -31.062 -17.094 1 96.94 192 ALA B O 1
ATOM 3176 N N . ILE B 1 193 ? 13.352 -31.375 -15 1 97.56 193 ILE B N 1
ATOM 3177 C CA . ILE B 1 193 ? 14.055 -30.125 -14.805 1 97.56 193 ILE B CA 1
ATOM 3178 C C . ILE B 1 193 ? 15.141 -29.969 -15.867 1 97.56 193 ILE B C 1
ATOM 3180 O O . ILE B 1 193 ? 15.258 -28.922 -16.5 1 97.56 193 ILE B O 1
ATOM 3184 N N . PRO B 1 194 ? 15.922 -31.031 -16.109 1 97.81 194 PRO B N 1
ATOM 3185 C CA . PRO B 1 194 ? 16.938 -30.844 -17.156 1 97.81 194 PRO B CA 1
ATOM 3186 C C . PRO B 1 194 ? 16.328 -30.469 -18.516 1 97.81 194 PRO B C 1
ATOM 3188 O O . PRO B 1 194 ? 16.875 -29.625 -19.234 1 97.81 194 PRO B O 1
ATOM 3191 N N . ASP B 1 195 ? 15.188 -31 -18.891 1 97.75 195 ASP B N 1
ATOM 3192 C CA . ASP B 1 195 ? 14.516 -30.672 -20.156 1 97.75 195 ASP B CA 1
ATOM 3193 C C . ASP B 1 195 ? 13.93 -29.266 -20.109 1 97.75 195 ASP B C 1
ATOM 3195 O O . ASP B 1 195 ? 13.945 -28.547 -21.125 1 97.75 195 ASP B O 1
ATOM 3199 N N . ILE B 1 196 ? 13.398 -28.828 -18.953 1 98.38 196 ILE B N 1
ATOM 3200 C CA . ILE B 1 196 ? 12.883 -27.484 -18.781 1 98.38 196 ILE B CA 1
ATOM 3201 C C . ILE B 1 196 ? 13.984 -26.469 -19.062 1 98.38 196 ILE B C 1
ATOM 3203 O O . ILE B 1 196 ? 13.742 -25.438 -19.688 1 98.38 196 ILE B O 1
ATOM 3207 N N . GLN B 1 197 ? 15.133 -26.844 -18.656 1 98.5 197 GLN B N 1
ATOM 3208 C CA . GLN B 1 197 ? 16.281 -25.938 -18.781 1 98.5 197 GLN B CA 1
ATOM 3209 C C . GLN B 1 197 ? 16.797 -25.906 -20.203 1 98.5 197 GLN B C 1
ATOM 3211 O O . GLN B 1 197 ? 17.297 -24.875 -20.672 1 98.5 197 GLN B O 1
ATOM 3216 N N . ALA B 1 198 ? 16.641 -26.906 -20.859 1 98.19 198 ALA B N 1
ATOM 3217 C CA . ALA B 1 198 ? 17.406 -27.062 -22.094 1 98.19 198 ALA B CA 1
ATOM 3218 C C . ALA B 1 198 ? 16.5 -26.891 -23.328 1 98.19 198 ALA B C 1
ATOM 3220 O O . ALA B 1 198 ? 16.969 -26.438 -24.375 1 98.19 198 ALA B O 1
ATOM 3221 N N . MET B 1 199 ? 15.219 -27.172 -23.297 1 97.5 199 MET B N 1
ATOM 3222 C CA . MET B 1 199 ? 14.383 -27.297 -24.484 1 97.5 199 MET B CA 1
ATOM 3223 C C . MET B 1 199 ? 13.539 -26.047 -24.688 1 97.5 199 MET B C 1
ATOM 3225 O O . MET B 1 199 ? 13.062 -25.453 -23.719 1 97.5 199 MET B O 1
ATOM 3229 N N . PRO B 1 200 ? 13.328 -25.672 -26.047 1 97.94 200 PRO B N 1
ATOM 3230 C CA . PRO B 1 200 ? 12.227 -24.734 -26.281 1 97.94 200 PRO B CA 1
ATOM 3231 C C . PRO B 1 200 ? 10.883 -25.266 -25.797 1 97.94 200 PRO B C 1
ATOM 3233 O O . PRO B 1 200 ? 10.688 -26.484 -25.734 1 97.94 200 PRO B O 1
ATOM 3236 N N . ILE B 1 201 ? 10.008 -24.375 -25.484 1 98.25 201 ILE B N 1
ATOM 3237 C CA . ILE B 1 201 ? 8.773 -24.734 -24.797 1 98.25 201 ILE B CA 1
ATOM 3238 C C . ILE B 1 201 ? 7.992 -25.75 -25.641 1 98.25 201 ILE B C 1
ATOM 3240 O O . ILE B 1 201 ? 7.418 -26.703 -25.109 1 98.25 201 ILE B O 1
ATOM 3244 N N . GLU B 1 202 ? 7.887 -25.594 -26.953 1 97.38 202 GLU B N 1
ATOM 3245 C CA . GLU B 1 202 ? 7.129 -26.516 -27.797 1 97.38 202 GLU B CA 1
ATOM 3246 C C . GLU B 1 202 ? 7.73 -27.922 -27.766 1 97.38 202 GLU B C 1
ATOM 3248 O O . GLU B 1 202 ? 7 -28.906 -27.703 1 97.38 202 GLU B O 1
ATOM 3253 N N . ALA B 1 203 ? 9.055 -27.938 -27.875 1 97.5 203 ALA B N 1
ATOM 3254 C CA . ALA B 1 203 ? 9.734 -29.234 -27.812 1 97.5 203 ALA B CA 1
ATOM 3255 C C . ALA B 1 203 ? 9.516 -29.906 -26.469 1 97.5 203 ALA B C 1
ATOM 3257 O O . ALA B 1 203 ? 9.328 -31.125 -26.406 1 97.5 203 ALA B O 1
ATOM 3258 N N . PHE B 1 204 ? 9.594 -29.188 -25.422 1 98.44 204 PHE B N 1
ATOM 3259 C CA . PHE B 1 204 ? 9.328 -29.719 -24.094 1 98.44 204 PHE B CA 1
ATOM 3260 C C . PHE B 1 204 ? 7.934 -30.328 -24.031 1 98.44 204 PHE B C 1
ATOM 3262 O O . PHE B 1 204 ? 7.77 -31.453 -23.547 1 98.44 204 PHE B O 1
ATOM 3269 N N . LEU B 1 205 ? 6.969 -29.531 -24.531 1 98.12 205 LEU B N 1
ATOM 3270 C CA . LEU B 1 205 ? 5.59 -30.016 -24.5 1 98.12 205 LEU B CA 1
ATOM 3271 C C . LEU B 1 205 ? 5.426 -31.281 -25.328 1 98.12 205 LEU B C 1
ATOM 3273 O O . LEU B 1 205 ? 4.742 -32.219 -24.922 1 98.12 205 LEU B O 1
ATOM 3277 N N . ASP B 1 206 ? 6.043 -31.344 -26.5 1 96.69 206 ASP B N 1
ATOM 3278 C CA . ASP B 1 206 ? 5.988 -32.531 -27.328 1 96.69 206 ASP B CA 1
ATOM 3279 C C . ASP B 1 206 ? 6.465 -33.75 -26.578 1 96.69 206 ASP B C 1
ATOM 3281 O O . ASP B 1 206 ? 5.883 -34.844 -26.688 1 96.69 206 ASP B O 1
ATOM 3285 N N . ARG B 1 207 ? 7.449 -33.531 -25.812 1 96.25 207 ARG B N 1
ATOM 3286 C CA . ARG B 1 207 ? 8.078 -34.656 -25.125 1 96.25 207 ARG B CA 1
ATOM 3287 C C . ARG B 1 207 ? 7.258 -35.094 -23.906 1 96.25 207 ARG B C 1
ATOM 3289 O O . ARG B 1 207 ? 7.129 -36.281 -23.609 1 96.25 207 ARG B O 1
ATOM 3296 N N . TRP B 1 208 ? 6.75 -34.219 -23.188 1 96.62 208 TRP B N 1
ATOM 3297 C CA . TRP B 1 208 ? 6.273 -34.5 -21.828 1 96.62 208 TRP B CA 1
ATOM 3298 C C . TRP B 1 208 ? 4.754 -34.625 -21.797 1 96.62 208 TRP B C 1
ATOM 3300 O O . TRP B 1 208 ? 4.172 -35.031 -20.797 1 96.62 208 TRP B O 1
ATOM 3310 N N . GLU B 1 209 ? 4.031 -34.156 -22.938 1 93.56 209 GLU B N 1
ATOM 3311 C CA . GLU B 1 209 ? 2.582 -34.344 -23 1 93.56 209 GLU B CA 1
ATOM 3312 C C . GLU B 1 209 ? 2.201 -35.812 -23.078 1 93.56 209 GLU B C 1
ATOM 3314 O O . GLU B 1 209 ? 1.13 -36.188 -22.609 1 93.56 209 GLU B O 1
ATOM 3319 N N . ASP B 1 210 ? 3.006 -36.531 -23.828 1 76.94 210 ASP B N 1
ATOM 3320 C CA . ASP B 1 210 ? 2.701 -37.938 -24.031 1 76.94 210 ASP B CA 1
ATOM 3321 C C . ASP B 1 210 ? 3.031 -38.75 -22.781 1 76.94 210 ASP B C 1
ATOM 3323 O O . ASP B 1 210 ? 2.57 -39.875 -22.641 1 76.94 210 ASP B O 1
ATOM 3327 N N . ASN B 1 211 ? 3.951 -38.188 -21.953 1 59.84 211 ASN B N 1
ATOM 3328 C CA . ASN B 1 211 ? 4.395 -38.938 -20.781 1 59.84 211 ASN B CA 1
ATOM 3329 C C . ASN B 1 211 ? 3.521 -38.625 -19.562 1 59.84 211 ASN B C 1
ATOM 3331 O O . ASN B 1 211 ? 3.984 -38.719 -18.422 1 59.84 211 ASN B O 1
ATOM 3335 N N . THR B 1 212 ? 2.424 -37.906 -19.656 1 53.09 212 THR B N 1
ATOM 3336 C CA . THR B 1 212 ? 1.622 -37.625 -18.469 1 53.09 212 THR B CA 1
ATOM 3337 C C . THR B 1 212 ? 1.079 -38.906 -17.859 1 53.09 212 THR B C 1
ATOM 3339 O O . THR B 1 212 ? 0.417 -39.688 -18.531 1 53.09 212 THR B O 1
ATOM 3342 N N . PRO B 1 213 ? 1.585 -39.25 -16.609 1 48.5 213 PRO B N 1
ATOM 3343 C CA . PRO B 1 213 ? 1.025 -40.5 -16.094 1 48.5 213 PRO B CA 1
ATOM 3344 C C . PRO B 1 213 ? -0.501 -40.5 -16.125 1 48.5 213 PRO B C 1
ATOM 3346 O O . PRO B 1 213 ? -1.139 -39.469 -16.062 1 48.5 213 PRO B O 1
#

Foldseek 3Di:
DPPPVVPDDDFQDEAEDPQEAEALEAEGTCEYEEHPEYEYNEYYEGNEYAYHCEYEYLEYAYYQEYHYYQEYEAPFAFPPVDPDSDCCVACVCVPDVVDHGNVVVVVVSSVQHEYHYYCEYAAANEYEHTNEYEAANEYEYHVEYDDHHHYHQFYWGDDPIDTDGGNDDPVLRVLVVVLPCSPDDPSVVVVLVVVVVPDDSVVSSVPCVVVDD/DPDPVVPDDDFQDEAADPQEAEAQEAEETPEYEEAPEYEYNEYYEGNEYAYHCEYEYLEYAYYQEYHYYQEYEAPFAFPPVDPDSDCCVADVCVPDVVDHGNVVVVVVSNVQHEYHYYCEYEAANEYEHTNEYEAANEYEYHNEYDDHHHYHQFYWGDDPIDTDGGNDPPVLSVLVVVLPCSPDDPVVVVVLVVVVVPDDSVVSSVVCVVVRD

Organism: Mesorhizobium plurifarium (NCBI:txid69974)

InterPro domains:
  IPR001451 Hexapeptide repeat [PF00132] (116-148)
  IPR011004 Trimeric LpxA-like superfamily [SSF51161] (14-206)
  IPR017694 Phosphonate metabolism protein, transferase hexapeptide repeat family [TIGR03308] (10-209)
  IPR018357 Hexapeptide transferase, conserved site [PS00101] (122-150)
  IPR050179 Transferase hexapeptide repeat [PTHR43300] (14-175)

Sequence (426 aa):
MDRPENLVPKDPEPRIHPTAELKGCKLGRYASIGERVILREVSVGDFSYFERHCEAIYTTVGKFCSIAANSRINALEHPIERLTQHKVSYRPNEYFRWLGVDTEFRARRQAKSVGVGHDVWIGHGAVVMPGVTIGNGAVIGANAVVTHDVAPYTIVAGVPAKLLRRRFSAAVAARIEALAWWDWAPEKLASAIPDIQAMPIEAFLDRWEDNTPMDRPENLVPKDPEPRIHPTAELKGCKLGRYASIGERVILREVSVGDFSYFERHCEAIYTTVGKFCSIAANSRINALEHPIERLTQHKVSYRPNEYFRWLGVDTEFRARRQAKSVGVGHDVWIGHGAVVMPGVTIGNGAVIGANAVVTHDVAPYTIVAGVPAKLLRRRFSAAVAARIEALAWWDWAPEKLASAIPDIQAMPIEAFLDRWEDNTP

Radius of gyration: 25.24 Å; Cα contacts (8 Å, |Δi|>4): 1032; chains: 2; bounding box: 65×72×62 Å